Protein AF-0000000070044111 (afdb_homodimer)

Nearest PDB structures (foldseek):
  6c7l-assembly1_A-2  TM=8.779E-01  e=4.656E-20  Thermococcus thioreducens
  3w5s-assembly1_B  TM=8.549E-01  e=2.737E-18  Rhizobium sp. MTP-10005
  3jzd-assembly1_B  TM=8.452E-01  e=3.221E-17  Cupriavidus pinatubonensis JMP134
  3rf7-assembly1_A-2  TM=7.960E-01  e=4.212E-17  Shewanella denitrificans OS217
  5k8c-assembly1_A-2  TM=8.025E-01  e=3.053E-17  Shewanella oneidensis MR-1

InterPro domains:
  IPR001670 Alcohol dehydrogenase, iron-type/glycerol dehydrogenase GldA [PF00465] (8-143)
  IPR039697 Iron-type alcohol dehydrogenase-like [PTHR11496] (4-283)
  IPR056798 Fe-containing alcohol dehydrogenase-like, C-terminal [PF25137] (159-283)

Organism: NCBI:txid859350

Radius of gyration: 25.74 Å; Cα contacts (8 Å, |Δi|>4): 1382; chains: 2; bounding box: 55×82×56 Å

Structure (mmCIF, N/CA/C/O backbone):
data_AF-0000000070044111-model_v1
#
loop_
_entity.id
_entity.type
_entity.pdbx_description
1 polymer 'Alcohol dehydrogenase, iron-dependent'
#
loop_
_atom_site.group_PDB
_atom_site.id
_atom_site.type_symbol
_atom_site.label_atom_id
_atom_site.label_alt_id
_atom_site.label_comp_id
_atom_site.label_asym_id
_atom_site.label_entity_id
_atom_site.label_seq_id
_atom_site.pdbx_PDB_ins_code
_atom_site.Cartn_x
_atom_site.Cartn_y
_atom_site.Cartn_z
_atom_site.occupancy
_atom_site.B_iso_or_equiv
_atom_site.auth_seq_id
_atom_site.auth_comp_id
_atom_site.auth_asym_id
_atom_site.auth_atom_id
_atom_site.pdbx_PDB_model_num
ATOM 1 N N . MET A 1 1 ? 4.445 -3.494 17.062 1 96.31 1 MET A N 1
ATOM 2 C CA . MET A 1 1 ? 4.641 -2.811 15.789 1 96.31 1 MET A CA 1
ATOM 3 C C . MET A 1 1 ? 4.227 -3.703 14.625 1 96.31 1 MET A C 1
ATOM 5 O O . MET A 1 1 ? 4.52 -4.898 14.617 1 96.31 1 MET A O 1
ATOM 9 N N . ASN A 1 2 ? 3.459 -3.168 13.781 1 97.69 2 ASN A N 1
ATOM 10 C CA . ASN A 1 2 ? 3.166 -3.814 12.508 1 97.69 2 ASN A CA 1
ATOM 11 C C . ASN A 1 2 ? 4.074 -3.297 11.391 1 97.69 2 ASN A C 1
ATOM 13 O O . ASN A 1 2 ? 4.441 -2.119 11.383 1 97.69 2 ASN A O 1
ATOM 17 N N . THR A 1 3 ? 4.488 -4.16 10.492 1 98.19 3 THR A N 1
ATOM 18 C CA . THR A 1 3 ? 5.262 -3.787 9.312 1 98.19 3 THR A CA 1
ATOM 19 C C . THR A 1 3 ? 4.586 -4.285 8.039 1 98.19 3 THR A C 1
ATOM 21 O O . THR A 1 3 ? 4.18 -5.445 7.961 1 98.19 3 THR A O 1
ATOM 24 N N . VAL A 1 4 ? 4.426 -3.432 7.109 1 98.56 4 VAL A N 1
ATOM 25 C CA . VAL A 1 4 ? 3.951 -3.82 5.785 1 98.56 4 VAL A CA 1
ATOM 26 C C . VAL A 1 4 ? 4.961 -3.381 4.727 1 98.56 4 VAL A C 1
ATOM 28 O O . VAL A 1 4 ? 5.531 -2.293 4.82 1 98.56 4 VAL A O 1
ATOM 31 N N . ARG A 1 5 ? 5.25 -4.234 3.809 1 98.69 5 ARG A N 1
ATOM 32 C CA . ARG A 1 5 ? 6.094 -3.979 2.645 1 98.69 5 ARG A CA 1
ATOM 33 C C . ARG A 1 5 ? 5.293 -4.102 1.353 1 98.69 5 ARG A C 1
ATOM 35 O O . ARG A 1 5 ? 4.629 -5.113 1.123 1 98.69 5 ARG A O 1
ATOM 42 N N . ILE A 1 6 ? 5.293 -3.061 0.596 1 98.38 6 ILE A N 1
ATOM 43 C CA . ILE A 1 6 ? 4.551 -2.967 -0.655 1 98.38 6 ILE A CA 1
ATOM 44 C C . ILE A 1 6 ? 5.414 -2.301 -1.723 1 98.38 6 ILE A C 1
ATOM 46 O O . ILE A 1 6 ? 6.211 -1.41 -1.419 1 98.38 6 ILE A O 1
ATOM 50 N N . PRO A 1 7 ? 5.312 -2.768 -3.004 1 98.69 7 PRO A N 1
ATOM 51 C CA . PRO A 1 7 ? 6.078 -2.072 -4.043 1 98.69 7 PRO A CA 1
ATOM 52 C C . PRO A 1 7 ? 5.84 -0.564 -4.043 1 98.69 7 PRO A C 1
ATOM 54 O O . PRO A 1 7 ? 4.703 -0.117 -3.85 1 98.69 7 PRO A O 1
ATOM 57 N N . LYS A 1 8 ? 6.859 0.184 -4.297 1 98.06 8 LYS A N 1
ATOM 58 C CA . LYS A 1 8 ? 6.781 1.642 -4.246 1 98.06 8 LYS A CA 1
ATOM 59 C C . LYS A 1 8 ? 5.859 2.18 -5.34 1 98.06 8 LYS A C 1
ATOM 61 O O . LYS A 1 8 ? 5.234 3.227 -5.168 1 98.06 8 LYS A O 1
ATOM 66 N N . VAL A 1 9 ? 5.828 1.482 -6.484 1 98.62 9 VAL A N 1
ATOM 67 C CA . VAL A 1 9 ? 4.98 1.872 -7.605 1 98.62 9 VAL A CA 1
ATOM 68 C C . VAL A 1 9 ? 4.148 0.677 -8.062 1 98.62 9 VAL A C 1
ATOM 70 O O . VAL A 1 9 ? 4.688 -0.401 -8.32 1 98.62 9 VAL A O 1
ATOM 73 N N . ILE A 1 10 ? 2.908 0.849 -8.156 1 98.88 10 ILE A N 1
ATOM 74 C CA . ILE A 1 10 ? 1.993 -0.162 -8.672 1 98.88 10 ILE A CA 1
ATOM 75 C C . ILE A 1 10 ? 1.164 0.429 -9.812 1 98.88 10 ILE A C 1
ATOM 77 O O . ILE A 1 10 ? 0.379 1.356 -9.602 1 98.88 10 ILE A O 1
ATOM 81 N N . ASN A 1 11 ? 1.382 -0.017 -11.008 1 98.81 11 ASN A N 1
ATOM 82 C CA . ASN A 1 11 ? 0.544 0.288 -12.156 1 98.81 11 ASN A CA 1
ATOM 83 C C . ASN A 1 11 ? -0.448 -0.836 -12.445 1 98.81 11 ASN A C 1
ATOM 85 O O . ASN A 1 11 ? -0.05 -1.982 -12.656 1 98.81 11 ASN A O 1
ATOM 89 N N . PHE A 1 12 ? -1.712 -0.554 -12.461 1 98.69 12 PHE A N 1
ATOM 90 C CA . PHE A 1 12 ? -2.676 -1.635 -12.633 1 98.69 12 PHE A CA 1
ATOM 91 C C . PHE A 1 12 ? -3.908 -1.149 -13.383 1 98.69 12 PHE A C 1
ATOM 93 O O . PHE A 1 12 ? -4.09 0.055 -13.578 1 98.69 12 PHE A O 1
ATOM 100 N N . GLY A 1 13 ? -4.715 -2.059 -13.812 1 96.88 13 GLY A N 1
ATOM 101 C CA . GLY A 1 13 ? -5.945 -1.748 -14.523 1 96.88 13 GLY A CA 1
ATOM 102 C C . GLY A 1 13 ? -5.836 -1.938 -16.031 1 96.88 13 GLY A C 1
ATOM 103 O O . GLY A 1 13 ? -4.863 -2.514 -16.516 1 96.88 13 GLY A O 1
ATOM 104 N N . GLU A 1 14 ? -6.867 -1.472 -16.703 1 94 14 GLU A N 1
ATOM 105 C CA . GLU A 1 14 ? -6.906 -1.617 -18.156 1 94 14 GLU A CA 1
ATOM 106 C C . GLU A 1 14 ? -5.754 -0.87 -18.828 1 94 14 GLU A C 1
ATOM 108 O O . GLU A 1 14 ? -5.453 0.27 -18.453 1 94 14 GLU A O 1
ATOM 113 N N . ASN A 1 15 ? -4.984 -1.455 -19.672 1 96 15 ASN A N 1
ATOM 114 C CA . ASN A 1 15 ? -3.91 -0.925 -20.5 1 96 15 ASN A CA 1
ATOM 115 C C . ASN A 1 15 ? -2.678 -0.574 -19.672 1 96 15 ASN A C 1
ATOM 117 O O . ASN A 1 15 ? -1.806 0.166 -20.125 1 96 15 ASN A O 1
ATOM 121 N N . ALA A 1 16 ? -2.648 -1.076 -18.422 1 98.12 16 ALA A N 1
ATOM 122 C CA . ALA A 1 16 ? -1.474 -0.821 -17.594 1 98.12 16 ALA A CA 1
ATOM 123 C C . ALA A 1 16 ? -0.199 -1.295 -18.297 1 98.12 16 ALA A C 1
ATOM 125 O O . ALA A 1 16 ? 0.836 -0.628 -18.234 1 98.12 16 ALA A O 1
ATOM 126 N N . LEU A 1 17 ? -0.233 -2.383 -18.953 1 98 17 LEU A N 1
ATOM 127 C CA . LEU A 1 17 ? 0.918 -2.963 -19.625 1 98 17 LEU A CA 1
ATOM 128 C C . LEU A 1 17 ? 1.485 -1.994 -20.656 1 98 17 LEU A C 1
ATOM 130 O O . LEU A 1 17 ? 2.697 -1.778 -20.719 1 98 17 LEU A O 1
ATOM 134 N N . GLY A 1 18 ? 0.656 -1.427 -21.469 1 98.12 18 GLY A N 1
ATOM 135 C CA . GLY A 1 18 ? 1.087 -0.582 -22.578 1 98.12 18 GLY A CA 1
ATOM 136 C C . GLY A 1 18 ? 1.366 0.85 -22.156 1 98.12 18 GLY A C 1
ATOM 137 O O . GLY A 1 18 ? 2.148 1.549 -22.812 1 98.12 18 GLY A O 1
ATOM 138 N N . GLU A 1 19 ? 0.755 1.303 -21.062 1 98.31 19 GLU A N 1
ATOM 139 C CA . GLU A 1 19 ? 0.867 2.697 -20.641 1 98.31 19 GLU A CA 1
ATOM 140 C C . GLU A 1 19 ? 2.035 2.895 -19.688 1 98.31 19 GLU A C 1
ATOM 142 O O . GLU A 1 19 ? 2.479 4.023 -19.469 1 98.31 19 GLU A O 1
ATOM 147 N N . THR A 1 20 ? 2.508 1.831 -19.094 1 98.56 20 THR A N 1
ATOM 148 C CA . THR A 1 20 ? 3.652 1.915 -18.188 1 98.56 20 THR A CA 1
ATOM 149 C C . THR A 1 20 ? 4.918 2.281 -18.969 1 98.56 20 THR A C 1
ATOM 151 O O . THR A 1 20 ? 5.152 1.773 -20.062 1 98.56 20 THR A O 1
ATOM 154 N N . GLU A 1 21 ? 5.703 3.182 -18.375 1 97.5 21 GLU A N 1
ATOM 155 C CA . GLU A 1 21 ? 7.012 3.5 -18.938 1 97.5 21 GLU A CA 1
ATOM 156 C C . GLU A 1 21 ? 8.078 2.535 -18.422 1 97.5 21 GLU A C 1
ATOM 158 O O . GLU A 1 21 ? 8.273 2.404 -17.219 1 97.5 21 GLU A O 1
ATOM 163 N N . TYR A 1 22 ? 8.711 1.891 -19.312 1 98.19 22 TYR A N 1
ATOM 164 C CA . TYR A 1 22 ? 9.781 0.96 -18.984 1 98.19 22 TYR A CA 1
ATOM 165 C C . TYR A 1 22 ? 11.148 1.561 -19.312 1 98.19 22 TYR A C 1
ATOM 167 O O . TYR A 1 22 ? 11.32 2.164 -20.375 1 98.19 22 TYR A O 1
ATOM 175 N N . PRO A 1 23 ? 12.094 1.42 -18.391 1 97.44 23 PRO A N 1
ATOM 176 C CA . PRO A 1 23 ? 13.438 1.932 -18.688 1 97.44 23 PRO A CA 1
ATOM 177 C C . PRO A 1 23 ? 14.062 1.261 -19.906 1 97.44 23 PRO A C 1
ATOM 179 O O . PRO A 1 23 ? 13.844 0.07 -20.141 1 97.44 23 PRO A O 1
ATOM 182 N N . LYS A 1 24 ? 14.883 1.993 -20.609 1 97 24 LYS A N 1
ATOM 183 C CA . LYS A 1 24 ? 15.664 1.417 -21.703 1 97 24 LYS A CA 1
ATOM 184 C C . LYS A 1 24 ? 16.734 0.471 -21.172 1 97 24 LYS A C 1
ATOM 186 O O . LYS A 1 24 ? 17.078 0.514 -19.984 1 97 24 LYS A O 1
ATOM 191 N N . ASN A 1 25 ? 17.172 -0.447 -22 1 97.69 25 ASN A N 1
ATOM 192 C CA . ASN A 1 25 ? 18.234 -1.4 -21.688 1 97.69 25 ASN A CA 1
ATOM 193 C C . ASN A 1 25 ? 17.828 -2.314 -20.531 1 97.69 25 ASN A C 1
ATOM 195 O O . ASN A 1 25 ? 18.641 -2.631 -19.656 1 97.69 25 ASN A O 1
ATOM 199 N N . ALA A 1 26 ? 16.531 -2.652 -20.469 1 98.56 26 ALA A N 1
ATOM 200 C CA . ALA A 1 26 ? 16.016 -3.588 -19.469 1 98.56 26 ALA A CA 1
ATOM 201 C C . ALA A 1 26 ? 16.328 -5.031 -19.859 1 98.56 26 ALA A C 1
ATOM 203 O O . ALA A 1 26 ? 16.516 -5.332 -21.047 1 98.56 26 ALA A O 1
ATOM 204 N N . LEU A 1 27 ? 16.516 -5.852 -18.906 1 98.75 27 LEU A N 1
ATOM 205 C CA . LEU A 1 27 ? 16.547 -7.293 -19.125 1 98.75 27 LEU A CA 1
ATOM 206 C C . LEU A 1 27 ? 15.195 -7.918 -18.781 1 98.75 27 LEU A C 1
ATOM 208 O O . LEU A 1 27 ? 14.781 -7.926 -17.625 1 98.75 27 LEU A O 1
ATOM 212 N N . VAL A 1 28 ? 14.531 -8.422 -19.797 1 98.5 28 VAL A N 1
ATOM 213 C CA . VAL A 1 28 ? 13.258 -9.102 -19.609 1 98.5 28 VAL A CA 1
ATOM 214 C C . VAL A 1 28 ? 13.477 -10.602 -19.453 1 98.5 28 VAL A C 1
ATOM 216 O O . VAL A 1 28 ? 14.133 -11.227 -20.297 1 98.5 28 VAL A O 1
ATOM 219 N N . VAL A 1 29 ? 13.031 -11.148 -18.375 1 98.44 29 VAL A N 1
ATOM 220 C CA . VAL A 1 29 ? 13.141 -12.57 -18.062 1 98.44 29 VAL A CA 1
ATOM 221 C C . VAL A 1 29 ? 11.758 -13.219 -18.109 1 98.44 29 VAL A C 1
ATOM 223 O O . VAL A 1 29 ? 10.844 -12.773 -17.406 1 98.44 29 VAL A O 1
ATOM 226 N N . THR A 1 30 ? 11.578 -14.266 -18.906 1 96.69 30 THR A N 1
ATOM 227 C CA . THR A 1 30 ? 10.266 -14.883 -19.047 1 96.69 30 THR A CA 1
ATOM 228 C C . THR A 1 30 ? 10.398 -16.375 -19.328 1 96.69 30 THR A C 1
ATOM 230 O O . THR A 1 30 ? 11.484 -16.859 -19.641 1 96.69 30 THR A O 1
ATOM 233 N N . THR A 1 31 ? 9.32 -17.094 -19.016 1 91.88 31 THR A N 1
ATOM 234 C CA . THR A 1 31 ? 9.266 -18.531 -19.266 1 91.88 31 THR A CA 1
ATOM 235 C C . THR A 1 31 ? 8.586 -18.828 -20.594 1 91.88 31 THR A C 1
ATOM 237 O O . THR A 1 31 ? 8.562 -19.984 -21.047 1 91.88 31 THR A O 1
ATOM 240 N N . VAL A 1 32 ? 8.008 -17.844 -21.266 1 87.06 32 VAL A N 1
ATOM 241 C CA . VAL A 1 32 ? 7.137 -18.125 -22.406 1 87.06 32 VAL A CA 1
ATOM 242 C C . VAL A 1 32 ? 7.93 -18.031 -23.703 1 87.06 32 VAL A C 1
ATOM 244 O O . VAL A 1 32 ? 8.898 -17.281 -23.797 1 87.06 32 VAL A O 1
ATOM 247 N N . PRO A 1 33 ? 7.453 -18.766 -24.703 1 86.44 33 PRO A N 1
ATOM 248 C CA . PRO A 1 33 ? 8.172 -18.766 -25.984 1 86.44 33 PRO A CA 1
ATOM 249 C C . PRO A 1 33 ? 8.047 -17.438 -26.734 1 86.44 33 PRO A C 1
ATOM 251 O O . PRO A 1 33 ? 7.141 -16.641 -26.438 1 86.44 33 PRO A O 1
ATOM 254 N N . PRO A 1 34 ? 8.891 -17.266 -27.672 1 87.25 34 PRO A N 1
ATOM 255 C CA . PRO A 1 34 ? 8.977 -16 -28.406 1 87.25 34 PRO A CA 1
ATOM 256 C C . PRO A 1 34 ? 7.656 -15.617 -29.078 1 87.25 34 PRO A C 1
ATOM 258 O O . PRO A 1 34 ? 7.305 -14.438 -29.125 1 87.25 34 PRO A O 1
ATOM 261 N N . ALA A 1 35 ? 6.934 -16.594 -29.578 1 86.19 35 ALA A N 1
ATOM 262 C CA . ALA A 1 35 ? 5.684 -16.297 -30.266 1 86.19 35 ALA A CA 1
ATOM 263 C C . ALA A 1 35 ? 4.73 -15.523 -29.359 1 86.19 35 ALA A C 1
ATOM 265 O O . ALA A 1 35 ? 4.027 -14.617 -29.828 1 86.19 35 ALA A O 1
ATOM 266 N N . LEU A 1 36 ? 4.75 -15.867 -28.156 1 85.88 36 LEU A N 1
ATOM 267 C CA . LEU A 1 36 ? 3.863 -15.211 -27.203 1 85.88 36 LEU A CA 1
ATOM 268 C C . LEU A 1 36 ? 4.543 -13.992 -26.578 1 85.88 36 LEU A C 1
ATOM 270 O O . LEU A 1 36 ? 3.934 -12.93 -26.453 1 85.88 36 LEU A O 1
ATOM 274 N N . SER A 1 37 ? 5.809 -14.141 -26.219 1 89.19 37 SER A N 1
ATOM 275 C CA . SER A 1 37 ? 6.504 -13.047 -25.547 1 89.19 37 SER A CA 1
ATOM 276 C C . SER A 1 37 ? 6.68 -11.852 -26.469 1 89.19 37 SER A C 1
ATOM 278 O O . SER A 1 37 ? 6.652 -10.703 -26.016 1 89.19 37 SER A O 1
ATOM 280 N N . ASP A 1 38 ? 6.738 -12.102 -27.766 1 92.94 38 ASP A N 1
ATOM 281 C CA . ASP A 1 38 ? 6.875 -11.008 -28.734 1 92.94 38 ASP A CA 1
ATOM 282 C C . ASP A 1 38 ? 5.645 -10.102 -28.703 1 92.94 38 ASP A C 1
ATOM 284 O O . ASP A 1 38 ? 5.77 -8.875 -28.75 1 92.94 38 ASP A O 1
ATOM 288 N N . LYS A 1 39 ? 4.535 -10.75 -28.672 1 93.25 39 LYS A N 1
ATOM 289 C CA . LYS A 1 39 ? 3.287 -10 -28.625 1 93.25 39 LYS A CA 1
ATOM 290 C C . LYS A 1 39 ? 3.207 -9.164 -27.344 1 93.25 39 LYS A C 1
ATOM 292 O O . LYS A 1 39 ? 2.764 -8.008 -27.375 1 93.25 39 LYS A O 1
ATOM 297 N N . TRP A 1 40 ? 3.604 -9.758 -26.25 1 94.31 40 TRP A N 1
ATOM 298 C CA . TRP A 1 40 ? 3.564 -9.062 -24.969 1 94.31 40 TRP A CA 1
ATOM 299 C C . TRP A 1 40 ? 4.527 -7.883 -24.953 1 94.31 40 TRP A C 1
ATOM 301 O O . TRP A 1 40 ? 4.172 -6.789 -24.516 1 94.31 40 TRP A O 1
ATOM 311 N N . LEU A 1 41 ? 5.691 -8.109 -25.469 1 96.56 41 LEU A N 1
ATOM 312 C CA . LEU A 1 41 ? 6.727 -7.078 -25.5 1 96.56 41 LEU A CA 1
ATOM 313 C C . LEU A 1 41 ? 6.32 -5.934 -26.422 1 96.56 41 LEU A C 1
ATOM 315 O O . LEU A 1 41 ? 6.594 -4.77 -26.125 1 96.56 41 LEU A O 1
ATOM 319 N N . ALA A 1 42 ? 5.684 -6.297 -27.531 1 96.12 42 ALA A N 1
ATOM 320 C CA . ALA A 1 42 ? 5.168 -5.273 -28.438 1 96.12 42 ALA A CA 1
ATOM 321 C C . ALA A 1 42 ? 4.117 -4.41 -27.75 1 96.12 42 ALA A C 1
ATOM 323 O O . ALA A 1 42 ? 4.125 -3.184 -27.891 1 96.12 42 ALA A O 1
ATOM 324 N N . LYS A 1 43 ? 3.207 -5.078 -27.016 1 96.38 43 LYS A N 1
ATOM 325 C CA . LYS A 1 43 ? 2.166 -4.363 -26.281 1 96.38 43 LYS A CA 1
ATOM 326 C C . LYS A 1 43 ? 2.77 -3.443 -25.234 1 96.38 43 LYS A C 1
ATOM 328 O O . LYS A 1 43 ? 2.244 -2.357 -24.969 1 96.38 43 LYS A O 1
ATOM 333 N N . MET A 1 44 ? 3.852 -3.846 -24.609 1 97.12 44 MET A N 1
ATOM 334 C CA . MET A 1 44 ? 4.559 -3.053 -23.609 1 97.12 44 MET A CA 1
ATOM 335 C C . MET A 1 44 ? 5.152 -1.793 -24.234 1 97.12 44 MET A C 1
ATOM 337 O O . MET A 1 44 ? 5.328 -0.782 -23.547 1 97.12 44 MET A O 1
ATOM 341 N N . GLY A 1 45 ? 5.508 -1.854 -25.484 1 96.56 45 GLY A N 1
ATOM 342 C CA . GLY A 1 45 ? 6.215 -0.762 -26.125 1 96.56 45 GLY A CA 1
ATOM 343 C C . GLY A 1 45 ? 7.613 -0.55 -25.594 1 96.56 45 GLY A C 1
ATOM 344 O O . GLY A 1 45 ? 8.133 0.57 -25.609 1 96.56 45 GLY A O 1
ATOM 345 N N . ILE A 1 46 ? 8.164 -1.583 -25 1 95.12 46 ILE A N 1
ATOM 346 C CA . ILE A 1 46 ? 9.5 -1.49 -24.422 1 95.12 46 ILE A CA 1
ATOM 347 C C . ILE A 1 46 ? 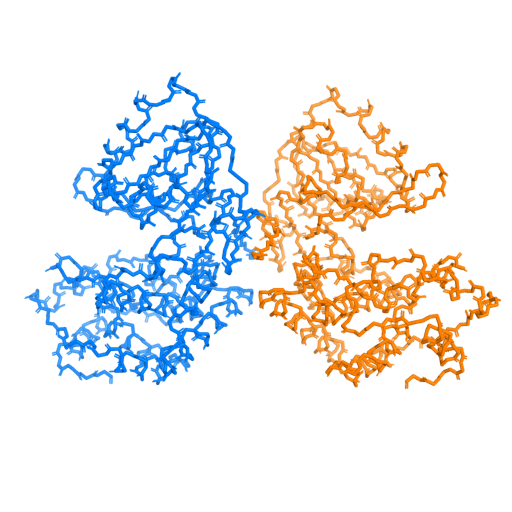10.547 -1.377 -25.531 1 95.12 46 ILE A C 1
ATOM 349 O O . ILE A 1 46 ? 10.43 -2.029 -26.562 1 95.12 46 ILE A O 1
ATOM 353 N N . GLN A 1 47 ? 11.516 -0.419 -25.281 1 91.75 47 GLN A N 1
ATOM 354 C CA . GLN A 1 47 ? 12.547 -0.162 -26.281 1 91.75 47 GLN A CA 1
ATOM 355 C C . GLN A 1 47 ? 13.914 -0.631 -25.797 1 91.75 47 GLN A C 1
ATOM 357 O O . GLN A 1 47 ? 14.203 -0.593 -24.609 1 91.75 47 GLN A O 1
ATOM 362 N N . ASP A 1 48 ? 14.742 -1.135 -26.781 1 95 48 ASP A N 1
ATOM 363 C CA . ASP A 1 48 ? 16.125 -1.481 -26.484 1 95 48 ASP A CA 1
ATOM 364 C C . ASP A 1 48 ? 16.234 -2.369 -25.25 1 95 48 ASP A C 1
ATOM 366 O O . ASP A 1 48 ? 16.766 -1.957 -24.234 1 95 48 ASP A O 1
ATOM 370 N N . TYR A 1 49 ? 15.734 -3.537 -25.297 1 97.38 49 TYR A N 1
ATOM 371 C CA . TYR A 1 49 ? 15.758 -4.469 -24.172 1 97.38 49 TYR A CA 1
ATOM 372 C C . TYR A 1 49 ? 16.516 -5.738 -24.531 1 97.38 49 TYR A C 1
ATOM 374 O O . TYR A 1 49 ? 16.703 -6.043 -25.703 1 97.38 49 TYR A O 1
ATOM 382 N N . MET A 1 50 ? 17.047 -6.43 -23.547 1 97.75 50 MET A N 1
ATOM 383 C CA . MET A 1 50 ? 17.562 -7.793 -23.641 1 97.75 50 MET A CA 1
ATOM 384 C C . MET A 1 50 ? 16.5 -8.797 -23.188 1 97.75 50 MET A C 1
ATOM 386 O O . MET A 1 50 ? 15.602 -8.453 -22.422 1 97.75 50 MET A O 1
ATOM 390 N N . LEU A 1 51 ? 16.656 -10.008 -23.766 1 96.88 51 LEU A N 1
ATOM 391 C CA . LEU A 1 51 ? 15.633 -11.008 -23.453 1 96.88 51 LEU A CA 1
ATOM 392 C C . LEU A 1 51 ? 16.266 -12.328 -23.031 1 96.88 51 LEU A C 1
ATOM 394 O O . LEU A 1 51 ? 17.219 -12.797 -23.656 1 96.88 51 LEU A O 1
ATOM 398 N N . TYR A 1 52 ? 15.883 -12.797 -21.922 1 97.25 52 TYR A N 1
ATOM 399 C CA . TYR A 1 52 ? 16.141 -14.172 -21.5 1 97.25 52 TYR A CA 1
ATOM 400 C C . TYR A 1 52 ? 14.836 -14.953 -21.375 1 97.25 52 TYR A C 1
ATOM 402 O O . TYR A 1 52 ? 14.102 -14.797 -20.391 1 97.25 52 TYR A O 1
ATOM 410 N N . ASP A 1 53 ? 14.57 -15.891 -22.25 1 95.19 53 ASP A N 1
ATOM 411 C CA . ASP A 1 53 ? 13.281 -16.578 -22.312 1 95.19 53 ASP A CA 1
ATOM 412 C C . ASP A 1 53 ? 13.438 -18.062 -22.031 1 95.19 53 ASP A C 1
ATOM 414 O O . ASP A 1 53 ? 12.633 -18.875 -22.5 1 95.19 53 ASP A O 1
ATOM 418 N N . GLN A 1 54 ? 14.461 -18.406 -21.234 1 92.44 54 GLN A N 1
ATOM 419 C CA . GLN A 1 54 ? 14.773 -19.828 -21.062 1 92.44 54 GLN A CA 1
ATOM 420 C C . GLN A 1 54 ? 14.461 -20.281 -19.641 1 92.44 54 GLN A C 1
ATOM 422 O O . GLN A 1 54 ? 14.891 -21.375 -19.234 1 92.44 54 GLN A O 1
ATOM 427 N N . VAL A 1 55 ? 13.766 -19.438 -18.891 1 93.19 55 VAL A N 1
ATOM 428 C CA . VAL A 1 55 ? 13.406 -19.859 -17.547 1 93.19 55 VAL A CA 1
ATOM 429 C C . VAL A 1 55 ? 12.461 -21.047 -17.609 1 93.19 55 VAL A C 1
ATOM 431 O O . VAL A 1 55 ? 11.555 -21.094 -18.438 1 93.19 55 VAL A O 1
ATOM 434 N N . LYS A 1 56 ? 12.727 -22 -16.797 1 88.69 56 LYS A N 1
ATOM 435 C CA . LYS A 1 56 ? 11.859 -23.172 -16.688 1 88.69 56 LYS A CA 1
ATOM 436 C C . LYS A 1 56 ? 10.914 -23.047 -15.492 1 88.69 56 LYS A C 1
ATOM 438 O O . LYS A 1 56 ? 11.195 -22.312 -14.547 1 88.69 56 LYS A O 1
ATOM 443 N N . PRO A 1 57 ? 9.703 -23.75 -15.625 1 88.25 57 PRO A N 1
ATOM 444 C CA . PRO A 1 57 ? 8.859 -23.812 -14.43 1 88.25 57 PRO A CA 1
ATOM 445 C C . PRO A 1 57 ? 9.586 -24.391 -13.219 1 88.25 57 PRO A C 1
ATOM 447 O O . PRO A 1 57 ? 10.43 -25.281 -13.367 1 88.25 57 PRO A O 1
ATOM 450 N N . GLU A 1 58 ? 9.312 -23.906 -12.125 1 88.94 58 GLU A N 1
ATOM 451 C CA . GLU A 1 58 ? 9.953 -24.328 -10.883 1 88.94 58 GLU A CA 1
ATOM 452 C C . GLU A 1 58 ? 11.461 -24.125 -10.938 1 88.94 58 GLU A C 1
ATOM 454 O O . GLU A 1 58 ? 12.227 -25.078 -10.805 1 88.94 58 GLU A O 1
ATOM 459 N N . PRO A 1 59 ? 11.836 -22.922 -11.07 1 95.81 59 PRO A N 1
ATOM 460 C CA . PRO A 1 59 ? 13.242 -22.609 -11.305 1 95.81 59 PRO A CA 1
ATOM 461 C C . PRO A 1 59 ? 14.125 -22.938 -10.102 1 95.81 59 PRO A C 1
ATOM 463 O O . PRO A 1 59 ? 13.625 -23.109 -8.992 1 95.81 59 PRO A O 1
ATOM 466 N N . SER A 1 60 ? 15.414 -23.109 -10.383 1 96.62 60 SER A N 1
ATOM 467 C CA . SER A 1 60 ? 16.422 -23.375 -9.367 1 96.62 60 SER A CA 1
ATOM 468 C C . SER A 1 60 ? 17.406 -22.203 -9.25 1 96.62 60 SER A C 1
ATOM 470 O O . SER A 1 60 ? 17.375 -21.281 -10.055 1 96.62 60 SER A O 1
ATOM 472 N N . ILE A 1 61 ? 18.25 -22.359 -8.227 1 97.69 61 ILE A N 1
ATOM 473 C CA . ILE A 1 61 ? 19.297 -21.375 -8.023 1 97.69 61 ILE A CA 1
ATOM 474 C C . ILE A 1 61 ? 20.234 -21.359 -9.227 1 97.69 61 ILE A C 1
ATOM 476 O O . ILE A 1 61 ? 20.797 -20.312 -9.57 1 97.69 61 ILE A O 1
ATOM 480 N N . ASP A 1 62 ? 20.234 -22.406 -9.977 1 97 62 ASP A N 1
ATOM 481 C CA . ASP A 1 62 ? 21.078 -22.484 -11.172 1 97 62 ASP A CA 1
ATOM 482 C C . ASP A 1 62 ? 20.531 -21.609 -12.289 1 97 62 ASP A C 1
ATOM 484 O O . ASP A 1 62 ? 21.297 -21.016 -13.055 1 97 62 ASP A O 1
ATOM 488 N N . ASP A 1 63 ? 19.219 -21.578 -12.391 1 96.94 63 ASP A N 1
ATOM 489 C CA . ASP A 1 63 ? 18.594 -20.688 -13.359 1 96.94 63 ASP A CA 1
ATOM 490 C C . ASP A 1 63 ? 18.938 -19.219 -13.062 1 96.94 63 ASP A C 1
ATOM 492 O O . ASP A 1 63 ? 19.234 -18.453 -13.969 1 96.94 63 ASP A O 1
ATOM 496 N N . VAL A 1 64 ? 18.891 -18.875 -11.812 1 98.31 64 VAL A N 1
ATOM 497 C CA . VAL A 1 64 ? 19.25 -17.531 -11.359 1 98.31 64 VAL A CA 1
ATOM 498 C C . VAL A 1 64 ? 20.703 -17.234 -11.719 1 98.31 64 VAL A C 1
ATOM 500 O O . VAL A 1 64 ? 21 -16.188 -12.305 1 98.31 64 VAL A O 1
ATOM 503 N N . ASN A 1 65 ? 21.547 -18.172 -11.422 1 98.06 65 ASN A N 1
ATOM 504 C CA . ASN A 1 65 ? 22.969 -18 -11.688 1 98.06 65 ASN A CA 1
ATOM 505 C C . ASN A 1 65 ? 23.25 -17.859 -13.18 1 98.06 65 ASN A C 1
ATOM 507 O O . ASN A 1 65 ? 24.141 -17.109 -13.578 1 98.06 65 ASN A O 1
ATOM 511 N N . THR A 1 66 ? 22.547 -18.578 -13.945 1 98.06 66 THR A N 1
ATOM 512 C CA . THR A 1 66 ? 22.688 -18.484 -15.391 1 98.06 66 THR A CA 1
ATOM 513 C C . THR A 1 66 ? 22.359 -17.078 -15.883 1 98.06 66 THR A C 1
ATOM 515 O O . THR A 1 66 ? 23.109 -16.484 -16.672 1 98.06 66 THR A O 1
ATOM 518 N N . VAL A 1 67 ? 21.234 -16.531 -15.391 1 98.38 67 VAL A N 1
ATOM 519 C CA . VAL A 1 67 ? 20.828 -15.18 -15.766 1 98.38 67 VAL A CA 1
ATOM 520 C C . VAL A 1 67 ? 21.891 -14.18 -15.344 1 98.38 67 VAL A C 1
ATOM 522 O O . VAL A 1 67 ? 22.312 -13.328 -16.141 1 98.38 67 VAL A O 1
ATOM 525 N N . ILE A 1 68 ? 22.406 -14.297 -14.133 1 98.62 68 ILE A N 1
ATOM 526 C CA . ILE A 1 68 ? 23.406 -13.367 -13.602 1 98.62 68 ILE A CA 1
ATOM 527 C C . ILE A 1 68 ? 24.672 -13.453 -14.43 1 98.62 68 ILE A C 1
ATOM 529 O O . ILE A 1 68 ? 25.203 -12.43 -14.875 1 98.62 68 ILE A O 1
ATOM 533 N N . SER A 1 69 ? 25.141 -14.695 -14.672 1 98.31 69 SER A N 1
ATOM 534 C CA . SER A 1 69 ? 26.391 -14.906 -15.398 1 98.31 69 SER A CA 1
ATOM 535 C C . SER A 1 69 ? 26.312 -14.344 -16.812 1 98.31 69 SER A C 1
ATOM 537 O O . SER A 1 69 ? 27.297 -13.781 -17.312 1 98.31 69 SER A O 1
ATOM 539 N N . GLN A 1 70 ? 25.219 -14.461 -17.375 1 98.19 70 GLN A N 1
ATOM 540 C CA . GLN A 1 70 ? 25.062 -14.078 -18.781 1 98.19 70 GLN A CA 1
ATOM 541 C C . GLN A 1 70 ? 24.891 -12.57 -18.922 1 98.19 70 GLN A C 1
ATOM 543 O O . GLN A 1 70 ? 25.297 -11.984 -19.938 1 98.19 70 GLN A O 1
ATOM 548 N N . PHE A 1 71 ? 24.344 -11.914 -17.875 1 98.5 71 PHE A N 1
ATOM 549 C CA . PHE A 1 71 ? 23.859 -10.57 -18.188 1 98.5 71 PHE A CA 1
ATOM 550 C C . PHE A 1 71 ? 24.484 -9.547 -17.234 1 98.5 71 PHE A C 1
ATOM 552 O O . PHE A 1 71 ? 24.406 -8.344 -17.469 1 98.5 71 PHE A O 1
ATOM 559 N N . LYS A 1 72 ? 25.109 -9.953 -16.156 1 97.94 72 LYS A N 1
ATOM 560 C CA . LYS A 1 72 ? 25.656 -9.016 -15.18 1 97.94 72 LYS A CA 1
ATOM 561 C C . LYS A 1 72 ? 26.594 -8.008 -15.844 1 97.94 72 LYS A C 1
ATOM 563 O O . LYS A 1 72 ? 26.5 -6.809 -15.586 1 97.94 72 LYS A O 1
ATOM 568 N N . ASP A 1 73 ? 27.406 -8.477 -16.781 1 97.69 73 ASP A N 1
ATOM 569 C CA . ASP A 1 73 ? 28.406 -7.629 -17.422 1 97.69 73 ASP A CA 1
ATOM 570 C C . ASP A 1 73 ? 27.781 -6.742 -18.484 1 97.69 73 ASP A C 1
ATOM 572 O O . ASP A 1 73 ? 28.406 -5.781 -18.953 1 97.69 73 ASP A O 1
ATOM 576 N N . LYS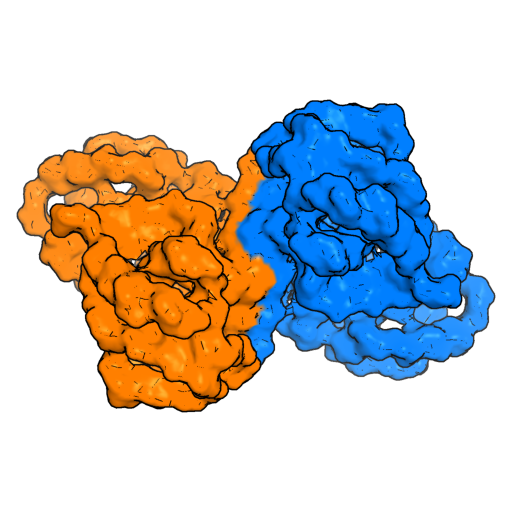 A 1 74 ? 26.578 -7.102 -18.891 1 98.12 74 LYS A N 1
ATOM 577 C CA . LYS A 1 74 ? 25.891 -6.281 -19.875 1 98.12 74 LYS A CA 1
ATOM 578 C C . LYS A 1 74 ? 25.203 -5.09 -19.219 1 98.12 74 LYS A C 1
ATOM 580 O O . LYS A 1 74 ? 24.641 -4.234 -19.906 1 98.12 74 LYS A O 1
ATOM 585 N N . ASN A 1 75 ? 25.172 -5.035 -17.953 1 97.5 75 ASN A N 1
ATOM 586 C CA . ASN A 1 75 ? 24.734 -3.926 -17.109 1 97.5 75 ASN A CA 1
ATOM 587 C C . ASN A 1 75 ? 23.328 -3.471 -17.469 1 97.5 75 ASN A C 1
ATOM 589 O O . ASN A 1 75 ? 23.109 -2.297 -17.766 1 97.5 75 ASN A O 1
ATOM 593 N N . PRO A 1 76 ? 22.375 -4.375 -17.422 1 98.62 76 PRO A N 1
ATOM 594 C CA . PRO A 1 76 ? 21 -3.928 -17.641 1 98.62 76 PRO A CA 1
ATOM 595 C C . PRO A 1 76 ? 20.594 -2.818 -16.672 1 98.62 76 PRO A C 1
ATOM 597 O O . PRO A 1 76 ? 21.094 -2.752 -15.547 1 98.62 76 PRO A O 1
ATOM 600 N N . SER A 1 77 ? 19.672 -1.914 -17.141 1 98.31 77 SER A N 1
ATOM 601 C CA . SER A 1 77 ? 19.203 -0.815 -16.297 1 98.31 77 SER A CA 1
ATOM 602 C C . SER A 1 77 ? 18.266 -1.314 -15.195 1 98.31 77 SER A C 1
ATOM 604 O O . SER A 1 77 ? 18.234 -0.746 -14.109 1 98.31 77 SER A O 1
ATOM 606 N N . VAL A 1 78 ? 17.5 -2.334 -15.492 1 98.69 78 VAL A N 1
ATOM 607 C CA . VAL A 1 78 ? 16.516 -2.941 -14.594 1 98.69 78 VAL A CA 1
ATOM 608 C C . VAL A 1 78 ? 16.234 -4.375 -15.039 1 98.69 78 VAL A C 1
ATOM 610 O O . VAL A 1 78 ? 16.5 -4.742 -16.188 1 98.69 78 VAL A O 1
ATOM 613 N N . LEU A 1 79 ? 15.852 -5.223 -14.156 1 98.94 79 LEU A N 1
ATOM 614 C CA . LEU A 1 79 ? 15.352 -6.543 -14.523 1 98.94 79 LEU A CA 1
ATOM 615 C C . LEU A 1 79 ? 13.828 -6.578 -14.477 1 98.94 79 LEU A C 1
ATOM 617 O O . LEU A 1 79 ? 13.219 -6.039 -13.555 1 98.94 79 LEU A O 1
ATOM 621 N N . ILE A 1 80 ? 13.219 -7.168 -15.492 1 98.88 80 ILE A N 1
ATOM 622 C CA . ILE A 1 80 ? 11.766 -7.309 -15.578 1 98.88 80 ILE A CA 1
ATOM 623 C C . ILE A 1 80 ? 11.391 -8.789 -15.555 1 98.88 80 ILE A C 1
ATOM 625 O O . ILE A 1 80 ? 11.797 -9.555 -16.422 1 98.88 80 ILE A O 1
ATOM 629 N N . GLY A 1 81 ? 10.758 -9.211 -14.523 1 98.62 81 GLY A N 1
ATOM 630 C CA . GLY A 1 81 ? 10.125 -10.523 -14.531 1 98.62 81 GLY A CA 1
ATOM 631 C C . GLY A 1 81 ? 8.75 -10.516 -15.18 1 98.62 81 GLY A C 1
ATOM 632 O O . GLY A 1 81 ? 7.812 -9.922 -14.656 1 98.62 81 GLY A O 1
ATOM 633 N N . LEU A 1 82 ? 8.641 -11.117 -16.312 1 97.75 82 LEU A N 1
ATOM 634 C CA . LEU A 1 82 ? 7.41 -11.172 -17.094 1 97.75 82 LEU A CA 1
ATOM 635 C C . LEU A 1 82 ? 6.887 -12.602 -17.188 1 97.75 82 LEU A C 1
ATOM 637 O O . LEU A 1 82 ? 7.512 -13.453 -17.828 1 97.75 82 LEU A O 1
ATOM 641 N N . GLY A 1 83 ? 5.859 -12.922 -16.484 1 94.88 83 GLY A N 1
ATOM 642 C CA . GLY A 1 83 ? 5.332 -14.273 -16.5 1 94.88 83 GLY A CA 1
ATOM 643 C C . GLY A 1 83 ? 4.684 -14.68 -15.195 1 94.88 83 GLY A C 1
ATOM 644 O O . GLY A 1 83 ? 4.035 -13.859 -14.539 1 94.88 83 GLY A O 1
ATOM 645 N N . GLY A 1 84 ? 4.734 -15.969 -14.93 1 92.88 84 GLY A N 1
ATOM 646 C CA . GLY A 1 84 ? 4.246 -16.453 -13.648 1 92.88 84 GLY A CA 1
ATOM 647 C C . GLY A 1 84 ? 5.27 -16.328 -12.539 1 92.88 84 GLY A C 1
ATOM 648 O O . GLY A 1 84 ? 6.211 -15.539 -12.633 1 92.88 84 GLY A O 1
ATOM 649 N N . GLY A 1 85 ? 5.016 -17.031 -11.523 1 94.06 85 GLY A N 1
ATOM 650 C CA . GLY A 1 85 ? 5.887 -16.984 -10.352 1 94.06 85 GLY A CA 1
ATOM 651 C C . GLY A 1 85 ? 7.316 -17.391 -10.656 1 94.06 85 GLY A C 1
ATOM 652 O O . GLY A 1 85 ? 8.258 -16.844 -10.07 1 94.06 85 GLY A O 1
ATOM 653 N N . SER A 1 86 ? 7.484 -18.266 -11.586 1 94.69 86 SER A N 1
ATOM 654 C CA . SER A 1 86 ? 8.812 -18.797 -11.898 1 94.69 86 SER A CA 1
ATOM 655 C C . SER A 1 86 ? 9.719 -17.688 -12.445 1 94.69 86 SER A C 1
ATOM 657 O O . SER A 1 86 ? 10.836 -17.516 -11.961 1 94.69 86 SER A O 1
ATOM 659 N N . SER A 1 87 ? 9.25 -16.969 -13.477 1 96.62 87 SER A N 1
ATOM 660 C CA . SER A 1 87 ? 10.031 -15.875 -14.047 1 96.62 87 SER A CA 1
ATOM 661 C C . SER A 1 87 ? 10.258 -14.758 -13.023 1 96.62 87 SER A C 1
ATOM 663 O O . SER A 1 87 ? 11.352 -14.211 -12.93 1 96.62 87 SER A O 1
ATOM 665 N N . MET A 1 88 ? 9.25 -14.469 -12.281 1 98.12 88 MET A N 1
ATOM 666 C CA . MET A 1 88 ? 9.336 -13.383 -11.305 1 98.12 88 MET A CA 1
ATOM 667 C C . MET A 1 88 ? 10.297 -13.75 -10.18 1 98.12 88 MET A C 1
ATOM 669 O O . MET A 1 88 ? 11.086 -12.906 -9.734 1 98.12 88 MET A O 1
ATOM 673 N N . ASP A 1 89 ? 10.32 -15.008 -9.758 1 98.38 89 ASP A N 1
ATOM 674 C CA . ASP A 1 89 ? 11.203 -15.422 -8.672 1 98.38 89 ASP A CA 1
ATOM 675 C C . ASP A 1 89 ? 12.664 -15.391 -9.109 1 98.38 89 ASP A C 1
ATOM 677 O O . ASP A 1 89 ? 13.547 -15.047 -8.32 1 98.38 89 ASP A O 1
ATOM 681 N N . VAL A 1 90 ? 12.875 -15.766 -10.336 1 98.69 90 VAL A N 1
ATOM 682 C CA . VAL A 1 90 ? 14.227 -15.656 -10.867 1 98.69 90 VAL A CA 1
ATOM 683 C C . VAL A 1 90 ? 14.695 -14.203 -10.797 1 98.69 90 VAL A C 1
ATOM 685 O O . VAL A 1 90 ? 15.805 -13.922 -10.336 1 98.69 90 VAL A O 1
ATOM 688 N N . VAL A 1 91 ? 13.875 -13.281 -11.164 1 98.88 91 VAL A N 1
ATOM 689 C CA . VAL A 1 91 ? 14.219 -11.867 -11.18 1 98.88 91 VAL A CA 1
ATOM 690 C C . VAL A 1 91 ? 14.336 -11.344 -9.75 1 98.88 91 VAL A C 1
ATOM 692 O O . VAL A 1 91 ? 15.219 -10.547 -9.445 1 98.88 91 VAL A O 1
ATOM 695 N N . LYS A 1 92 ? 13.453 -11.805 -8.883 1 98.88 92 LYS A N 1
ATOM 696 C CA . LYS A 1 92 ? 13.508 -11.414 -7.477 1 98.88 92 LYS A CA 1
ATOM 697 C C . LYS A 1 92 ? 14.883 -11.703 -6.875 1 98.88 92 LYS A C 1
ATOM 699 O O . LYS A 1 92 ? 15.383 -10.93 -6.055 1 98.88 92 LYS A O 1
ATOM 704 N N . TYR A 1 93 ? 15.422 -12.82 -7.207 1 98.81 93 TYR A N 1
ATOM 705 C CA . TYR A 1 93 ? 16.703 -13.211 -6.645 1 98.81 93 TYR A CA 1
ATOM 706 C C . TYR A 1 93 ? 17.859 -12.57 -7.41 1 98.81 93 TYR A C 1
ATOM 708 O O . TYR A 1 93 ? 18.812 -12.062 -6.809 1 98.81 93 TYR A O 1
ATOM 716 N N . ALA A 1 94 ? 17.781 -12.484 -8.711 1 98.88 94 ALA A N 1
ATOM 717 C CA . ALA A 1 94 ? 18.875 -12.047 -9.562 1 98.88 94 ALA A CA 1
ATOM 718 C C . ALA A 1 94 ? 19.078 -10.539 -9.453 1 98.88 94 ALA A C 1
ATOM 720 O O . ALA A 1 94 ? 20.219 -10.055 -9.445 1 98.88 94 ALA A O 1
ATOM 721 N N . ALA A 1 95 ? 18.016 -9.781 -9.43 1 98.88 95 ALA A N 1
ATOM 722 C CA . ALA A 1 95 ? 18.109 -8.328 -9.5 1 98.88 95 ALA A CA 1
ATOM 723 C C . ALA A 1 95 ? 18.922 -7.77 -8.344 1 98.88 95 ALA A C 1
ATOM 725 O O . ALA A 1 95 ? 19.875 -7.008 -8.555 1 98.88 95 ALA A O 1
ATOM 726 N N . PRO A 1 96 ? 18.562 -8.188 -7.102 1 98.5 96 PRO A N 1
ATOM 727 C CA . PRO A 1 96 ? 19.375 -7.684 -6 1 98.5 96 PRO A CA 1
ATOM 728 C C . PRO A 1 96 ? 20.844 -8.125 -6.098 1 98.5 96 PRO A C 1
ATOM 730 O O . PRO A 1 96 ? 21.734 -7.383 -5.699 1 98.5 96 PRO A O 1
ATOM 733 N N . GLU A 1 97 ? 21.094 -9.398 -6.551 1 98.44 97 GLU A N 1
ATOM 734 C CA . GLU A 1 97 ? 22.453 -9.867 -6.73 1 98.44 97 GLU A CA 1
ATOM 735 C C . GLU A 1 97 ? 23.219 -8.992 -7.723 1 98.44 97 GLU A C 1
ATOM 737 O O . GLU A 1 97 ? 24.422 -8.797 -7.594 1 98.44 97 GLU A O 1
ATOM 742 N N . MET A 1 98 ? 22.516 -8.492 -8.656 1 98.56 98 MET A N 1
ATOM 743 C CA . MET A 1 98 ? 23.109 -7.648 -9.688 1 98.56 98 MET A CA 1
ATOM 744 C C . MET A 1 98 ? 23.016 -6.176 -9.305 1 98.56 98 MET A C 1
ATOM 746 O O . MET A 1 98 ? 23.406 -5.297 -10.078 1 98.56 98 MET A O 1
ATOM 750 N N . LYS A 1 99 ? 22.484 -5.863 -8.109 1 98 99 LYS A N 1
ATOM 751 C CA . LYS A 1 99 ? 22.297 -4.512 -7.594 1 98 99 LYS A CA 1
ATOM 752 C C . LYS A 1 99 ? 21.469 -3.666 -8.547 1 98 99 LYS A C 1
ATOM 754 O O . LYS A 1 99 ? 21.828 -2.533 -8.867 1 98 99 LYS A O 1
ATOM 759 N N . LYS A 1 100 ? 20.375 -4.227 -9.094 1 98.62 100 LYS A N 1
ATOM 760 C CA . LYS A 1 100 ? 19.453 -3.566 -10 1 98.62 100 LYS A CA 1
ATOM 761 C C . LYS A 1 100 ? 18.031 -3.555 -9.43 1 98.62 100 LYS A C 1
ATOM 763 O O . LYS A 1 100 ? 17.703 -4.375 -8.578 1 98.62 100 LYS A O 1
ATOM 768 N N . GLU A 1 101 ? 17.25 -2.604 -9.859 1 98.38 101 GLU A N 1
ATOM 769 C CA . GLU A 1 101 ? 15.82 -2.604 -9.539 1 98.38 101 GLU A CA 1
ATOM 770 C C . GLU A 1 101 ? 15.078 -3.682 -10.328 1 98.38 101 GLU A C 1
ATOM 772 O O . GLU A 1 101 ? 15.617 -4.234 -11.289 1 98.38 101 GLU A O 1
ATOM 777 N N . LYS A 1 102 ? 13.938 -4.023 -9.883 1 98.81 102 LYS A N 1
ATOM 778 C CA . LYS A 1 102 ? 13.164 -5.047 -10.586 1 98.81 102 LYS A CA 1
ATOM 779 C C . LYS A 1 102 ? 11.719 -4.609 -10.773 1 98.81 102 LYS A C 1
ATOM 781 O O . LYS A 1 102 ? 11.141 -3.969 -9.891 1 98.81 102 LYS A O 1
ATOM 786 N N . ILE A 1 103 ? 11.203 -4.801 -11.906 1 98.88 103 ILE A N 1
ATOM 787 C CA . ILE A 1 103 ? 9.797 -4.648 -12.281 1 98.88 103 ILE A CA 1
ATOM 788 C C . ILE A 1 103 ? 9.156 -6.023 -12.461 1 98.88 103 ILE A C 1
ATOM 790 O O . ILE A 1 103 ? 9.672 -6.855 -13.219 1 98.88 103 ILE A O 1
ATOM 794 N N . LEU A 1 104 ? 8.133 -6.309 -11.766 1 98.94 104 LEU A N 1
ATOM 795 C CA . LEU A 1 104 ? 7.48 -7.605 -11.875 1 98.94 104 LEU A CA 1
ATOM 796 C C . LEU A 1 104 ? 6.105 -7.465 -12.516 1 98.94 104 LEU A C 1
ATOM 798 O O . LEU A 1 104 ? 5.309 -6.617 -12.117 1 98.94 104 LEU A O 1
ATOM 802 N N . ILE A 1 105 ? 5.828 -8.266 -13.531 1 98.62 105 ILE A N 1
ATOM 803 C CA . ILE A 1 105 ? 4.609 -8.242 -14.336 1 98.62 105 ILE A CA 1
ATOM 804 C C . ILE A 1 105 ? 3.986 -9.641 -14.367 1 98.62 105 ILE A C 1
ATOM 806 O O . ILE A 1 105 ? 4.359 -10.477 -15.195 1 98.62 105 ILE A O 1
ATOM 810 N N . PRO A 1 106 ? 3.033 -9.852 -13.547 1 97.88 106 PRO A N 1
ATOM 811 C CA . PRO A 1 106 ? 2.398 -11.172 -13.539 1 97.88 106 PRO A CA 1
ATOM 812 C C . PRO A 1 106 ? 1.535 -11.422 -14.773 1 97.88 106 PRO A C 1
ATOM 814 O O . PRO A 1 106 ? 0.818 -10.523 -15.219 1 97.88 106 PRO A O 1
ATOM 817 N N . THR A 1 107 ? 1.657 -12.617 -15.297 1 95.5 107 THR A N 1
ATOM 818 C CA . THR A 1 107 ? 0.807 -13.008 -16.422 1 95.5 107 THR A CA 1
ATOM 819 C C . THR A 1 107 ? -0.231 -14.031 -15.977 1 95.5 107 THR A C 1
ATOM 821 O O . THR A 1 107 ? -1.14 -14.375 -16.734 1 95.5 107 THR A O 1
ATOM 824 N N . THR A 1 108 ? 0.003 -14.562 -14.805 1 92.94 108 THR A N 1
ATOM 825 C CA . THR A 1 108 ? -0.984 -15.352 -14.078 1 92.94 108 THR A CA 1
ATOM 826 C C . THR A 1 108 ? -1.337 -14.695 -12.75 1 92.94 108 THR A C 1
ATOM 828 O O . THR A 1 108 ? -0.499 -14.031 -12.141 1 92.94 108 THR A O 1
ATOM 831 N N . PHE A 1 109 ? -2.514 -14.766 -12.367 1 94.75 109 PHE A N 1
ATOM 832 C CA . PHE A 1 109 ? -2.99 -13.953 -11.258 1 94.75 109 PHE A CA 1
ATOM 833 C C . PHE A 1 109 ? -3.369 -14.828 -10.07 1 94.75 109 PHE A C 1
ATOM 835 O O . PHE A 1 109 ? -4.48 -14.727 -9.547 1 94.75 109 PHE A O 1
ATOM 842 N N . GLY A 1 110 ? -2.422 -15.578 -9.578 1 94 110 GLY A N 1
ATOM 843 C CA . GLY A 1 110 ? -2.635 -16.469 -8.445 1 94 110 GLY A CA 1
ATOM 844 C C . GLY A 1 110 ? -1.639 -16.266 -7.324 1 94 110 GLY A C 1
ATOM 845 O O . GLY A 1 110 ? -2.023 -15.93 -6.199 1 94 110 GLY A O 1
ATOM 846 N N . THR A 1 111 ? -0.391 -16.188 -7.641 1 92.88 111 THR A N 1
ATOM 847 C CA . THR A 1 111 ? 0.673 -16.266 -6.645 1 92.88 111 THR A CA 1
ATOM 848 C C . THR A 1 111 ? 0.817 -14.938 -5.91 1 92.88 111 THR A C 1
ATOM 850 O O . THR A 1 111 ? 1.297 -14.898 -4.773 1 92.88 111 THR A O 1
ATOM 853 N N . GLY A 1 112 ? 0.456 -13.852 -6.609 1 97.19 112 GLY A N 1
ATOM 854 C CA . GLY A 1 112 ? 0.69 -12.547 -6.02 1 97.19 112 GLY A CA 1
ATOM 855 C C . GLY A 1 112 ? 2.164 -12.211 -5.875 1 97.19 112 GLY A C 1
ATOM 856 O O . GLY A 1 112 ? 2.531 -11.312 -5.109 1 97.19 112 GLY A O 1
ATOM 857 N N . ALA A 1 113 ? 3.004 -12.875 -6.57 1 97.81 113 ALA A N 1
ATOM 858 C CA . ALA A 1 113 ? 4.453 -12.781 -6.418 1 97.81 113 ALA A CA 1
ATOM 859 C C . ALA A 1 113 ? 4.938 -11.352 -6.641 1 97.81 113 ALA A C 1
ATOM 861 O O . ALA A 1 113 ? 5.922 -10.922 -6.035 1 97.81 113 ALA A O 1
ATOM 862 N N . GLU A 1 114 ? 4.289 -10.578 -7.461 1 98.69 114 GLU A N 1
ATOM 863 C CA . GLU A 1 114 ? 4.688 -9.211 -7.762 1 98.69 114 GLU A CA 1
ATOM 864 C C . GLU A 1 114 ? 4.508 -8.305 -6.547 1 98.69 114 GLU A C 1
ATOM 866 O O . GLU A 1 114 ? 5.059 -7.199 -6.5 1 98.69 114 GLU A O 1
ATOM 871 N N . MET A 1 115 ? 3.807 -8.828 -5.52 1 98.75 115 MET A N 1
ATOM 872 C CA . MET A 1 115 ? 3.5 -7.988 -4.363 1 98.75 115 MET A CA 1
ATOM 873 C C . MET A 1 115 ? 4.223 -8.492 -3.119 1 98.75 115 MET A C 1
ATOM 875 O O . MET A 1 115 ? 4.152 -7.863 -2.061 1 98.75 115 MET A O 1
ATOM 879 N N . THR A 1 116 ? 4.898 -9.625 -3.188 1 98.38 116 THR A N 1
ATOM 880 C CA . THR A 1 116 ? 5.379 -10.281 -1.975 1 98.38 116 THR A CA 1
ATOM 881 C C . THR A 1 116 ? 6.902 -10.242 -1.905 1 98.38 116 THR A C 1
ATOM 883 O O . THR A 1 116 ? 7.566 -9.93 -2.895 1 98.38 116 THR A O 1
ATOM 886 N N . THR A 1 117 ? 7.418 -10.562 -0.744 1 98.44 117 THR A N 1
ATOM 887 C CA . THR A 1 117 ? 8.852 -10.695 -0.51 1 98.44 117 THR A CA 1
ATOM 888 C C . THR A 1 117 ? 9.266 -12.164 -0.526 1 98.44 117 THR A C 1
ATOM 890 O O . THR A 1 117 ? 10.344 -12.516 -0.043 1 98.44 117 THR A O 1
ATOM 893 N N . TYR A 1 118 ? 8.375 -13.031 -1.007 1 97.44 118 TYR A N 1
ATOM 894 C CA . TYR A 1 118 ? 8.633 -14.461 -1.09 1 97.44 118 TYR A CA 1
ATOM 895 C C . TYR A 1 118 ? 9.312 -14.82 -2.406 1 97.44 118 TYR A C 1
ATOM 897 O O . TYR A 1 118 ? 9.047 -14.203 -3.439 1 97.44 118 TYR A O 1
ATOM 905 N N . CYS A 1 119 ? 10.125 -15.734 -2.352 1 97.5 119 CYS A N 1
ATOM 906 C CA . CYS A 1 119 ? 10.812 -16.297 -3.51 1 97.5 119 CYS A CA 1
ATOM 907 C C . CYS A 1 119 ? 10.953 -17.797 -3.389 1 97.5 119 CYS A C 1
ATOM 909 O O . CYS A 1 119 ? 11.43 -18.312 -2.369 1 97.5 119 CYS A O 1
ATOM 911 N N . VAL A 1 120 ? 10.461 -18.5 -4.336 1 95.12 120 VAL A N 1
ATOM 912 C CA . VAL A 1 120 ? 10.539 -19.953 -4.312 1 95.12 120 VAL A CA 1
ATOM 913 C C . VAL A 1 120 ? 11.547 -20.438 -5.355 1 95.12 120 VAL A C 1
ATOM 915 O O . VAL A 1 120 ? 11.375 -20.188 -6.555 1 95.12 120 VAL A O 1
ATOM 918 N N . LEU A 1 121 ? 12.586 -21.141 -4.953 1 96.75 121 LEU A N 1
ATOM 919 C CA . LEU A 1 121 ? 13.625 -21.703 -5.809 1 96.75 121 LEU A CA 1
ATOM 920 C C . LEU A 1 121 ? 14.047 -23.078 -5.309 1 96.75 121 LEU A C 1
ATOM 922 O O . LEU A 1 121 ? 13.961 -23.359 -4.113 1 96.75 121 LEU A O 1
ATOM 926 N N . LYS A 1 122 ? 14.43 -23.875 -6.242 1 95.31 122 LYS A N 1
ATOM 927 C CA . LYS A 1 122 ? 15.039 -25.141 -5.875 1 95.31 122 LYS A CA 1
ATOM 928 C C . LYS A 1 122 ? 16.516 -24.969 -5.555 1 95.31 122 LYS A C 1
ATOM 930 O O . LYS A 1 122 ? 17.234 -24.266 -6.266 1 95.31 122 LYS A O 1
ATOM 935 N N . PHE A 1 123 ? 16.922 -25.469 -4.438 1 95.56 123 PHE A N 1
ATOM 936 C CA . PHE A 1 123 ? 18.312 -25.609 -4.043 1 95.56 123 PHE A CA 1
ATOM 937 C C . PHE A 1 123 ? 18.672 -27.094 -3.871 1 95.56 123 PHE A C 1
ATOM 939 O O . PHE A 1 123 ? 18.047 -27.797 -3.072 1 95.56 123 PHE A O 1
ATOM 946 N N . ASP A 1 124 ? 19.609 -27.562 -4.617 1 94.38 124 ASP A N 1
ATOM 947 C CA . ASP A 1 124 ? 19.984 -28.984 -4.574 1 94.38 124 ASP A CA 1
ATOM 948 C C . ASP A 1 124 ? 18.781 -29.891 -4.742 1 94.38 124 ASP A C 1
ATOM 950 O O . ASP A 1 124 ? 18.562 -30.797 -3.943 1 94.38 124 ASP A O 1
ATOM 954 N N . GLY A 1 125 ? 17.969 -29.5 -5.637 1 89.88 125 GLY A N 1
ATOM 955 C CA . GLY A 1 125 ? 16.844 -30.312 -6.012 1 89.88 125 GLY A CA 1
ATOM 956 C C . GLY A 1 125 ? 15.648 -30.141 -5.094 1 89.88 125 GLY A C 1
ATOM 957 O O . GLY A 1 125 ? 14.57 -30.688 -5.352 1 89.88 125 GLY A O 1
ATOM 958 N N . LYS A 1 126 ? 15.703 -29.375 -4.062 1 90 126 LYS A N 1
ATOM 959 C CA . LYS A 1 126 ? 14.617 -29.188 -3.107 1 90 126 LYS A CA 1
ATOM 960 C C . LYS A 1 126 ? 14.031 -27.781 -3.213 1 90 126 LYS A C 1
ATOM 962 O O . LYS A 1 126 ? 14.758 -26.797 -3.182 1 90 126 LYS A O 1
ATOM 967 N N . LYS A 1 127 ? 12.773 -27.766 -3.291 1 88.88 127 LYS A N 1
ATOM 968 C CA . LYS A 1 127 ? 12.062 -26.5 -3.359 1 88.88 127 LYS A CA 1
ATOM 969 C C . LYS A 1 127 ? 12.094 -25.766 -2.018 1 88.88 127 LYS A C 1
ATOM 971 O O . LYS A 1 127 ? 11.797 -26.359 -0.979 1 88.88 127 LYS A O 1
ATOM 976 N N . LYS A 1 128 ? 12.531 -24.578 -1.994 1 91.81 128 LYS A N 1
ATOM 977 C CA . LYS A 1 128 ? 12.609 -23.781 -0.772 1 91.81 128 LYS A CA 1
ATOM 978 C C . LYS A 1 128 ? 11.867 -22.453 -0.93 1 91.81 128 LYS A C 1
ATOM 980 O O . LYS A 1 128 ? 11.961 -21.812 -1.977 1 91.81 128 LYS A O 1
ATOM 985 N N . LEU A 1 129 ? 11.125 -22.156 0.039 1 91.31 129 LEU A N 1
ATOM 986 C CA . LEU A 1 129 ? 10.5 -20.844 0.141 1 91.31 129 LEU A CA 1
ATOM 987 C C . LEU A 1 129 ? 11.414 -19.875 0.879 1 91.31 129 LEU A C 1
ATOM 989 O O . LEU A 1 129 ? 11.742 -20.094 2.047 1 91.31 129 LEU A O 1
ATOM 993 N N . LEU A 1 130 ? 11.891 -18.828 0.217 1 95.62 130 LEU A N 1
ATOM 994 C CA . LEU A 1 130 ? 12.695 -17.781 0.81 1 95.62 130 LEU A CA 1
ATOM 995 C C . LEU A 1 130 ? 11.859 -16.531 1.086 1 95.62 130 LEU A C 1
ATOM 997 O O . LEU A 1 130 ? 10.867 -16.281 0.392 1 95.62 130 LEU A O 1
ATOM 1001 N N . ARG A 1 131 ? 12.203 -15.891 2.119 1 96.06 131 ARG A N 1
ATOM 1002 C CA . ARG A 1 131 ? 11.57 -14.617 2.455 1 96.06 131 ARG A CA 1
ATOM 1003 C C . ARG A 1 131 ? 12.617 -13.562 2.795 1 96.06 131 ARG A C 1
ATOM 1005 O O . ARG A 1 131 ? 13.266 -13.641 3.842 1 96.06 131 ARG A O 1
ATOM 1012 N N . GLU A 1 132 ? 12.828 -12.648 1.972 1 97.94 132 GLU A N 1
ATOM 1013 C CA . GLU A 1 132 ? 13.758 -11.539 2.186 1 97.94 132 GLU A CA 1
ATOM 1014 C C . GLU A 1 132 ? 13.172 -10.219 1.693 1 97.94 132 GLU A C 1
ATOM 1016 O O . GLU A 1 132 ? 12.492 -10.18 0.662 1 97.94 132 GLU A O 1
ATOM 1021 N N . ASP A 1 133 ? 13.438 -9.164 2.387 1 97.44 133 ASP A N 1
ATOM 1022 C CA . ASP A 1 133 ? 12.938 -7.844 2.021 1 97.44 133 ASP A CA 1
ATOM 1023 C C . ASP A 1 133 ? 13.406 -7.441 0.625 1 97.44 133 ASP A C 1
ATOM 1025 O O . ASP A 1 133 ? 12.672 -6.773 -0.112 1 97.44 133 ASP A O 1
ATOM 1029 N N . ARG A 1 134 ? 14.562 -7.879 0.228 1 97.62 134 ARG A N 1
ATOM 1030 C CA . ARG A 1 134 ? 15.18 -7.465 -1.03 1 97.62 134 ARG A CA 1
ATOM 1031 C C . ARG A 1 134 ? 14.43 -8.047 -2.223 1 97.62 134 ARG A C 1
ATOM 1033 O O . ARG A 1 134 ? 14.672 -7.66 -3.367 1 97.62 134 ARG A O 1
ATOM 1040 N N . PHE A 1 135 ? 13.484 -8.953 -2.021 1 98.69 135 PHE A N 1
ATOM 1041 C CA . PHE A 1 135 ? 12.758 -9.594 -3.109 1 98.69 135 PHE A CA 1
ATOM 1042 C C . PHE A 1 135 ? 11.555 -8.75 -3.527 1 98.69 135 PHE A C 1
ATOM 1044 O O . PHE A 1 135 ? 10.953 -9 -4.57 1 98.69 135 PHE A O 1
ATOM 1051 N N . LEU A 1 136 ? 11.25 -7.734 -2.732 1 98.81 136 LEU A N 1
ATOM 1052 C CA . LEU A 1 136 ? 10.094 -6.895 -3.053 1 98.81 136 LEU A CA 1
ATOM 1053 C C . LEU A 1 136 ? 10.32 -6.137 -4.355 1 98.81 136 LEU A C 1
ATOM 1055 O O . LEU A 1 136 ? 11.406 -5.59 -4.582 1 98.81 136 LEU A O 1
ATOM 1059 N N . ALA A 1 137 ? 9.328 -6.121 -5.211 1 98.81 137 ALA A N 1
ATOM 1060 C CA . ALA A 1 137 ? 9.414 -5.383 -6.469 1 98.81 137 ALA A CA 1
ATOM 1061 C C . ALA A 1 137 ? 9.578 -3.889 -6.219 1 98.81 137 ALA A C 1
ATOM 1063 O O . ALA A 1 137 ? 9.07 -3.359 -5.227 1 98.81 137 ALA A O 1
ATOM 1064 N N . ASP A 1 138 ? 10.328 -3.248 -7.137 1 98.5 138 ASP A N 1
ATOM 1065 C CA . ASP A 1 138 ? 10.359 -1.789 -7.133 1 98.5 138 ASP A CA 1
ATOM 1066 C C . ASP A 1 138 ? 9.125 -1.216 -7.836 1 98.5 138 ASP A C 1
ATOM 1068 O O . ASP A 1 138 ? 8.625 -0.154 -7.453 1 98.5 138 ASP A O 1
ATOM 1072 N N . MET A 1 139 ? 8.648 -1.927 -8.797 1 98.75 139 MET A N 1
ATOM 1073 C CA . MET A 1 139 ? 7.414 -1.614 -9.508 1 98.75 139 MET A CA 1
ATOM 1074 C C . MET A 1 139 ? 6.668 -2.889 -9.891 1 98.75 139 MET A C 1
ATOM 1076 O O . MET A 1 139 ? 7.285 -3.879 -10.289 1 98.75 139 MET A O 1
ATOM 1080 N N . ALA A 1 140 ? 5.434 -2.908 -9.68 1 98.94 140 ALA A N 1
ATOM 1081 C CA . ALA A 1 140 ? 4.562 -3.973 -10.172 1 98.94 140 ALA A CA 1
ATOM 1082 C C . ALA A 1 140 ? 3.605 -3.451 -11.242 1 98.94 140 ALA A C 1
ATOM 1084 O O . ALA A 1 140 ? 3.084 -2.338 -11.125 1 98.94 140 ALA A O 1
ATOM 1085 N N . VAL A 1 141 ? 3.4 -4.191 -12.305 1 98.88 141 VAL A N 1
ATOM 1086 C CA . VAL A 1 141 ? 2.455 -3.854 -13.359 1 98.88 141 VAL A CA 1
ATOM 1087 C C . VAL A 1 141 ? 1.42 -4.965 -13.5 1 98.88 141 VAL A C 1
ATOM 1089 O O . VAL A 1 141 ? 1.759 -6.098 -13.859 1 98.88 141 VAL A O 1
ATOM 1092 N N . VAL A 1 142 ? 0.206 -4.707 -13.211 1 98.62 142 VAL A N 1
ATOM 1093 C CA . VAL A 1 142 ? -0.873 -5.691 -13.211 1 98.62 142 VAL A CA 1
ATOM 1094 C C . VAL A 1 142 ? -1.919 -5.312 -14.258 1 98.62 142 VAL A C 1
ATOM 1096 O O . VAL A 1 142 ? -2.578 -4.277 -14.141 1 98.62 142 VAL A O 1
ATOM 1099 N N . ASP A 1 143 ? -2.035 -6.113 -15.273 1 97.69 143 ASP A N 1
ATOM 1100 C CA . ASP A 1 143 ? -2.943 -5.863 -16.391 1 97.69 143 ASP A CA 1
ATOM 1101 C C . ASP A 1 143 ? -3.738 -7.121 -16.734 1 97.69 143 ASP A C 1
ATOM 1103 O O . ASP A 1 143 ? -3.172 -8.211 -16.859 1 97.69 143 ASP A O 1
ATOM 1107 N N . SER A 1 144 ? -5.051 -6.949 -16.953 1 95.5 144 SER A N 1
ATOM 1108 C CA . SER A 1 144 ? -5.918 -8.07 -17.297 1 95.5 144 SER A CA 1
ATOM 1109 C C . SER A 1 144 ? -5.676 -8.539 -18.734 1 95.5 144 SER A C 1
ATOM 1111 O O . SER A 1 144 ? -6.23 -9.547 -19.172 1 95.5 144 SER A O 1
ATOM 1113 N N . TYR A 1 145 ? -4.77 -7.867 -19.438 1 95.12 145 TYR A N 1
ATOM 1114 C CA . TYR A 1 145 ? -4.391 -8.195 -20.812 1 95.12 145 TYR A CA 1
ATOM 1115 C C . TYR A 1 145 ? -4.02 -9.672 -20.938 1 95.12 145 TYR A C 1
ATOM 1117 O O . TYR A 1 145 ? -4.328 -10.312 -21.938 1 95.12 145 TYR A O 1
ATOM 1125 N N . PHE A 1 146 ? -3.49 -10.25 -19.891 1 93.38 146 PHE A N 1
ATOM 1126 C CA . PHE A 1 146 ? -2.879 -11.57 -19.969 1 93.38 146 PHE A CA 1
ATOM 1127 C C . PHE A 1 146 ? -3.918 -12.656 -19.719 1 93.38 146 PHE A C 1
ATOM 1129 O O . PHE A 1 146 ? -3.635 -13.844 -19.891 1 93.38 146 PHE A O 1
ATOM 1136 N N . MET A 1 147 ? -5.094 -12.25 -19.375 1 92.44 147 MET A N 1
ATOM 1137 C CA . MET A 1 147 ? -6.164 -13.219 -19.125 1 92.44 147 MET A CA 1
ATOM 1138 C C . MET A 1 147 ? -6.594 -13.891 -20.422 1 92.44 147 MET A C 1
ATOM 1140 O O . MET A 1 147 ? -6.859 -15.094 -20.453 1 92.44 147 MET A O 1
ATOM 1144 N N . ASP A 1 148 ? -6.516 -13.039 -21.422 1 87.44 148 ASP A N 1
ATOM 1145 C CA . ASP A 1 148 ? -6.922 -13.57 -22.719 1 87.44 148 ASP A CA 1
ATOM 1146 C C . ASP A 1 148 ? -5.902 -14.578 -23.25 1 87.44 148 ASP A C 1
ATOM 1148 O O . ASP A 1 148 ? -4.703 -14.281 -23.297 1 87.44 148 ASP A O 1
ATOM 1152 N N . GLY A 1 149 ? -6.348 -15.734 -23.516 1 82.75 149 GLY A N 1
ATOM 1153 C CA . GLY A 1 149 ? -5.469 -16.75 -24.062 1 82.75 149 GLY A CA 1
ATOM 1154 C C . GLY A 1 149 ? -4.91 -17.688 -23.016 1 82.75 149 GLY A C 1
ATOM 1155 O O . GLY A 1 149 ? -4.336 -18.734 -23.359 1 82.75 149 GLY A O 1
ATOM 1156 N N . THR A 1 150 ? -5 -17.312 -21.797 1 88.62 150 THR A N 1
ATOM 1157 C CA . THR A 1 150 ? -4.562 -18.219 -20.734 1 88.62 150 THR A CA 1
ATOM 1158 C C . THR A 1 150 ? -5.512 -19.406 -20.609 1 88.62 150 THR A C 1
ATOM 1160 O O . THR A 1 150 ? -6.734 -19.234 -20.594 1 88.62 150 THR A O 1
ATOM 1163 N N . PRO A 1 151 ? -4.941 -20.594 -20.547 1 91.88 151 PRO A N 1
ATOM 1164 C CA . PRO A 1 151 ? -5.789 -21.781 -20.422 1 91.88 151 PRO A CA 1
ATOM 1165 C C . PRO A 1 151 ? -6.695 -21.719 -19.188 1 91.88 151 PRO A C 1
ATOM 1167 O O . PRO A 1 151 ? -6.281 -21.234 -18.141 1 91.88 151 PRO A O 1
ATOM 1170 N N . GLU A 1 152 ? -7.863 -22.234 -19.391 1 93.19 152 GLU A N 1
ATOM 1171 C CA . GLU A 1 152 ? -8.891 -22.188 -18.359 1 93.19 152 GLU A CA 1
ATOM 1172 C C . GLU A 1 152 ? -8.391 -22.797 -17.047 1 93.19 152 GLU A C 1
ATOM 1174 O O . GLU A 1 152 ? -8.656 -22.281 -15.969 1 93.19 152 GLU A O 1
ATOM 1179 N N . GLN A 1 153 ? -7.688 -23.906 -17.188 1 94.12 153 GLN A N 1
ATOM 1180 C CA . GLN A 1 153 ? -7.199 -24.594 -16 1 94.12 153 GLN A CA 1
ATOM 1181 C C . GLN A 1 153 ? -6.215 -23.719 -15.219 1 94.12 153 GLN A C 1
ATOM 1183 O O . GLN A 1 153 ? -6.195 -23.75 -13.984 1 94.12 153 GLN A O 1
ATOM 1188 N N . VAL A 1 154 ? -5.449 -22.984 -15.898 1 93.25 154 VAL A N 1
ATOM 1189 C CA . VAL A 1 154 ? -4.488 -22.078 -15.266 1 93.25 154 VAL A CA 1
ATOM 1190 C C . VAL A 1 154 ? -5.23 -20.953 -14.555 1 93.25 154 VAL A C 1
ATOM 1192 O O . VAL A 1 154 ? -4.887 -20.578 -13.43 1 93.25 154 VAL A O 1
ATOM 1195 N N . ILE A 1 155 ? -6.281 -20.469 -15.195 1 95.06 155 ILE A N 1
ATOM 1196 C CA . ILE A 1 155 ? -7.074 -19.375 -14.625 1 95.06 155 ILE A CA 1
ATOM 1197 C C . ILE A 1 155 ? -7.758 -19.859 -13.352 1 95.06 155 ILE A C 1
ATOM 1199 O O . ILE A 1 155 ? -7.695 -19.203 -12.312 1 95.06 155 ILE A O 1
ATOM 1203 N N . LYS A 1 156 ? -8.32 -21.047 -13.453 1 96.12 156 LYS A N 1
ATOM 1204 C CA . LYS A 1 156 ? -9.023 -21.625 -12.312 1 96.12 156 LYS A CA 1
ATOM 1205 C C . LYS A 1 156 ? -8.078 -21.844 -11.133 1 96.12 156 LYS A C 1
ATOM 1207 O O . LYS A 1 156 ? -8.398 -21.5 -10 1 96.12 156 LYS A O 1
ATOM 1212 N N . ASN A 1 157 ? -6.945 -22.359 -11.43 1 96.38 157 ASN A N 1
ATOM 1213 C CA . ASN A 1 157 ? -5.953 -22.609 -10.391 1 96.38 157 ASN A CA 1
ATOM 1214 C C . ASN A 1 157 ? -5.457 -21.312 -9.766 1 96.38 157 ASN A C 1
ATOM 1216 O O . ASN A 1 157 ? -5.285 -21.219 -8.547 1 96.38 157 ASN A O 1
ATOM 1220 N N . SER A 1 158 ? -5.266 -20.344 -10.586 1 96.88 158 SER A N 1
ATOM 1221 C CA . SER A 1 158 ? -4.73 -19.062 -10.133 1 96.88 158 SER A CA 1
ATOM 1222 C C . SER A 1 158 ? -5.719 -18.344 -9.227 1 96.88 158 SER A C 1
ATOM 1224 O O . SER A 1 158 ? -5.352 -17.875 -8.141 1 96.88 158 SER A O 1
ATOM 1226 N N . VAL A 1 159 ? -6.953 -18.266 -9.656 1 98.25 159 VAL A N 1
ATOM 1227 C CA . VAL A 1 159 ? -7.938 -17.516 -8.867 1 98.25 159 VAL A CA 1
ATOM 1228 C C . VAL A 1 159 ? -8.219 -18.266 -7.562 1 98.25 159 VAL A C 1
ATOM 1230 O O . VAL A 1 159 ? -8.453 -17.641 -6.527 1 98.25 159 VAL A O 1
ATOM 1233 N N . CYS A 1 160 ? -8.18 -19.594 -7.574 1 98.56 160 CYS A N 1
ATOM 1234 C CA . CYS A 1 160 ? -8.32 -20.375 -6.352 1 98.56 160 CYS A CA 1
ATOM 1235 C C . CYS A 1 160 ? -7.195 -20.062 -5.371 1 98.56 160 CYS A C 1
ATOM 1237 O O . CYS A 1 160 ? -7.441 -19.844 -4.184 1 98.56 160 CYS A O 1
ATOM 1239 N N . ASP A 1 161 ? -6.012 -20 -5.863 1 98.31 161 ASP A N 1
ATOM 1240 C CA . ASP A 1 161 ? -4.855 -19.672 -5.035 1 98.31 161 ASP A CA 1
ATOM 1241 C C . ASP A 1 161 ? -5.004 -18.281 -4.418 1 98.31 161 ASP A C 1
ATOM 1243 O O . ASP A 1 161 ? -4.762 -18.094 -3.225 1 98.31 161 ASP A O 1
ATOM 1247 N N . ALA A 1 162 ? -5.422 -17.344 -5.227 1 98.75 162 ALA A N 1
ATOM 1248 C CA . ALA A 1 162 ? -5.598 -15.969 -4.746 1 98.75 162 ALA A CA 1
ATOM 1249 C C . ALA A 1 162 ? -6.664 -15.906 -3.654 1 98.75 162 ALA A C 1
ATOM 1251 O O . ALA A 1 162 ? -6.488 -15.211 -2.648 1 98.75 162 ALA A O 1
ATOM 1252 N N . CYS A 1 163 ? -7.758 -16.641 -3.852 1 98.88 163 CYS A N 1
ATOM 1253 C CA . CYS A 1 163 ? -8.812 -16.703 -2.842 1 98.88 163 CYS A CA 1
ATOM 1254 C C . CYS A 1 163 ? -8.289 -17.312 -1.546 1 98.88 163 CYS A C 1
ATOM 1256 O O . CYS A 1 163 ? -8.562 -16.797 -0.46 1 98.88 163 CYS A O 1
ATOM 1258 N N . ALA A 1 164 ? -7.555 -18.422 -1.704 1 98.88 164 ALA A N 1
ATOM 1259 C CA . ALA A 1 164 ? -7 -19.094 -0.535 1 98.88 164 ALA A CA 1
ATOM 1260 C C . ALA A 1 164 ? -6.051 -18.172 0.231 1 98.88 164 ALA A C 1
ATOM 1262 O O . ALA A 1 164 ? -6.145 -18.047 1.454 1 98.88 164 ALA A O 1
ATOM 1263 N N . GLN A 1 165 ? -5.219 -17.531 -0.505 1 98.88 165 GLN A N 1
ATOM 1264 C CA . GLN A 1 165 ? -4.262 -16.594 0.09 1 98.88 165 GLN A CA 1
ATOM 1265 C C . GLN A 1 165 ? -4.973 -15.453 0.805 1 98.88 165 GLN A C 1
ATOM 1267 O O . GLN A 1 165 ? -4.629 -15.109 1.939 1 98.88 165 GLN A O 1
ATOM 1272 N N . ALA A 1 166 ? -5.965 -14.898 0.157 1 98.88 166 ALA A N 1
ATOM 1273 C CA . ALA A 1 166 ? -6.707 -13.789 0.735 1 98.88 166 ALA A CA 1
ATOM 1274 C C . ALA A 1 166 ? -7.391 -14.195 2.035 1 98.88 166 ALA A C 1
ATOM 1276 O O . ALA A 1 166 ? -7.25 -13.523 3.059 1 98.88 166 ALA A O 1
ATOM 1277 N N . THR A 1 167 ? -8.078 -15.305 2.061 1 98.94 167 THR A N 1
ATOM 1278 C CA . THR A 1 167 ? -8.875 -15.711 3.209 1 98.94 167 THR A CA 1
ATOM 1279 C C . THR A 1 167 ? -7.984 -16.234 4.328 1 98.94 167 THR A C 1
ATOM 1281 O O . THR A 1 167 ? -8.219 -15.953 5.504 1 98.94 167 THR A O 1
ATOM 1284 N N . GLU A 1 168 ? -6.953 -17 3.982 1 98.94 168 GLU A N 1
ATOM 1285 C CA . GLU A 1 168 ? -6 -17.438 4.992 1 98.94 168 GLU A CA 1
ATOM 1286 C C . GLU A 1 168 ? -5.227 -16.266 5.582 1 98.94 168 GLU A C 1
ATOM 1288 O O . GLU A 1 168 ? -4.965 -16.234 6.785 1 98.94 168 GLU A O 1
ATOM 1293 N N . GLY A 1 169 ? -4.82 -15.352 4.688 1 98.88 169 GLY A N 1
ATOM 1294 C CA . GLY A 1 169 ? -4.152 -14.148 5.172 1 98.88 169 GLY A CA 1
ATOM 1295 C C . GLY A 1 169 ? -4.98 -13.367 6.168 1 98.88 169 GLY A C 1
ATOM 1296 O O . GLY A 1 169 ? -4.457 -12.883 7.176 1 98.88 169 GLY A O 1
ATOM 1297 N N . TYR A 1 170 ? -6.23 -13.219 5.914 1 98.81 170 TYR A N 1
ATOM 1298 C CA . TYR A 1 170 ? -7.141 -12.555 6.844 1 98.81 170 TYR A CA 1
ATOM 1299 C C . TYR A 1 170 ? -7.137 -13.25 8.203 1 98.81 170 TYR A C 1
ATOM 1301 O O . TYR A 1 170 ? -7.137 -12.586 9.242 1 98.81 170 TYR A O 1
ATOM 1309 N N . ASP A 1 171 ? -7.113 -14.555 8.234 1 98.81 171 ASP A N 1
ATOM 1310 C CA . ASP A 1 171 ? -7.25 -15.336 9.461 1 98.81 171 ASP A CA 1
ATOM 1311 C C . ASP A 1 171 ? -5.914 -15.461 10.188 1 98.81 171 ASP A C 1
ATOM 1313 O O . ASP A 1 171 ? -5.871 -15.852 11.352 1 98.81 171 ASP A O 1
ATOM 1317 N N . SER A 1 172 ? -4.812 -15.164 9.531 1 98.75 172 SER A N 1
ATOM 1318 C CA . SER A 1 172 ? -3.467 -15.375 10.055 1 98.75 172 SER A CA 1
ATOM 1319 C C . SER A 1 172 ? -3.238 -14.57 11.328 1 98.75 172 SER A C 1
ATOM 1321 O O . SER A 1 172 ? -3.623 -13.398 11.414 1 98.75 172 SER A O 1
ATOM 1323 N N . LYS A 1 173 ? -2.533 -15.156 12.289 1 98.12 173 LYS A N 1
ATOM 1324 C CA . LYS A 1 173 ? -2.182 -14.477 13.531 1 98.12 173 LYS A CA 1
ATOM 1325 C C . LYS A 1 173 ? -1.167 -13.367 13.281 1 98.12 173 LYS A C 1
ATOM 1327 O O . LYS A 1 173 ? -0.991 -12.477 14.117 1 98.12 173 LYS A O 1
ATOM 1332 N N . LEU A 1 174 ? -0.578 -13.398 12.164 1 97.94 174 LEU A N 1
ATOM 1333 C CA . LEU A 1 174 ? 0.433 -12.398 11.844 1 97.94 174 LEU A CA 1
ATOM 1334 C C . LEU A 1 174 ? -0.2 -11.188 11.172 1 97.94 174 LEU A C 1
ATOM 1336 O O . LEU A 1 174 ? 0.492 -10.211 10.859 1 97.94 174 LEU A O 1
ATOM 1340 N N . GLY A 1 175 ? -1.505 -11.242 10.969 1 98 175 GLY A N 1
ATOM 1341 C CA . GLY A 1 175 ? -2.207 -10.148 10.32 1 98 175 GLY A CA 1
ATOM 1342 C C . GLY A 1 175 ? -2.328 -8.914 11.195 1 98 175 GLY A C 1
ATOM 1343 O O . GLY A 1 175 ? -2.182 -9 12.414 1 98 175 GLY A O 1
ATOM 1344 N N . ASN A 1 176 ? -2.4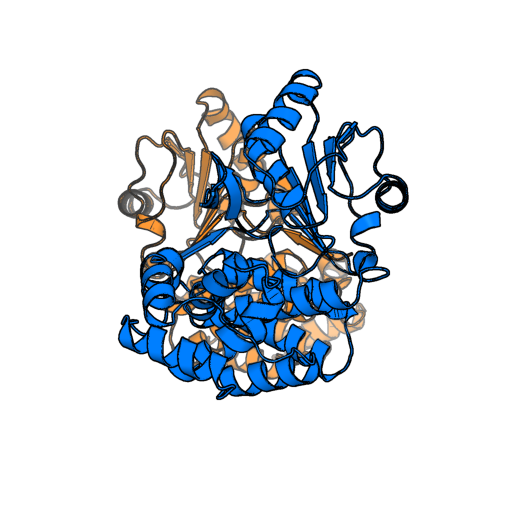82 -7.77 10.617 1 97.5 176 ASN A N 1
ATOM 1345 C CA . ASN A 1 176 ? -2.844 -6.492 11.227 1 97.5 176 ASN A CA 1
ATOM 1346 C C . ASN A 1 176 ? -4.055 -5.867 10.539 1 97.5 176 ASN A C 1
ATOM 1348 O O . ASN A 1 176 ? -4.609 -6.445 9.602 1 97.5 176 ASN A O 1
ATOM 1352 N N . ASP A 1 177 ? -4.484 -4.73 10.969 1 96.12 177 ASP A N 1
ATOM 1353 C CA . ASP A 1 177 ? -5.715 -4.137 10.453 1 96.12 177 ASP A CA 1
ATOM 1354 C C . ASP A 1 177 ? -5.613 -3.865 8.953 1 96.12 177 ASP A C 1
ATOM 1356 O O . ASP A 1 177 ? -6.578 -4.062 8.219 1 96.12 177 ASP A O 1
ATOM 1360 N N . LEU A 1 178 ? -4.461 -3.402 8.5 1 97.88 178 LEU A N 1
ATOM 1361 C CA . LEU A 1 178 ? -4.289 -3.1 7.086 1 97.88 178 LEU A CA 1
ATOM 1362 C C . LEU A 1 178 ? -4.324 -4.375 6.25 1 97.88 178 LEU A C 1
ATOM 1364 O O . LEU A 1 178 ? -5.051 -4.449 5.258 1 97.88 178 LEU A O 1
ATOM 1368 N N . THR A 1 179 ? -3.564 -5.41 6.652 1 98.38 179 THR A N 1
ATOM 1369 C CA . THR A 1 179 ? -3.543 -6.652 5.891 1 98.38 179 THR A CA 1
ATOM 1370 C C . THR A 1 179 ? -4.922 -7.309 5.887 1 98.38 179 THR A C 1
ATOM 1372 O O . THR A 1 179 ? -5.352 -7.852 4.867 1 98.38 179 THR A O 1
ATOM 1375 N N . ARG A 1 180 ? -5.621 -7.266 7.008 1 97.94 180 ARG A N 1
ATOM 1376 C CA . ARG A 1 180 ? -6.957 -7.848 7.082 1 97.94 180 ARG A CA 1
ATOM 1377 C C . ARG A 1 180 ? -7.922 -7.121 6.152 1 97.94 180 ARG A C 1
ATOM 1379 O O . ARG A 1 180 ? -8.758 -7.75 5.504 1 97.94 180 ARG A O 1
ATOM 1386 N N . THR A 1 181 ? -7.773 -5.824 6.082 1 96.5 181 THR A N 1
ATOM 1387 C CA . THR A 1 181 ? -8.602 -5.043 5.172 1 96.5 181 THR A CA 1
ATOM 1388 C C . THR A 1 181 ? -8.328 -5.43 3.723 1 96.5 181 THR A C 1
ATOM 1390 O O . THR A 1 181 ? -9.266 -5.672 2.955 1 96.5 181 THR A O 1
ATOM 1393 N N . LEU A 1 182 ? -7.094 -5.484 3.363 1 98.25 182 LEU A N 1
ATOM 1394 C CA . LEU A 1 182 ? -6.703 -5.828 2 1 98.25 182 LEU A CA 1
ATOM 1395 C C . LEU A 1 182 ? -7.16 -7.238 1.642 1 98.25 182 LEU A C 1
ATOM 1397 O O . LEU A 1 182 ? -7.738 -7.453 0.574 1 98.25 182 LEU A O 1
ATOM 1401 N N . CYS A 1 183 ? -6.969 -8.18 2.541 1 98.69 183 CYS A N 1
ATOM 1402 C CA . CYS A 1 183 ? -7.336 -9.57 2.311 1 98.69 183 CYS A CA 1
ATOM 1403 C C . CYS A 1 183 ? -8.852 -9.719 2.174 1 98.69 183 CYS A C 1
ATOM 1405 O O . CYS A 1 183 ? -9.328 -10.414 1.276 1 98.69 183 CYS A O 1
ATOM 1407 N N . LYS A 1 184 ? -9.578 -9.086 3.037 1 98.31 184 LYS A N 1
ATOM 1408 C CA . LYS A 1 184 ? -11.039 -9.156 2.977 1 98.31 184 LYS A CA 1
ATOM 1409 C C . LYS A 1 184 ? -11.562 -8.57 1.672 1 98.31 184 LYS A C 1
ATOM 1411 O O . LYS A 1 184 ? -12.422 -9.164 1.018 1 98.31 184 LYS A O 1
ATOM 1416 N N . GLN A 1 185 ? -11.055 -7.461 1.283 1 97.81 185 GLN A N 1
ATOM 1417 C CA . GLN A 1 185 ? -11.469 -6.836 0.032 1 97.81 185 GLN A CA 1
ATOM 1418 C C . GLN A 1 185 ? -11.102 -7.703 -1.166 1 97.81 185 GLN A C 1
ATOM 1420 O O . GLN A 1 185 ? -11.875 -7.816 -2.119 1 97.81 185 GLN A O 1
ATOM 1425 N N . ALA A 1 186 ? -9.906 -8.266 -1.116 1 98.69 186 ALA A N 1
ATOM 1426 C CA . ALA A 1 186 ? -9.469 -9.156 -2.186 1 98.69 186 ALA A CA 1
ATOM 1427 C C . ALA A 1 186 ? -10.461 -10.297 -2.396 1 98.69 186 ALA A C 1
ATOM 1429 O O . ALA A 1 186 ? -10.906 -10.539 -3.521 1 98.69 186 ALA A O 1
ATOM 1430 N N . PHE A 1 187 ? -10.867 -10.945 -1.307 1 98.88 187 PHE A N 1
ATOM 1431 C CA . PHE A 1 187 ? -11.773 -12.086 -1.422 1 98.88 187 PHE A CA 1
ATOM 1432 C C . PHE A 1 187 ? -13.141 -11.633 -1.914 1 98.88 187 PHE A C 1
ATOM 1434 O O . PHE A 1 187 ? -13.781 -12.328 -2.711 1 98.88 187 PHE A O 1
ATOM 1441 N N . GLU A 1 188 ? -13.609 -10.492 -1.396 1 98.56 188 GLU A N 1
ATOM 1442 C CA . GLU A 1 188 ? -14.898 -9.984 -1.857 1 98.56 188 GLU A CA 1
ATOM 1443 C C . GLU A 1 188 ? -14.906 -9.789 -3.371 1 98.56 188 GLU A C 1
ATOM 1445 O O . GLU A 1 188 ? -15.859 -10.172 -4.047 1 98.56 188 GLU A O 1
ATOM 1450 N N . ILE A 1 189 ? -13.867 -9.227 -3.877 1 98.5 189 ILE A N 1
ATOM 1451 C CA . ILE A 1 189 ? -13.758 -8.953 -5.305 1 98.5 189 ILE A CA 1
ATOM 1452 C C . ILE A 1 189 ? -13.656 -10.266 -6.078 1 98.5 189 ILE A C 1
ATOM 1454 O O . ILE A 1 189 ? -14.344 -10.461 -7.082 1 98.5 189 ILE A O 1
ATOM 1458 N N . LEU A 1 190 ? -12.836 -11.172 -5.609 1 98.81 190 LEU A N 1
ATOM 1459 C CA . LEU A 1 190 ? -12.625 -12.445 -6.281 1 98.81 190 LEU A CA 1
ATOM 1460 C C . LEU A 1 190 ? -13.891 -13.305 -6.234 1 98.81 190 LEU A C 1
ATOM 1462 O O . LEU A 1 190 ? -14.258 -13.922 -7.23 1 98.81 190 LEU A O 1
ATOM 1466 N N . TYR A 1 191 ? -14.516 -13.336 -5.051 1 98.88 191 TYR A N 1
ATOM 1467 C CA . TYR A 1 191 ? -15.766 -14.07 -4.902 1 98.88 191 TYR A CA 1
ATOM 1468 C C . TYR A 1 191 ? -16.812 -13.555 -5.879 1 98.88 191 TYR A C 1
ATOM 1470 O O . TYR A 1 191 ? -17.453 -14.344 -6.59 1 98.88 191 TYR A O 1
ATOM 1478 N N . ASP A 1 192 ? -17.016 -12.242 -5.887 1 98.81 192 ASP A N 1
ATOM 1479 C CA . ASP A 1 192 ? -17.984 -11.641 -6.801 1 98.81 192 ASP A CA 1
ATOM 1480 C C . ASP A 1 192 ? -17.656 -11.992 -8.25 1 98.81 192 ASP A C 1
ATOM 1482 O O . ASP A 1 192 ? -18.547 -12.305 -9.039 1 98.81 192 ASP A O 1
ATOM 1486 N N . ALA A 1 193 ? -16.391 -11.875 -8.586 1 98.5 193 ALA A N 1
ATOM 1487 C CA . ALA A 1 193 ? -15.945 -12.148 -9.953 1 98.5 193 ALA A CA 1
ATOM 1488 C C . ALA A 1 193 ? -16.234 -13.602 -10.344 1 98.5 193 ALA A C 1
ATOM 1490 O O . ALA A 1 193 ? -16.688 -13.867 -11.453 1 98.5 193 ALA A O 1
ATOM 1491 N N . ILE A 1 194 ? -15.938 -14.547 -9.445 1 98.62 194 ILE A N 1
ATOM 1492 C CA . ILE A 1 194 ? -16.172 -15.961 -9.703 1 98.62 194 ILE A CA 1
ATOM 1493 C C . ILE A 1 194 ? -17.672 -16.203 -9.859 1 98.62 194 ILE A C 1
ATOM 1495 O O . ILE A 1 194 ? -18.109 -16.797 -10.844 1 98.62 194 ILE A O 1
ATOM 1499 N N . MET A 1 195 ? -18.453 -15.75 -8.906 1 98.69 195 MET A N 1
ATOM 1500 C CA . MET A 1 195 ? -19.875 -16.062 -8.836 1 98.69 195 MET A CA 1
ATOM 1501 C C . MET A 1 195 ? -20.641 -15.43 -9.992 1 98.69 195 MET A C 1
ATOM 1503 O O . MET A 1 195 ? -21.641 -15.977 -10.461 1 98.69 195 MET A O 1
ATOM 1507 N N . ASN A 1 196 ? -20.109 -14.328 -10.523 1 98.5 196 ASN A N 1
ATOM 1508 C CA . ASN A 1 196 ? -20.844 -13.586 -11.547 1 98.5 196 ASN A CA 1
ATOM 1509 C C . ASN A 1 196 ? -20.125 -13.602 -12.883 1 98.5 196 ASN A C 1
ATOM 1511 O O . ASN A 1 196 ? -20.438 -12.805 -13.773 1 98.5 196 ASN A O 1
ATOM 1515 N N . ASP A 1 197 ? -19.141 -14.422 -13.094 1 96.94 197 ASP A N 1
ATOM 1516 C CA . ASP A 1 197 ? -18.438 -14.648 -14.344 1 96.94 197 ASP A CA 1
ATOM 1517 C C . ASP A 1 197 ? -17.828 -13.352 -14.875 1 96.94 197 ASP A C 1
ATOM 1519 O O . ASP A 1 197 ? -18.062 -12.969 -16.016 1 96.94 197 ASP A O 1
ATOM 1523 N N . LYS A 1 198 ? -17.031 -12.688 -14.047 1 96.25 198 LYS A N 1
ATOM 1524 C CA . LYS A 1 198 ? -16.328 -11.453 -14.375 1 96.25 198 LYS A CA 1
ATOM 1525 C C . LYS A 1 198 ? -14.82 -11.625 -14.195 1 96.25 198 LYS A C 1
ATOM 1527 O O . LYS A 1 198 ? -14.195 -10.898 -13.422 1 96.25 198 LYS A O 1
ATOM 1532 N N . PRO A 1 199 ? -14.219 -12.547 -14.984 1 95.44 199 PRO A N 1
ATOM 1533 C CA . PRO A 1 199 ? -12.805 -12.875 -14.789 1 95.44 199 PRO A CA 1
ATOM 1534 C C . PRO A 1 199 ? -11.883 -11.68 -14.977 1 95.44 199 PRO A C 1
ATOM 1536 O O . PRO A 1 199 ? -10.727 -11.703 -14.547 1 95.44 199 PRO A O 1
ATOM 1539 N N . GLU A 1 200 ? -12.383 -10.641 -15.617 1 93.94 200 GLU A N 1
ATOM 1540 C CA . GLU A 1 200 ? -11.594 -9.43 -15.812 1 93.94 200 GLU A CA 1
ATOM 1541 C C . GLU A 1 200 ? -11.211 -8.797 -14.477 1 93.94 200 GLU A C 1
ATOM 1543 O O . GLU A 1 200 ? -10.312 -7.957 -14.414 1 93.94 200 GLU A O 1
ATOM 1548 N N . ASN A 1 201 ? -11.812 -9.219 -13.352 1 96.75 201 ASN A N 1
ATOM 1549 C CA . ASN A 1 201 ? -11.547 -8.656 -12.031 1 96.75 201 ASN A CA 1
ATOM 1550 C C . ASN A 1 201 ? -10.547 -9.508 -11.25 1 96.75 201 ASN A C 1
ATOM 1552 O O . ASN A 1 201 ? -10.109 -9.117 -10.164 1 96.75 201 ASN A O 1
ATOM 1556 N N . TYR A 1 202 ? -10.133 -10.68 -11.82 1 98.12 202 TYR A N 1
ATOM 1557 C CA . TYR A 1 202 ? -9.219 -11.578 -11.125 1 98.12 202 TYR A CA 1
ATOM 1558 C C . TYR A 1 202 ? -7.875 -10.898 -10.875 1 98.12 202 TYR A C 1
ATOM 1560 O O . TYR A 1 202 ? -7.34 -10.953 -9.766 1 98.12 202 TYR A O 1
ATOM 1568 N N . PRO A 1 203 ? -7.363 -10.141 -11.875 1 98.12 203 PRO A N 1
ATOM 1569 C CA . PRO A 1 203 ? -6.043 -9.539 -11.672 1 98.12 203 PRO A CA 1
ATOM 1570 C C . PRO A 1 203 ? -6.023 -8.547 -10.508 1 98.12 203 PRO A C 1
ATOM 1572 O O . PRO A 1 203 ? -5.113 -8.578 -9.68 1 98.12 203 PRO A O 1
ATOM 1575 N N . TYR A 1 204 ? -7.031 -7.73 -10.406 1 98.12 204 TYR A N 1
ATOM 1576 C CA . TYR A 1 204 ? -7.098 -6.75 -9.328 1 98.12 204 TYR A CA 1
ATOM 1577 C C . TYR A 1 204 ? -7.273 -7.438 -7.98 1 98.12 204 TYR A C 1
ATOM 1579 O O . TYR A 1 204 ? -6.605 -7.082 -7.008 1 98.12 204 TYR A O 1
ATOM 1587 N N . GLY A 1 205 ? -8.195 -8.398 -7.91 1 98.56 205 GLY A N 1
ATOM 1588 C CA . GLY A 1 205 ? -8.375 -9.156 -6.684 1 98.56 205 GLY A CA 1
ATOM 1589 C C . GLY A 1 205 ? -7.113 -9.867 -6.23 1 98.56 205 GLY A C 1
ATOM 1590 O O . GLY A 1 205 ? -6.773 -9.852 -5.047 1 98.56 205 GLY A O 1
ATOM 1591 N N . SER A 1 206 ? -6.434 -10.484 -7.18 1 98.62 206 SER A N 1
ATOM 1592 C CA . SER A 1 206 ? -5.188 -11.18 -6.891 1 98.62 206 SER A CA 1
ATOM 1593 C C . SER A 1 206 ? -4.113 -10.211 -6.402 1 98.62 206 SER A C 1
ATOM 1595 O O . SER A 1 206 ? -3.332 -10.547 -5.508 1 98.62 206 SER A O 1
ATOM 1597 N N . MET A 1 207 ? -4.047 -9.047 -6.969 1 98.62 207 MET A N 1
ATOM 1598 C CA . MET A 1 207 ? -3.115 -8.008 -6.547 1 98.62 207 MET A CA 1
ATOM 1599 C C . MET A 1 207 ? -3.324 -7.652 -5.078 1 98.62 207 MET A C 1
ATOM 1601 O O . MET A 1 207 ? -2.369 -7.625 -4.301 1 98.62 207 MET A O 1
ATOM 1605 N N . LEU A 1 208 ? -4.57 -7.41 -4.715 1 98.69 208 LEU A N 1
ATOM 1606 C CA . LEU A 1 208 ? -4.898 -7.078 -3.334 1 98.69 208 LEU A CA 1
ATOM 1607 C C . LEU A 1 208 ? -4.547 -8.227 -2.396 1 98.69 208 LEU A C 1
ATOM 1609 O O . LEU A 1 208 ? -4.043 -8 -1.294 1 98.69 208 LEU A O 1
ATOM 1613 N N . SER A 1 209 ? -4.875 -9.445 -2.869 1 98.75 209 SER A N 1
ATOM 1614 C CA . SER A 1 209 ? -4.508 -10.625 -2.102 1 98.75 209 SER A CA 1
ATOM 1615 C C . SER A 1 209 ? -3.006 -10.672 -1.839 1 98.75 209 SER A C 1
ATOM 1617 O O . SER A 1 209 ? -2.574 -10.906 -0.708 1 98.75 209 SER A O 1
ATOM 1619 N N . GLY A 1 210 ? -2.234 -10.422 -2.846 1 98.69 210 GLY A N 1
ATOM 1620 C CA . GLY A 1 210 ? -0.786 -10.398 -2.721 1 98.69 210 GLY A CA 1
ATOM 1621 C C . GLY A 1 210 ? -0.289 -9.352 -1.745 1 98.69 210 GLY A C 1
ATOM 1622 O O . GLY A 1 210 ? 0.615 -9.617 -0.949 1 98.69 210 GLY A O 1
ATOM 1623 N N . MET A 1 211 ? -0.889 -8.172 -1.761 1 98.56 211 MET A N 1
ATOM 1624 C CA . MET A 1 211 ? -0.527 -7.094 -0.845 1 98.56 211 MET A CA 1
ATOM 1625 C C . MET A 1 211 ? -0.802 -7.492 0.601 1 98.56 211 MET A C 1
ATOM 1627 O O . MET A 1 211 ? -0.019 -7.172 1.497 1 98.56 211 MET A O 1
ATOM 1631 N N . GLY A 1 212 ? -1.921 -8.117 0.787 1 98.56 212 GLY A N 1
ATOM 1632 C CA . GLY A 1 212 ? -2.34 -8.484 2.131 1 98.56 212 GLY A CA 1
ATOM 1633 C C . GLY A 1 212 ? -1.575 -9.672 2.691 1 98.56 212 GLY A C 1
ATOM 1634 O O . GLY A 1 212 ? -0.75 -9.508 3.594 1 98.56 212 GLY A O 1
ATOM 1635 N N . PHE A 1 213 ? -1.727 -10.836 2.049 1 98.62 213 PHE A N 1
ATOM 1636 C CA . PHE A 1 213 ? -1.158 -12.062 2.588 1 98.62 213 PHE A CA 1
ATOM 1637 C C . PHE A 1 213 ? 0.364 -12.016 2.566 1 98.62 213 PHE A C 1
ATOM 1639 O O . PHE A 1 213 ? 1.023 -12.625 3.41 1 98.62 213 PHE A O 1
ATOM 1646 N N . GLY A 1 214 ? 0.901 -11.281 1.578 1 98.12 214 GLY A N 1
ATOM 1647 C CA . GLY A 1 214 ? 2.348 -11.164 1.478 1 98.12 214 GLY A CA 1
ATOM 1648 C C . GLY A 1 214 ? 2.984 -10.562 2.719 1 98.12 214 GLY A C 1
ATOM 1649 O O . GLY A 1 214 ? 4.195 -10.672 2.914 1 98.12 214 GLY A O 1
ATOM 1650 N N . ASN A 1 215 ? 2.131 -10.023 3.566 1 98.56 215 ASN A N 1
ATOM 1651 C CA . ASN A 1 215 ? 2.615 -9.383 4.781 1 98.56 215 ASN A CA 1
ATOM 1652 C C . ASN A 1 215 ? 2.105 -10.094 6.035 1 98.56 215 ASN A C 1
ATOM 1654 O O . ASN A 1 215 ? 2.299 -9.609 7.148 1 98.56 215 ASN A O 1
ATOM 1658 N N . CYS A 1 216 ? 1.405 -11.227 5.93 1 97.88 216 CYS A N 1
ATOM 1659 C CA . CYS A 1 216 ? 0.876 -11.859 7.133 1 97.88 216 CYS A CA 1
ATOM 1660 C C . CYS A 1 216 ? 0.818 -13.375 6.973 1 97.88 216 CYS A C 1
ATOM 1662 O O . CYS A 1 216 ? 0.299 -14.078 7.844 1 97.88 216 CYS A O 1
ATOM 1664 N N . SER A 1 217 ? 1.193 -13.953 5.91 1 96.81 217 SER A N 1
ATOM 1665 C CA . SER A 1 217 ? 1.371 -15.383 5.676 1 96.81 217 SER A CA 1
ATOM 1666 C C . SER A 1 217 ? 0.034 -16.078 5.418 1 96.81 217 SER A C 1
ATOM 1668 O O . SER A 1 217 ? -1.02 -15.547 5.789 1 96.81 217 SER A O 1
ATOM 1670 N N . THR A 1 218 ? 0.107 -17.188 4.793 1 98.06 218 THR A N 1
ATOM 1671 C CA . THR A 1 218 ? -0.995 -18.141 4.766 1 98.06 218 THR A CA 1
ATOM 1672 C C . THR A 1 218 ? -0.889 -19.109 5.93 1 98.06 218 THR A C 1
ATOM 1674 O O . THR A 1 218 ? -0.029 -18.969 6.801 1 98.06 218 THR A O 1
ATOM 1677 N N . THR A 1 219 ? -1.867 -20.078 6.004 1 98.56 219 THR A N 1
ATOM 1678 C CA . THR A 1 219 ? -2.004 -20.875 7.215 1 98.56 219 THR A CA 1
ATOM 1679 C C . THR A 1 219 ? -2.193 -22.359 6.871 1 98.56 219 THR A C 1
ATOM 1681 O O . THR A 1 219 ? -1.503 -22.891 6 1 98.56 219 THR A O 1
ATOM 1684 N N . LEU A 1 220 ? -3.064 -23.031 7.586 1 98.75 220 LEU A N 1
ATOM 1685 C CA . LEU A 1 220 ? -3.258 -24.484 7.555 1 98.75 220 LEU A CA 1
ATOM 1686 C C . LEU A 1 220 ? -3.604 -24.953 6.148 1 98.75 220 LEU A C 1
ATOM 1688 O O . LEU A 1 220 ? -3.143 -26.016 5.711 1 98.75 220 LEU A O 1
ATOM 1692 N N . GLY A 1 221 ? -4.438 -24.266 5.418 1 98.69 221 GLY A N 1
ATOM 1693 C CA . GLY A 1 221 ? -4.789 -24.656 4.062 1 98.69 221 GLY A CA 1
ATOM 1694 C C . GLY A 1 221 ? -3.578 -24.875 3.178 1 98.69 221 GLY A C 1
ATOM 1695 O O . GLY A 1 221 ? -3.457 -25.922 2.533 1 98.69 221 GLY A O 1
ATOM 1696 N N . HIS A 1 222 ? -2.693 -23.922 3.18 1 98.31 222 HIS A N 1
ATOM 1697 C CA . HIS A 1 222 ? -1.473 -24.031 2.391 1 98.31 222 HIS A CA 1
ATOM 1698 C C . HIS A 1 222 ? -0.585 -25.156 2.904 1 98.31 222 HIS A C 1
ATOM 1700 O O . HIS A 1 222 ? 0.006 -25.906 2.113 1 98.31 222 HIS A O 1
ATOM 1706 N N . ALA A 1 223 ? -0.467 -25.281 4.199 1 98.06 223 ALA A N 1
ATOM 1707 C CA . ALA A 1 223 ? 0.327 -26.375 4.762 1 98.06 223 ALA A CA 1
ATOM 1708 C C . ALA A 1 223 ? -0.182 -27.734 4.277 1 98.06 223 ALA A C 1
ATOM 1710 O O . ALA A 1 223 ? 0.607 -28.594 3.895 1 98.06 223 ALA A O 1
ATOM 1711 N N . LEU A 1 224 ? -1.496 -27.922 4.242 1 98.44 224 LEU A N 1
ATOM 1712 C CA . LEU A 1 224 ? -2.119 -29.172 3.801 1 98.44 224 LEU A CA 1
ATOM 1713 C C . LEU A 1 224 ? -1.869 -29.406 2.314 1 98.44 224 LEU A C 1
ATOM 1715 O O . LEU A 1 224 ? -1.686 -30.547 1.885 1 98.44 224 LEU A O 1
ATOM 1719 N N . SER A 1 225 ? -1.834 -28.375 1.571 1 97.38 225 SER A N 1
ATOM 1720 C CA . SER A 1 225 ? -1.82 -28.469 0.115 1 97.38 225 SER A CA 1
ATOM 1721 C C . SER A 1 225 ? -0.502 -29.047 -0.389 1 97.38 225 SER A C 1
ATOM 1723 O O . SER A 1 225 ? -0.454 -29.641 -1.461 1 97.38 225 SER A O 1
ATOM 1725 N N . TYR A 1 226 ? 0.547 -28.922 0.4 1 94 226 TYR A N 1
ATOM 1726 C CA . TYR A 1 226 ? 1.879 -29.281 -0.073 1 94 226 TYR A CA 1
ATOM 1727 C C . TYR A 1 226 ? 2.006 -30.797 -0.252 1 94 226 TYR A C 1
ATOM 1729 O O . TYR A 1 226 ? 2.729 -31.266 -1.135 1 94 226 TYR A O 1
ATOM 1737 N N . VAL A 1 227 ? 1.292 -31.594 0.543 1 95.31 227 VAL A N 1
ATOM 1738 C CA . VAL A 1 227 ? 1.41 -33.031 0.397 1 95.31 227 VAL A CA 1
ATOM 1739 C C . VAL A 1 227 ? 0.761 -33.469 -0.913 1 95.31 227 VAL A C 1
ATOM 1741 O O . VAL A 1 227 ? 1.17 -34.469 -1.509 1 95.31 227 VAL A O 1
ATOM 1744 N N . PHE A 1 228 ? -0.24 -32.75 -1.418 1 95.88 228 PHE A N 1
ATOM 1745 C CA . PHE A 1 228 ? -0.844 -33.031 -2.715 1 95.88 228 PHE A CA 1
ATOM 1746 C C . PHE A 1 228 ? 0.035 -32.5 -3.846 1 95.88 228 PHE A C 1
ATOM 1748 O O . PHE A 1 228 ? 0.223 -33.188 -4.855 1 95.88 228 PHE A O 1
ATOM 1755 N N . SER A 1 229 ? 0.562 -31.281 -3.621 1 90.81 229 SER A N 1
ATOM 1756 C CA . SER A 1 229 ? 1.457 -30.703 -4.621 1 90.81 229 SER A CA 1
ATOM 1757 C C . SER A 1 229 ? 2.682 -31.578 -4.836 1 90.81 229 SER A C 1
ATOM 1759 O O . SER A 1 229 ? 3.164 -31.719 -5.965 1 90.81 229 SER A O 1
ATOM 1761 N N . ASN A 1 230 ? 3.195 -32.188 -3.791 1 89.62 230 ASN A N 1
ATOM 1762 C CA . ASN A 1 230 ? 4.332 -33.094 -3.865 1 89.62 230 ASN A CA 1
ATOM 1763 C C . ASN A 1 230 ? 4.008 -34.312 -4.723 1 89.62 230 ASN A C 1
ATOM 1765 O O . ASN A 1 230 ? 4.914 -34.969 -5.238 1 89.62 230 ASN A O 1
ATOM 1769 N N . GLU A 1 231 ? 2.723 -34.625 -4.879 1 94.12 231 GLU A N 1
ATOM 1770 C CA . GLU A 1 231 ? 2.293 -35.75 -5.672 1 94.12 231 GLU A CA 1
ATOM 1771 C C . GLU A 1 231 ? 1.908 -35.344 -7.086 1 94.12 231 GLU A C 1
ATOM 1773 O O . GLU A 1 231 ? 1.36 -36.125 -7.852 1 94.12 231 GLU A O 1
ATOM 1778 N N . GLY A 1 232 ? 2.08 -34.062 -7.391 1 91.25 232 GLY A N 1
ATOM 1779 C CA . GLY A 1 232 ? 1.891 -33.594 -8.758 1 91.25 232 GLY A CA 1
ATOM 1780 C C . GLY A 1 232 ? 0.581 -32.875 -8.969 1 91.25 232 GLY A C 1
ATOM 1781 O O . GLY A 1 232 ? 0.284 -32.406 -10.078 1 91.25 232 GLY A O 1
ATOM 1782 N N . VAL A 1 233 ? -0.211 -32.75 -7.945 1 93.88 233 VAL A N 1
ATOM 1783 C CA . VAL A 1 233 ? -1.455 -32 -8.047 1 93.88 233 VAL A CA 1
ATOM 1784 C C . VAL A 1 233 ? -1.146 -30.5 -8.164 1 93.88 233 VAL A C 1
ATOM 1786 O O . VAL A 1 233 ? -0.35 -29.969 -7.387 1 93.88 233 VAL A O 1
ATOM 1789 N N . PRO A 1 234 ? -1.713 -29.781 -9.141 1 92.69 234 PRO A N 1
ATOM 1790 C CA . PRO A 1 234 ? -1.49 -28.328 -9.219 1 92.69 234 PRO A CA 1
ATOM 1791 C C . PRO A 1 234 ? -1.826 -27.609 -7.91 1 92.69 234 PRO A C 1
ATOM 1793 O O . PRO A 1 234 ? -2.801 -27.969 -7.242 1 92.69 234 PRO A O 1
ATOM 1796 N N . HIS A 1 235 ? -1.033 -26.672 -7.566 1 92.31 235 HIS A N 1
ATOM 1797 C CA . HIS A 1 235 ? -1.102 -25.984 -6.285 1 92.31 235 HIS A CA 1
ATOM 1798 C C . HIS A 1 235 ? -2.486 -25.406 -6.047 1 92.31 235 HIS A C 1
ATOM 1800 O O . HIS A 1 235 ? -3.117 -25.672 -5.023 1 92.31 235 HIS A O 1
ATOM 1806 N N . GLY A 1 236 ? -3.002 -24.609 -6.992 1 94 236 GLY A N 1
ATOM 1807 C CA . GLY A 1 236 ? -4.32 -24.016 -6.871 1 94 236 GLY A CA 1
ATOM 1808 C C . GLY A 1 236 ? -5.43 -25.031 -6.723 1 94 236 GLY A C 1
ATOM 1809 O O . GLY A 1 236 ? -6.359 -24.844 -5.934 1 94 236 GLY A O 1
ATOM 1810 N N . TYR A 1 237 ? -5.262 -26.109 -7.488 1 95.75 237 TYR A N 1
ATOM 1811 C CA . TYR A 1 237 ? -6.219 -27.203 -7.406 1 95.75 237 TYR A CA 1
ATOM 1812 C C . TYR A 1 237 ? -6.234 -27.812 -6.004 1 95.75 237 TYR A C 1
ATOM 1814 O O . TYR A 1 237 ? -7.301 -28.047 -5.434 1 95.75 237 TYR A O 1
ATOM 1822 N N . SER A 1 238 ? -5.117 -28 -5.422 1 97.06 238 SER A N 1
ATOM 1823 C CA . SER A 1 238 ? -5.027 -28.578 -4.09 1 97.06 238 SER A CA 1
ATOM 1824 C C . SER A 1 238 ? -5.676 -27.672 -3.047 1 97.06 238 SER A C 1
ATOM 1826 O O . SER A 1 238 ? -6.285 -28.156 -2.088 1 97.06 238 SER A O 1
ATOM 1828 N N . LEU A 1 239 ? -5.602 -26.391 -3.223 1 98.12 239 LEU A N 1
ATOM 1829 C CA . LEU A 1 239 ? -6.082 -25.438 -2.238 1 98.12 239 LEU A CA 1
ATOM 1830 C C . LEU A 1 239 ? -7.605 -25.406 -2.191 1 98.12 239 LEU A C 1
ATOM 1832 O O . LEU A 1 239 ? -8.195 -25.016 -1.183 1 98.12 239 LEU A O 1
ATOM 1836 N N . SER A 1 240 ? -8.25 -25.797 -3.295 1 97.69 240 SER A N 1
ATOM 1837 C CA . SER A 1 240 ? -9.703 -25.797 -3.318 1 97.69 240 SER A CA 1
ATOM 1838 C C . SER A 1 240 ? -10.266 -26.594 -2.141 1 97.69 240 SER A C 1
ATOM 1840 O O . SER A 1 240 ? -11.078 -26.078 -1.371 1 97.69 240 SER A O 1
ATOM 1842 N N . SER A 1 241 ? -9.766 -27.781 -1.926 1 97.94 241 SER A N 1
ATOM 1843 C CA . SER A 1 241 ? -10.242 -28.641 -0.84 1 97.94 241 SER A CA 1
ATOM 1844 C C . SER A 1 241 ? -9.484 -28.344 0.455 1 97.94 241 SER A C 1
ATOM 1846 O O . SER A 1 241 ? -10.086 -28.328 1.533 1 97.94 241 SER A O 1
ATOM 1848 N N . CYS A 1 242 ? -8.203 -28.094 0.342 1 98.62 242 CYS A N 1
ATOM 1849 C CA . CYS A 1 242 ? -7.367 -27.938 1.526 1 98.62 242 CYS A CA 1
ATOM 1850 C C . CYS A 1 242 ? -7.777 -26.719 2.326 1 98.62 242 CYS A C 1
ATOM 1852 O O . CYS A 1 242 ? -7.961 -26.781 3.543 1 98.62 242 CYS A O 1
ATOM 1854 N N . THR A 1 243 ? -7.934 -25.594 1.652 1 98.69 243 THR A N 1
ATOM 1855 C CA . THR A 1 243 ? -8.328 -24.375 2.354 1 98.69 243 THR A CA 1
ATOM 1856 C C . THR A 1 243 ? -9.773 -24.484 2.844 1 98.69 243 THR A C 1
ATOM 1858 O O . THR A 1 243 ? -10.102 -23.969 3.918 1 98.69 243 THR A O 1
ATOM 1861 N N . THR A 1 244 ? -10.641 -25.172 2.094 1 98.56 244 THR A N 1
ATOM 1862 C CA . THR A 1 244 ? -12.016 -25.359 2.541 1 98.56 244 THR A CA 1
ATOM 1863 C C . THR A 1 244 ? -12.047 -26.078 3.885 1 98.56 244 THR A C 1
ATOM 1865 O O . THR A 1 244 ? -12.68 -25.609 4.832 1 98.56 244 THR A O 1
ATOM 1868 N N . VAL A 1 245 ? -11.336 -27.156 4.02 1 98.38 245 VAL A N 1
ATOM 1869 C CA . VAL A 1 245 ? -11.32 -27.938 5.25 1 98.38 245 VAL A CA 1
ATOM 1870 C C . VAL A 1 245 ? -10.625 -27.156 6.359 1 98.38 245 VAL A C 1
ATOM 1872 O O . VAL A 1 245 ? -11.039 -27.203 7.52 1 98.38 245 VAL A O 1
ATOM 1875 N N . ALA A 1 246 ? -9.562 -26.469 6.008 1 98.75 246 ALA A N 1
ATOM 1876 C CA . ALA A 1 246 ? -8.859 -25.641 6.977 1 98.75 246 ALA A CA 1
ATOM 1877 C C . ALA A 1 246 ? -9.781 -24.562 7.547 1 98.75 246 ALA A C 1
ATOM 1879 O O . ALA A 1 246 ? -9.766 -24.297 8.75 1 98.75 246 ALA A O 1
ATOM 1880 N N . HIS A 1 247 ? -10.578 -23.906 6.652 1 98.81 247 HIS A N 1
ATOM 1881 C CA . HIS A 1 247 ? -11.516 -22.891 7.086 1 98.81 247 HIS A CA 1
ATOM 1882 C C . HIS A 1 247 ? -12.555 -23.453 8.047 1 98.81 247 HIS A C 1
ATOM 1884 O O . HIS A 1 247 ? -12.922 -22.797 9.023 1 98.81 247 HIS A O 1
ATOM 1890 N N . LYS A 1 248 ? -12.992 -24.656 7.734 1 98.25 248 LYS A N 1
ATOM 1891 C CA . LYS A 1 248 ? -13.93 -25.312 8.641 1 98.25 248 LYS A CA 1
ATOM 1892 C C . LYS A 1 248 ? -13.289 -25.547 10.008 1 98.25 248 LYS A C 1
ATOM 1894 O O . LYS A 1 248 ? -13.891 -25.234 11.039 1 98.25 248 LYS A O 1
ATOM 1899 N N . HIS A 1 249 ? -12.125 -26.109 10.016 1 98.19 249 HIS A N 1
ATOM 1900 C CA . HIS A 1 249 ? -11.398 -26.375 11.25 1 98.19 249 HIS A CA 1
ATOM 1901 C C . HIS A 1 249 ? -11.188 -25.094 12.055 1 98.19 249 HIS A C 1
ATOM 1903 O O . HIS A 1 249 ? -11.367 -25.078 13.273 1 98.19 249 HIS A O 1
ATOM 1909 N N . ASN A 1 250 ? -10.812 -23.969 11.391 1 98.56 250 ASN A N 1
ATOM 1910 C CA . ASN A 1 250 ? -10.438 -22.703 12.016 1 98.56 250 ASN A CA 1
ATOM 1911 C C . ASN A 1 250 ? -11.664 -21.875 12.359 1 98.56 250 ASN A C 1
ATOM 1913 O O . ASN A 1 250 ? -11.547 -20.797 12.961 1 98.56 250 ASN A O 1
ATOM 1917 N N . LYS A 1 251 ? -12.859 -22.344 11.945 1 98.19 251 LYS A N 1
ATOM 1918 C CA . LYS A 1 251 ? -14.094 -21.578 12.109 1 98.19 251 LYS A CA 1
ATOM 1919 C C . LYS A 1 251 ? -13.984 -20.203 11.43 1 98.19 251 LYS A C 1
ATOM 1921 O O . LYS A 1 251 ? -14.312 -19.188 12.031 1 98.19 251 LYS A O 1
ATOM 1926 N N . SER A 1 252 ? -13.391 -20.234 10.266 1 98.69 252 SER A N 1
ATOM 1927 C CA . SER A 1 252 ? -13.227 -19.016 9.5 1 98.69 252 SER A CA 1
ATOM 1928 C C . SER A 1 252 ? -14.57 -18.438 9.07 1 98.69 252 SER A C 1
ATOM 1930 O O . SER A 1 252 ? -15.477 -19.172 8.695 1 98.69 252 SER A O 1
ATOM 1932 N N . ILE A 1 253 ? -14.68 -17.062 9.016 1 98.62 253 ILE A N 1
ATOM 1933 C CA . ILE A 1 253 ? -15.898 -16.406 8.547 1 98.62 253 ILE A CA 1
ATOM 1934 C C . ILE A 1 253 ? -16.078 -16.656 7.055 1 98.62 253 ILE A C 1
ATOM 1936 O O . ILE A 1 253 ? -17.156 -16.391 6.504 1 98.62 253 ILE A O 1
ATOM 1940 N N . PHE A 1 254 ? -15.031 -17.203 6.375 1 98.81 254 PHE A N 1
ATOM 1941 C CA . PHE A 1 254 ? -15.039 -17.312 4.922 1 98.81 254 PHE A CA 1
ATOM 1942 C C . PHE A 1 254 ? -15.438 -18.719 4.492 1 98.81 254 PHE A C 1
ATOM 1944 O O . PHE A 1 254 ? -15.578 -19 3.299 1 98.81 254 PHE A O 1
ATOM 1951 N N . TYR A 1 255 ? -15.609 -19.656 5.406 1 98.69 255 TYR A N 1
ATOM 1952 C CA . TYR A 1 255 ? -15.781 -21.062 5.09 1 98.69 255 TYR A CA 1
ATOM 1953 C C . TYR A 1 255 ? -16.875 -21.25 4.039 1 98.69 255 TYR A C 1
ATOM 1955 O O . TYR A 1 255 ? -16.609 -21.797 2.957 1 98.69 255 TYR A O 1
ATOM 1963 N N . ASP A 1 256 ? -18.062 -20.75 4.246 1 98.69 256 ASP A N 1
ATOM 1964 C CA . ASP A 1 256 ? -19.203 -21 3.373 1 98.69 256 ASP A CA 1
ATOM 1965 C C . ASP A 1 256 ? -18.984 -20.406 1.987 1 98.69 256 ASP A C 1
ATOM 1967 O O . ASP A 1 256 ? -19.172 -21.078 0.974 1 98.69 256 ASP A O 1
ATOM 1971 N N . ARG A 1 257 ? -18.562 -19.188 1.968 1 98.81 257 ARG A N 1
ATOM 1972 C CA . ARG A 1 257 ? -18.406 -18.5 0.687 1 98.81 257 ARG A CA 1
ATOM 1973 C C . ARG A 1 257 ? -17.219 -19.062 -0.091 1 98.81 257 ARG A C 1
ATOM 1975 O O . ARG A 1 257 ? -17.25 -19.109 -1.322 1 98.81 257 ARG A O 1
ATOM 1982 N N . PHE A 1 258 ? -16.156 -19.391 0.615 1 98.81 258 PHE A N 1
ATOM 1983 C CA . PHE A 1 258 ? -15.031 -20.031 -0.065 1 98.81 258 PHE A CA 1
ATOM 1984 C C . PHE A 1 258 ? -15.461 -21.344 -0.713 1 98.81 258 PHE A C 1
ATOM 1986 O O . PHE A 1 258 ? -15.172 -21.578 -1.889 1 98.81 258 PHE A O 1
ATOM 1993 N N . LYS A 1 259 ? -16.141 -22.141 0.031 1 98.25 259 LYS A N 1
ATOM 1994 C CA . LYS A 1 259 ? -16.641 -23.406 -0.48 1 98.25 259 LYS A CA 1
ATOM 1995 C C . LYS A 1 259 ? -17.531 -23.203 -1.699 1 98.25 259 LYS A C 1
ATOM 1997 O O . LYS A 1 259 ? -17.422 -23.922 -2.689 1 98.25 259 LYS A O 1
ATOM 2002 N N . GLU A 1 260 ? -18.406 -22.281 -1.585 1 98.5 260 GLU A N 1
ATOM 2003 C CA . GLU A 1 260 ? -19.312 -21.969 -2.682 1 98.5 260 GLU A CA 1
ATOM 2004 C C . GLU A 1 260 ? -18.547 -21.594 -3.945 1 98.5 260 GLU A C 1
ATOM 2006 O O . GLU A 1 260 ? -18.875 -22.031 -5.043 1 98.5 260 GLU A O 1
ATOM 2011 N N . ALA A 1 261 ? -17.531 -20.766 -3.809 1 98.56 261 ALA A N 1
ATOM 2012 C CA . ALA A 1 261 ? -16.719 -20.328 -4.941 1 98.56 261 ALA A CA 1
ATOM 2013 C C . ALA A 1 261 ? -15.984 -21.516 -5.582 1 98.56 261 ALA A C 1
ATOM 2015 O O . ALA A 1 261 ? -15.914 -21.609 -6.809 1 98.56 261 ALA A O 1
ATOM 2016 N N . MET A 1 262 ? -15.445 -22.422 -4.75 1 97.81 262 MET A N 1
ATOM 2017 C CA . MET A 1 262 ? -14.711 -23.578 -5.27 1 97.81 262 MET A CA 1
ATOM 2018 C C . MET A 1 262 ? -15.641 -24.531 -6.008 1 97.81 262 MET A C 1
ATOM 2020 O O . MET A 1 262 ? -15.266 -25.109 -7.031 1 97.81 262 MET A O 1
ATOM 2024 N N . ASP A 1 263 ? -16.859 -24.688 -5.484 1 97 263 ASP A N 1
ATOM 2025 C CA . ASP A 1 263 ? -17.859 -25.5 -6.16 1 97 263 ASP A CA 1
ATOM 2026 C C . ASP A 1 263 ? -18.172 -24.953 -7.547 1 97 263 ASP A C 1
ATOM 2028 O O . ASP A 1 263 ? -18.297 -25.703 -8.516 1 97 263 ASP A O 1
ATOM 2032 N N . LYS A 1 264 ? -18.312 -23.656 -7.578 1 97.69 264 LYS A N 1
ATOM 2033 C CA . LYS A 1 264 ? -18.609 -23 -8.852 1 97.69 264 LYS A CA 1
ATOM 2034 C C . LYS A 1 264 ? -17.469 -23.188 -9.844 1 97.69 264 LYS A C 1
ATOM 2036 O O . LYS A 1 264 ? -17.703 -23.375 -11.039 1 97.69 264 LYS A O 1
ATOM 2041 N N . LEU A 1 265 ? -16.219 -23.094 -9.367 1 97.38 265 LEU A N 1
ATOM 2042 C CA . LEU A 1 265 ? -15.062 -23.266 -10.234 1 97.38 265 LEU A CA 1
ATOM 2043 C C . LEU A 1 265 ? -14.953 -24.703 -10.711 1 97.38 265 LEU A C 1
ATOM 2045 O O . LEU A 1 265 ? -14.289 -24.984 -11.711 1 97.38 265 LEU A O 1
ATOM 2049 N N . GLY A 1 266 ? -15.5 -25.641 -9.969 1 95.69 266 GLY A N 1
ATOM 2050 C CA . GLY A 1 266 ? -15.68 -27.016 -10.438 1 95.69 266 GLY A CA 1
ATOM 2051 C C . GLY A 1 266 ? -14.43 -27.859 -10.305 1 95.69 266 GLY A C 1
ATOM 2052 O O . GLY A 1 266 ? -14.047 -28.562 -11.234 1 95.69 266 GLY A O 1
ATOM 2053 N N . PHE A 1 267 ? -13.781 -27.891 -9.148 1 94.31 267 PHE A N 1
ATOM 2054 C CA . PHE A 1 267 ? -12.617 -28.719 -8.898 1 94.31 267 PHE A CA 1
ATOM 2055 C C . PHE A 1 267 ? -13.039 -30.141 -8.531 1 94.31 267 PHE A C 1
ATOM 2057 O O . PHE A 1 267 ? -14.047 -30.344 -7.852 1 94.31 267 PHE A O 1
ATOM 2064 N N . ASP A 1 268 ? -12.297 -31.062 -8.969 1 92.19 268 ASP A N 1
ATOM 2065 C CA . ASP A 1 268 ? -12.547 -32.469 -8.625 1 92.19 268 ASP A CA 1
ATOM 2066 C C . ASP A 1 268 ? -12.086 -32.781 -7.203 1 92.19 268 ASP A C 1
ATOM 2068 O O . ASP A 1 268 ? -11.297 -32 -6.625 1 92.19 268 ASP A O 1
ATOM 2072 N N . LYS A 1 269 ? -12.609 -33.844 -6.75 1 92.88 269 LYS A N 1
ATOM 2073 C CA . LYS A 1 269 ? -12.156 -34.344 -5.449 1 92.88 269 LYS A CA 1
ATOM 2074 C C . LYS A 1 269 ? -10.672 -34.688 -5.48 1 92.88 269 LYS A C 1
ATOM 2076 O O . LYS A 1 269 ? -10.18 -35.25 -6.465 1 92.88 269 LYS A O 1
ATOM 2081 N N . LEU A 1 270 ? -10.008 -34.375 -4.379 1 95.06 270 LEU A N 1
ATOM 2082 C CA . LEU A 1 270 ? -8.594 -34.719 -4.289 1 95.06 270 LEU A CA 1
ATOM 2083 C C . LEU A 1 270 ? -8.398 -36.156 -3.797 1 95.06 270 LEU A C 1
ATOM 2085 O O . LEU A 1 270 ? -9.203 -36.656 -3.002 1 95.06 270 LEU A O 1
ATOM 2089 N N . ASP A 1 271 ? -7.418 -36.75 -4.32 1 91.81 271 ASP A N 1
ATOM 2090 C CA . ASP A 1 271 ? -6.988 -38.062 -3.816 1 91.81 271 ASP A CA 1
ATOM 2091 C C . ASP A 1 271 ? -5.57 -38 -3.258 1 91.81 271 ASP A C 1
ATOM 2093 O O . ASP A 1 271 ? -4.691 -37.375 -3.852 1 91.81 271 ASP A O 1
ATOM 2097 N N . LEU A 1 272 ? -5.344 -38.5 -2.113 1 94.69 272 LEU A N 1
ATOM 2098 C CA . LEU A 1 272 ? -4.035 -38.531 -1.472 1 94.69 272 LEU A CA 1
ATOM 2099 C C . LEU A 1 272 ? -3.414 -39.938 -1.604 1 94.69 272 LEU A C 1
ATOM 2101 O O . LEU A 1 272 ? -3.971 -40.906 -1.107 1 94.69 272 LEU A O 1
ATOM 2105 N N . LYS A 1 273 ? -2.334 -40.031 -2.215 1 95.06 273 LYS A N 1
ATOM 2106 C CA . LYS A 1 273 ? -1.662 -41.312 -2.43 1 95.06 273 LYS A CA 1
ATOM 2107 C C . LYS A 1 273 ? -0.91 -41.75 -1.179 1 95.06 273 LYS A C 1
ATOM 2109 O O . LYS A 1 273 ? -0.916 -42.938 -0.831 1 95.06 273 LYS A O 1
ATOM 2114 N N . ALA A 1 274 ? -0.298 -40.844 -0.523 1 95.12 274 ALA A N 1
ATOM 2115 C CA . ALA A 1 274 ? 0.484 -41.156 0.672 1 95.12 274 ALA A CA 1
ATOM 2116 C C . ALA A 1 274 ? -0.418 -41.625 1.815 1 95.12 274 ALA A C 1
ATOM 2118 O O . ALA A 1 274 ? -1.617 -41.344 1.822 1 95.12 274 ALA A O 1
ATOM 2119 N N . ASP A 1 275 ? 0.218 -42.344 2.684 1 96.69 275 ASP A N 1
ATOM 2120 C CA . ASP A 1 275 ? -0.46 -42.625 3.939 1 96.69 275 ASP A CA 1
ATOM 2121 C C . ASP A 1 275 ? -0.791 -41.375 4.707 1 96.69 275 ASP A C 1
ATOM 2123 O O . ASP A 1 275 ? 0.045 -40.469 4.812 1 96.69 275 ASP A O 1
ATOM 2127 N N . VAL A 1 276 ? -1.985 -41.312 5.258 1 97.62 276 VAL A N 1
ATOM 2128 C CA . VAL A 1 276 ? -2.482 -40.125 5.898 1 97.62 276 VAL A CA 1
ATOM 2129 C C . VAL A 1 276 ? -1.56 -39.719 7.051 1 97.62 276 VAL A C 1
ATOM 2131 O O . VAL A 1 276 ? -1.249 -38.531 7.234 1 97.62 276 VAL A O 1
ATOM 2134 N N . SER A 1 277 ? -1.175 -40.656 7.859 1 97.75 277 SER A N 1
ATOM 2135 C CA . SER A 1 277 ? -0.308 -40.375 9 1 97.75 277 SER A CA 1
ATOM 2136 C C . SER A 1 277 ? 1.048 -39.844 8.547 1 97.75 277 SER A C 1
ATOM 2138 O O . SER A 1 277 ? 1.591 -38.906 9.141 1 97.75 277 SER A O 1
ATOM 2140 N N . GLU A 1 278 ? 1.532 -40.438 7.508 1 97.62 278 GLU A N 1
ATOM 2141 C CA . GLU A 1 278 ? 2.803 -39.969 6.949 1 97.62 278 GLU A CA 1
ATOM 2142 C C . GLU A 1 278 ? 2.68 -38.562 6.371 1 97.62 278 GLU A C 1
ATOM 2144 O O . GLU A 1 278 ? 3.574 -37.75 6.551 1 97.62 278 GLU A O 1
ATOM 2149 N N . ALA A 1 279 ? 1.614 -38.406 5.668 1 97.94 279 ALA A N 1
ATOM 2150 C CA . ALA A 1 279 ? 1.354 -37.062 5.125 1 97.94 279 ALA A CA 1
ATOM 2151 C C . ALA A 1 279 ? 1.239 -36.031 6.242 1 97.94 279 ALA A C 1
ATOM 2153 O O . ALA A 1 279 ? 1.75 -34.938 6.121 1 97.94 279 ALA A O 1
ATOM 2154 N N . ALA A 1 280 ? 0.603 -36.438 7.305 1 98.44 280 ALA A N 1
ATOM 2155 C CA . ALA A 1 280 ? 0.443 -35.531 8.445 1 98.44 280 ALA A CA 1
ATOM 2156 C C . ALA A 1 280 ? 1.796 -35.156 9.047 1 98.44 280 ALA A C 1
ATOM 2158 O O . ALA A 1 280 ? 2.008 -34 9.453 1 98.44 280 ALA A O 1
ATOM 2159 N N . ASP A 1 281 ? 2.697 -36.125 9.133 1 98.06 281 ASP A N 1
ATOM 2160 C CA . ASP A 1 281 ? 4.047 -35.844 9.625 1 98.06 281 ASP A CA 1
ATOM 2161 C C . ASP A 1 281 ? 4.738 -34.781 8.773 1 98.06 281 ASP A C 1
ATOM 2163 O O . ASP A 1 281 ? 5.414 -33.906 9.305 1 98.06 281 ASP A O 1
ATOM 2167 N N . THR A 1 282 ? 4.551 -34.938 7.496 1 97 282 THR A N 1
ATOM 2168 C CA . THR A 1 282 ? 5.137 -33.938 6.578 1 97 282 THR A CA 1
ATOM 2169 C C . THR A 1 282 ? 4.543 -32.562 6.809 1 97 282 THR A C 1
ATOM 2171 O O . THR A 1 282 ? 5.277 -31.578 6.887 1 97 282 THR A O 1
ATOM 2174 N N . VAL A 1 283 ? 3.234 -32.438 6.965 1 98.06 283 VAL A N 1
ATOM 2175 C CA . VAL A 1 283 ? 2.543 -31.172 7.172 1 98.06 283 VAL A CA 1
ATOM 2176 C C . VAL A 1 283 ? 3.02 -30.531 8.469 1 98.06 283 VAL A C 1
ATOM 2178 O O . VAL A 1 283 ? 3.225 -29.312 8.531 1 98.06 283 VAL A O 1
ATOM 2181 N N . MET A 1 284 ? 3.252 -31.312 9.477 1 98.12 284 MET A N 1
ATOM 2182 C CA . MET A 1 284 ? 3.592 -30.812 10.812 1 98.12 284 MET A CA 1
ATOM 2183 C C . MET A 1 284 ? 4.965 -30.156 10.812 1 98.12 284 MET A C 1
ATOM 2185 O O . MET A 1 284 ? 5.289 -29.391 11.719 1 98.12 284 MET A O 1
ATOM 2189 N N . THR A 1 285 ? 5.793 -30.438 9.812 1 97 285 THR A N 1
ATOM 2190 C CA . THR A 1 285 ? 7.109 -29.812 9.727 1 97 285 THR A CA 1
ATOM 2191 C C . THR A 1 285 ? 6.996 -28.391 9.219 1 97 285 THR A C 1
ATOM 2193 O O . THR A 1 285 ? 7.945 -27.609 9.336 1 97 285 THR A O 1
ATOM 2196 N N . ASP A 1 286 ? 5.875 -28.016 8.633 1 95.94 286 ASP A N 1
ATOM 2197 C CA . ASP A 1 286 ? 5.68 -26.688 8.039 1 95.94 286 ASP A CA 1
ATOM 2198 C C . ASP A 1 286 ? 5.238 -25.672 9.086 1 95.94 286 ASP A C 1
ATOM 2200 O O . ASP A 1 286 ? 4.133 -25.141 9.016 1 95.94 286 ASP A O 1
ATOM 2204 N N . ARG A 1 287 ? 6.156 -25.281 9.891 1 95.75 287 ARG A N 1
ATOM 2205 C CA . ARG A 1 287 ? 5.855 -24.375 10.992 1 95.75 287 ARG A CA 1
ATOM 2206 C C . ARG A 1 287 ? 5.559 -22.969 10.477 1 95.75 287 ARG A C 1
ATOM 2208 O O . ARG A 1 287 ? 4.809 -22.219 11.109 1 95.75 287 ARG A O 1
ATOM 2215 N N . GLY A 1 288 ? 6.074 -22.656 9.328 1 95.25 288 GLY A N 1
ATOM 2216 C CA . GLY A 1 288 ? 5.859 -21.344 8.734 1 95.25 288 GLY A CA 1
ATOM 2217 C C . GLY A 1 288 ? 4.398 -21.062 8.445 1 95.25 288 GLY A C 1
ATOM 2218 O O . GLY A 1 288 ? 3.967 -19.906 8.492 1 95.25 288 GLY A O 1
ATOM 2219 N N . HIS A 1 289 ? 3.621 -22.062 8.18 1 97.56 289 HIS A N 1
ATOM 2220 C CA . HIS A 1 289 ? 2.195 -21.906 7.918 1 97.56 289 HIS A CA 1
ATOM 2221 C C . HIS A 1 289 ? 1.364 -22.281 9.141 1 97.56 289 HIS A C 1
ATOM 2223 O O . HIS A 1 289 ? 0.301 -21.703 9.375 1 97.56 289 HIS A O 1
ATOM 2229 N N . LEU A 1 290 ? 1.859 -23.234 9.891 1 98.38 290 LEU A N 1
ATOM 2230 C CA . LEU A 1 290 ? 1.066 -23.734 11 1 98.38 290 LEU A CA 1
ATOM 2231 C C . LEU A 1 290 ? 1.126 -22.781 12.195 1 98.38 290 LEU A C 1
ATOM 2233 O O . LEU A 1 290 ? 0.15 -22.641 12.93 1 98.38 290 LEU A O 1
ATOM 2237 N N . ASP A 1 291 ? 2.27 -22.125 12.43 1 97.81 291 ASP A N 1
ATOM 2238 C CA . ASP A 1 291 ? 2.406 -21.219 13.57 1 97.81 291 ASP A CA 1
ATOM 2239 C C . ASP A 1 291 ? 1.477 -20.016 13.438 1 97.81 291 ASP A C 1
ATOM 2241 O O . ASP A 1 291 ? 0.845 -19.594 14.406 1 97.81 291 ASP A O 1
ATOM 2245 N N . PRO A 1 292 ? 1.332 -19.531 12.234 1 98.06 292 PRO A N 1
ATOM 2246 C CA . PRO A 1 292 ? 0.445 -18.375 12.102 1 98.06 292 PRO A CA 1
ATOM 2247 C C . PRO A 1 292 ? -1.031 -18.766 12.062 1 98.06 292 PRO A C 1
ATOM 2249 O O . PRO A 1 292 ? -1.901 -17.891 12 1 98.06 292 PRO A O 1
ATOM 2252 N N . ASN A 1 293 ? -1.324 -20.031 11.984 1 98.75 293 ASN A N 1
ATOM 2253 C CA . ASN A 1 293 ? -2.719 -20.453 11.969 1 98.75 293 ASN A CA 1
ATOM 2254 C C . ASN A 1 293 ? -3.482 -19.906 13.172 1 98.75 293 ASN A C 1
ATOM 2256 O O . ASN A 1 293 ? -2.945 -19.859 14.281 1 98.75 293 ASN A O 1
ATOM 2260 N N . PRO A 1 294 ? -4.734 -19.5 13.008 1 98.31 294 PRO A N 1
ATOM 2261 C CA . PRO A 1 294 ? -5.445 -18.812 14.094 1 98.31 294 PRO A CA 1
ATOM 2262 C C . PRO A 1 294 ? -5.684 -19.719 15.305 1 98.31 294 PRO A C 1
ATOM 2264 O O . PRO A 1 294 ? -5.797 -19.219 16.438 1 98.31 294 PRO A O 1
ATOM 2267 N N . ILE A 1 295 ? -5.773 -21 15.078 1 97.5 295 ILE A N 1
ATOM 2268 C CA . ILE A 1 295 ? -5.887 -21.969 16.172 1 97.5 295 ILE A CA 1
ATOM 2269 C C . ILE A 1 295 ? -4.695 -22.922 16.125 1 97.5 295 ILE A C 1
ATOM 2271 O O . ILE A 1 295 ? -4.25 -23.344 15.055 1 97.5 295 ILE A O 1
ATOM 2275 N N . PRO A 1 296 ? -4.195 -23.25 17.344 1 97.19 296 PRO A N 1
ATOM 2276 C CA . PRO A 1 296 ? -3.096 -24.219 17.344 1 97.19 296 PRO A CA 1
ATOM 2277 C C . PRO A 1 296 ? -3.467 -25.531 16.656 1 97.19 296 PRO A C 1
ATOM 2279 O O . PRO A 1 296 ? -4.598 -26.016 16.781 1 97.19 296 PRO A O 1
ATOM 2282 N N . ILE A 1 297 ? -2.49 -26.109 15.977 1 97.94 297 ILE A N 1
ATOM 2283 C CA . ILE A 1 297 ? -2.754 -27.281 15.156 1 97.94 297 ILE A CA 1
ATOM 2284 C C . ILE A 1 297 ? -1.962 -28.484 15.695 1 97.94 297 ILE A C 1
ATOM 2286 O O . ILE A 1 297 ? -0.741 -28.406 15.844 1 97.94 297 ILE A O 1
ATOM 2290 N N . SER A 1 298 ? -2.619 -29.594 15.977 1 97.94 298 SER A N 1
ATOM 2291 C CA . SER A 1 298 ? -1.979 -30.844 16.344 1 97.94 298 SER A CA 1
ATOM 2292 C C . SER A 1 298 ? -1.9 -31.797 15.164 1 97.94 298 SER A C 1
ATOM 2294 O O . SER A 1 298 ? -2.533 -31.562 14.133 1 97.94 298 SER A O 1
ATOM 2296 N N . LYS A 1 299 ? -1.062 -32.781 15.297 1 98.38 299 LYS A N 1
ATOM 2297 C CA . LYS A 1 299 ? -1.01 -33.781 14.25 1 98.38 299 LYS A CA 1
ATOM 2298 C C . LYS A 1 299 ? -2.377 -34.438 14.039 1 98.38 299 LYS A C 1
ATOM 2300 O O . LYS A 1 299 ? -2.758 -34.75 12.906 1 98.38 299 LYS A O 1
ATOM 2305 N N . GLU A 1 300 ? -3.098 -34.688 15.141 1 98.5 300 GLU A N 1
ATOM 2306 C CA . GLU A 1 300 ? -4.434 -35.25 15.062 1 98.5 300 GLU A CA 1
ATOM 2307 C C . GLU A 1 300 ? -5.371 -34.375 14.242 1 98.5 300 GLU A C 1
ATOM 2309 O O . GLU A 1 300 ? -6.203 -34.875 13.484 1 98.5 300 GLU A O 1
ATOM 2314 N N . ASP A 1 301 ? -5.309 -33.062 14.422 1 98.44 301 ASP A N 1
ATOM 2315 C CA . ASP A 1 301 ? -6.086 -32.125 13.609 1 98.44 301 ASP A CA 1
ATOM 2316 C C . ASP A 1 301 ? -5.77 -32.281 12.125 1 98.44 301 ASP A C 1
ATOM 2318 O O . ASP A 1 301 ? -6.676 -32.312 11.289 1 98.44 301 ASP A O 1
ATOM 2322 N N . VAL A 1 302 ? -4.449 -32.406 11.805 1 98.75 302 VAL A N 1
ATOM 2323 C CA . VAL A 1 302 ? -4.004 -32.531 10.422 1 98.75 302 VAL A CA 1
ATOM 2324 C C . VAL A 1 302 ? -4.539 -33.844 9.836 1 98.75 302 VAL A C 1
ATOM 2326 O O . VAL A 1 302 ? -5.02 -33.875 8.703 1 98.75 302 VAL A O 1
ATOM 2329 N N . ILE A 1 303 ? -4.449 -34.906 10.609 1 98.56 303 ILE A N 1
ATOM 2330 C CA . ILE A 1 303 ? -4.949 -36.188 10.172 1 98.56 303 ILE A CA 1
ATOM 2331 C C . ILE A 1 303 ? -6.438 -36.094 9.852 1 98.56 303 ILE A C 1
ATOM 2333 O O . ILE A 1 303 ? -6.887 -36.562 8.797 1 98.56 303 ILE A O 1
ATOM 2337 N N . LYS A 1 304 ? -7.168 -35.531 10.734 1 98.19 304 LYS A N 1
ATOM 2338 C CA . LYS A 1 304 ? -8.602 -35.344 10.523 1 98.19 304 LYS A CA 1
ATOM 2339 C C . LYS A 1 304 ? -8.891 -34.562 9.258 1 98.19 304 LYS A C 1
ATOM 2341 O O . LYS A 1 304 ? -9.766 -34.906 8.469 1 98.19 304 LYS A O 1
ATOM 2346 N N . CYS A 1 305 ? -8.188 -33.469 9.031 1 98.31 305 CYS A N 1
ATOM 2347 C CA . CYS A 1 305 ? -8.359 -32.656 7.836 1 98.31 305 CYS A CA 1
ATOM 2348 C C . CYS A 1 305 ? -8.086 -33.469 6.574 1 98.31 305 CYS A C 1
ATOM 2350 O O . CYS A 1 305 ? -8.859 -33.406 5.617 1 98.31 305 CYS A O 1
ATOM 2352 N N . LEU A 1 306 ? -6.988 -34.219 6.59 1 98.31 306 LEU A N 1
ATOM 2353 C CA . LEU A 1 306 ? -6.613 -35 5.422 1 98.31 306 LEU A CA 1
ATOM 2354 C C . LEU A 1 306 ? -7.645 -36.094 5.145 1 98.31 306 LEU A C 1
ATOM 2356 O O . LEU A 1 306 ? -7.965 -36.375 3.988 1 98.31 306 LEU A O 1
ATOM 2360 N N . GLU A 1 307 ? -8.18 -36.688 6.172 1 97.62 307 GLU A N 1
ATOM 2361 C CA . GLU A 1 307 ? -9.227 -37.719 6.023 1 97.62 307 GLU A CA 1
ATOM 2362 C C . GLU A 1 307 ? -10.5 -37.094 5.449 1 97.62 307 GLU A C 1
ATOM 2364 O O . GLU A 1 307 ? -11.156 -37.688 4.602 1 97.62 307 GLU A O 1
ATOM 2369 N N . ASP A 1 308 ? -10.828 -35.938 5.965 1 97.19 308 ASP A N 1
ATOM 2370 C CA . ASP A 1 308 ? -12 -35.25 5.445 1 97.19 308 ASP A CA 1
ATOM 2371 C C . ASP A 1 308 ? -11.852 -34.938 3.955 1 97.19 308 ASP A C 1
ATOM 2373 O O . ASP A 1 308 ? -12.797 -35.094 3.186 1 97.19 308 ASP A O 1
ATOM 2377 N N . ILE A 1 309 ? -10.664 -34.5 3.523 1 97.25 309 ILE A N 1
ATOM 2378 C CA . ILE A 1 309 ? -10.391 -34.188 2.123 1 97.25 309 ILE A CA 1
ATOM 2379 C C . ILE A 1 309 ? -10.523 -35.438 1.278 1 97.25 309 ILE A C 1
ATOM 2381 O O . ILE A 1 309 ? -11.188 -35.438 0.238 1 97.25 309 ILE A O 1
ATOM 2385 N N . LYS A 1 310 ? -9.969 -36.531 1.773 1 94.19 310 LYS A N 1
ATOM 2386 C CA . LYS A 1 310 ? -10.016 -37.812 1.063 1 94.19 310 LYS A CA 1
ATOM 2387 C C . LYS A 1 310 ? -11.453 -38.281 0.912 1 94.19 310 LYS A C 1
ATOM 2389 O O . LYS A 1 310 ? -11.82 -38.844 -0.134 1 94.19 310 LYS A O 1
ATOM 2394 N N . ALA A 1 311 ? -12.203 -38.125 1.896 1 93.38 311 ALA A N 1
ATOM 2395 C CA . ALA A 1 311 ? -13.57 -38.625 1.915 1 93.38 311 ALA A CA 1
ATOM 2396 C C . ALA A 1 311 ? -14.5 -37.688 1.146 1 93.38 311 ALA A C 1
ATOM 2398 O O . ALA A 1 311 ? -15.617 -38.094 0.777 1 93.38 311 ALA A O 1
ATOM 2399 N N . GLY A 1 312 ? -14.062 -36.469 0.961 1 90.5 312 GLY A N 1
ATOM 2400 C CA . GLY A 1 312 ? -14.906 -35.469 0.32 1 90.5 312 GLY A CA 1
ATOM 2401 C C . GLY A 1 312 ? -15.867 -34.781 1.279 1 90.5 312 GLY A C 1
ATOM 2402 O O . GLY A 1 312 ? -16.922 -34.281 0.869 1 90.5 312 GLY A O 1
ATOM 2403 N N . ASN A 1 313 ? -15.531 -34.875 2.58 1 87.38 313 ASN A N 1
ATOM 2404 C CA . ASN A 1 313 ? -16.297 -34.188 3.613 1 87.38 313 ASN A CA 1
ATOM 2405 C C . ASN A 1 313 ? -15.797 -32.781 3.838 1 87.38 313 ASN A C 1
ATOM 2407 O O . ASN A 1 313 ? -15.047 -32.531 4.781 1 87.38 313 ASN A O 1
ATOM 2411 N N . LEU A 1 314 ? -16.234 -31.875 2.957 1 87.31 314 LEU A N 1
ATOM 2412 C CA . LEU A 1 314 ? -15.719 -30.516 2.967 1 87.31 314 LEU A CA 1
ATOM 2413 C C . LEU A 1 314 ? -16.641 -29.578 3.75 1 87.31 314 LEU A C 1
ATOM 2415 O O . LEU A 1 314 ? -17.859 -29.719 3.689 1 87.31 314 LEU A O 1
ATOM 2419 N N . MET B 1 1 ? -5.02 3.18 -17.156 1 96.38 1 MET B N 1
ATOM 2420 C CA . MET B 1 1 ? -4.078 2.684 -16.156 1 96.38 1 MET B CA 1
ATOM 2421 C C . MET B 1 1 ? -4.188 3.482 -14.859 1 96.38 1 MET B C 1
ATOM 2423 O O . MET B 1 1 ? -4.309 4.707 -14.883 1 96.38 1 MET B O 1
ATOM 2427 N N . ASN B 1 2 ? -4.27 2.793 -13.797 1 97.75 2 ASN B N 1
ATOM 2428 C CA . ASN B 1 2 ? -4.141 3.404 -12.477 1 97.75 2 ASN B CA 1
ATOM 2429 C C . ASN B 1 2 ? -2.723 3.275 -11.938 1 97.75 2 ASN B C 1
ATOM 2431 O O . ASN B 1 2 ? -2.051 2.27 -12.172 1 97.75 2 ASN B O 1
ATOM 2435 N N . THR B 1 3 ? -2.24 4.293 -11.25 1 98.25 3 THR B N 1
ATOM 2436 C CA . THR B 1 3 ? -0.945 4.266 -10.578 1 98.25 3 THR B CA 1
ATOM 2437 C C . THR B 1 3 ? -1.096 4.625 -9.102 1 98.25 3 THR B C 1
ATOM 2439 O O . THR B 1 3 ? -1.76 5.609 -8.766 1 98.25 3 THR B O 1
ATOM 2442 N N . VAL B 1 4 ? -0.547 3.832 -8.266 1 98.56 4 VAL B N 1
ATOM 2443 C CA . VAL B 1 4 ? -0.469 4.156 -6.848 1 98.56 4 VAL B CA 1
ATOM 2444 C C . VAL B 1 4 ? 0.988 4.137 -6.395 1 98.56 4 VAL B C 1
ATOM 2446 O O . VAL B 1 4 ? 1.764 3.275 -6.816 1 98.56 4 VAL B O 1
ATOM 2449 N N . ARG B 1 5 ? 1.38 5.109 -5.633 1 98.69 5 ARG B N 1
ATOM 2450 C CA . ARG B 1 5 ? 2.688 5.223 -4.992 1 98.69 5 ARG B CA 1
ATOM 2451 C C . ARG B 1 5 ? 2.559 5.188 -3.475 1 98.69 5 ARG B C 1
ATOM 2453 O O . ARG B 1 5 ? 1.79 5.957 -2.893 1 98.69 5 ARG B O 1
ATOM 2460 N N . ILE B 1 6 ? 3.223 4.254 -2.883 1 98.44 6 ILE B N 1
ATOM 2461 C CA . ILE B 1 6 ? 3.186 4.023 -1.442 1 98.44 6 ILE B CA 1
ATOM 2462 C C . ILE B 1 6 ? 4.598 3.738 -0.93 1 98.44 6 ILE B C 1
ATOM 2464 O O . ILE B 1 6 ? 5.402 3.115 -1.626 1 98.44 6 ILE B O 1
ATOM 2468 N N . PRO B 1 7 ? 4.938 4.262 0.288 1 98.69 7 PRO B N 1
ATOM 2469 C CA . PRO B 1 7 ? 6.258 3.916 0.816 1 98.69 7 PRO B CA 1
ATOM 2470 C C . PRO B 1 7 ? 6.52 2.412 0.809 1 98.69 7 PRO B C 1
ATOM 2472 O O . PRO B 1 7 ? 5.621 1.623 1.112 1 98.69 7 PRO B O 1
ATOM 2475 N N . LYS B 1 8 ? 7.723 2.035 0.527 1 98.06 8 LYS B N 1
ATOM 2476 C CA . LYS B 1 8 ? 8.094 0.626 0.413 1 98.06 8 LYS B CA 1
ATOM 2477 C C . LYS B 1 8 ? 7.969 -0.084 1.758 1 98.06 8 LYS B C 1
ATOM 2479 O O . LYS B 1 8 ? 7.684 -1.282 1.809 1 98.06 8 LYS B O 1
ATOM 2484 N N . VAL B 1 9 ? 8.242 0.656 2.834 1 98.62 9 VAL B N 1
ATOM 2485 C CA . VAL B 1 9 ? 8.156 0.107 4.184 1 98.62 9 VAL B CA 1
ATOM 2486 C C . VAL B 1 9 ? 7.293 1.015 5.055 1 98.62 9 VAL B C 1
ATOM 2488 O O . VAL B 1 9 ? 7.531 2.223 5.129 1 98.62 9 VAL B O 1
ATOM 2491 N N . ILE B 1 10 ? 6.352 0.467 5.688 1 98.88 10 ILE B N 1
ATOM 2492 C CA . ILE B 1 10 ? 5.496 1.179 6.633 1 98.88 10 ILE B CA 1
ATOM 2493 C C . ILE B 1 10 ? 5.496 0.449 7.973 1 98.88 10 ILE B C 1
ATOM 2495 O O . ILE B 1 10 ? 5.031 -0.691 8.062 1 98.88 10 ILE B O 1
ATOM 2499 N N . ASN B 1 11 ? 6.066 1.03 8.977 1 98.81 11 ASN B N 1
ATOM 2500 C CA . ASN B 1 11 ? 5.98 0.57 10.359 1 98.81 11 ASN B CA 1
ATOM 2501 C C . ASN B 1 11 ? 4.93 1.35 11.141 1 98.81 11 ASN B C 1
ATOM 2503 O O . ASN B 1 11 ? 5.008 2.574 11.242 1 98.81 11 ASN B O 1
ATOM 2507 N N . PHE B 1 12 ? 3.965 0.696 11.695 1 98.69 12 PHE B N 1
ATOM 2508 C CA . PHE B 1 12 ? 2.895 1.436 12.359 1 98.69 12 PHE B CA 1
ATOM 2509 C C . PHE B 1 12 ? 2.348 0.65 13.547 1 98.69 12 PHE B C 1
ATOM 2511 O O . PHE B 1 12 ? 2.645 -0.536 13.703 1 98.69 12 PHE B O 1
ATOM 2518 N N . GLY B 1 13 ? 1.59 1.3 14.367 1 96.94 13 GLY B N 1
ATOM 2519 C CA . GLY B 1 13 ? 0.966 0.681 15.523 1 96.94 13 GLY B CA 1
ATOM 2520 C C . GLY B 1 13 ? 1.668 1.012 16.828 1 96.94 13 GLY B C 1
ATOM 2521 O O . GLY B 1 13 ? 2.529 1.893 16.875 1 96.94 13 GLY B O 1
ATOM 2522 N N . GLU B 1 14 ? 1.253 0.31 17.859 1 94.06 14 GLU B N 1
ATOM 2523 C CA . GLU B 1 14 ? 1.821 0.551 19.188 1 94.06 14 GLU B CA 1
ATOM 2524 C C . GLU B 1 14 ? 3.316 0.248 19.203 1 94.06 14 GLU B C 1
ATOM 2526 O O . GLU B 1 14 ? 3.756 -0.772 18.672 1 94.06 14 GLU B O 1
ATOM 2531 N N . ASN B 1 15 ? 4.156 1.115 19.641 1 96 15 ASN B N 1
ATOM 2532 C CA . ASN B 1 15 ? 5.594 1.008 19.875 1 96 15 ASN B CA 1
ATOM 2533 C C . ASN B 1 15 ? 6.367 0.986 18.562 1 96 15 ASN B C 1
ATOM 2535 O O . ASN B 1 15 ? 7.531 0.589 18.516 1 96 15 ASN B O 1
ATOM 2539 N N . ALA B 1 16 ? 5.68 1.364 17.469 1 98.12 16 ALA B N 1
ATOM 2540 C CA . ALA B 1 16 ? 6.375 1.417 16.188 1 98.12 16 ALA B CA 1
ATOM 2541 C C . ALA B 1 16 ? 7.609 2.309 16.266 1 98.12 16 ALA B C 1
ATOM 2543 O O . ALA B 1 16 ? 8.656 1.988 15.695 1 98.12 16 ALA B O 1
ATOM 2544 N N . LEU B 1 17 ? 7.547 3.389 16.953 1 98 17 LEU B N 1
ATOM 2545 C CA . LEU B 1 17 ? 8.641 4.348 17.078 1 98 17 LEU B CA 1
ATOM 2546 C C . LEU B 1 17 ? 9.875 3.682 17.672 1 98 17 LEU B C 1
ATOM 2548 O O . LEU B 1 17 ? 10.984 3.855 17.156 1 98 17 LEU B O 1
ATOM 2552 N N . GLY B 1 18 ? 9.727 2.949 18.734 1 98.12 18 GLY B N 1
ATOM 2553 C CA . GLY B 1 18 ? 10.844 2.365 19.453 1 98.12 18 GLY B CA 1
ATOM 2554 C C . GLY B 1 18 ? 11.328 1.062 18.844 1 98.12 18 GLY B C 1
ATOM 2555 O O . GLY B 1 18 ? 12.492 0.688 19.016 1 98.12 18 GLY B O 1
ATOM 2556 N N . GLU B 1 19 ? 10.461 0.363 18.109 1 98.31 19 GLU B N 1
ATOM 2557 C CA . GLU B 1 19 ? 10.797 -0.956 17.578 1 98.31 19 GLU B CA 1
ATOM 2558 C C . GLU B 1 19 ? 11.406 -0.853 16.188 1 98.31 19 GLU B C 1
AT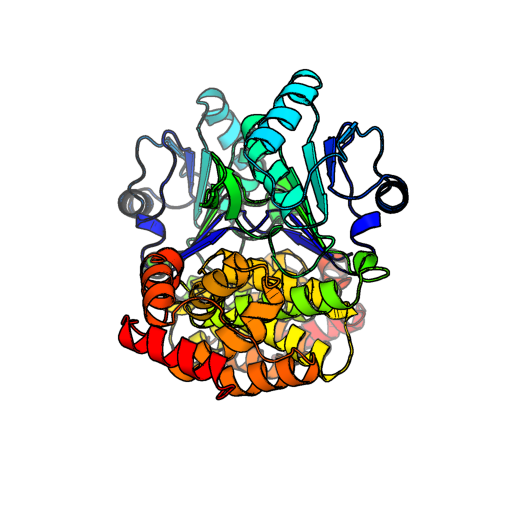OM 2560 O O . GLU B 1 19 ? 12.023 -1.804 15.703 1 98.31 19 GLU B O 1
ATOM 2565 N N . THR B 1 20 ? 11.211 0.25 15.523 1 98.56 20 THR B N 1
ATOM 2566 C CA . THR B 1 20 ? 11.797 0.46 14.203 1 98.56 20 THR B CA 1
ATOM 2567 C C . THR B 1 20 ? 13.312 0.566 14.297 1 98.56 20 THR B C 1
ATOM 2569 O O . THR B 1 20 ? 13.844 1.203 15.211 1 98.56 20 THR B O 1
ATOM 2572 N N . GLU B 1 21 ? 13.992 -0.08 13.367 1 97.5 21 GLU B N 1
ATOM 2573 C CA . GLU B 1 21 ? 15.438 0.072 13.25 1 97.5 21 GLU B CA 1
ATOM 2574 C C . GLU B 1 21 ? 15.805 1.275 12.391 1 97.5 21 GLU B C 1
ATOM 2576 O O . GLU B 1 21 ? 15.383 1.364 11.234 1 97.5 21 GLU B O 1
ATOM 2581 N N . TYR B 1 22 ? 16.531 2.148 12.945 1 98.19 22 TYR B N 1
ATOM 2582 C CA . TYR B 1 22 ? 17 3.338 12.242 1 98.19 22 TYR B CA 1
ATOM 2583 C C . TYR B 1 22 ? 18.469 3.217 11.883 1 98.19 22 TYR B C 1
ATOM 2585 O O . TYR B 1 22 ? 19.281 2.785 12.703 1 98.19 22 TYR B O 1
ATOM 2593 N N . PRO B 1 23 ? 18.812 3.58 10.641 1 97.5 23 PRO B N 1
ATOM 2594 C CA . PRO B 1 23 ? 20.234 3.533 10.273 1 97.5 23 PRO B CA 1
ATOM 2595 C C . PRO B 1 23 ? 21.094 4.457 11.133 1 97.5 23 PRO B C 1
ATOM 2597 O O . PRO B 1 23 ? 20.641 5.535 11.531 1 97.5 23 PRO B O 1
ATOM 2600 N N . LYS B 1 24 ? 22.328 4.074 11.352 1 96.94 24 LYS B N 1
ATOM 2601 C CA . LYS B 1 24 ? 23.281 4.949 12.008 1 96.94 24 LYS B CA 1
ATOM 2602 C C . LYS B 1 24 ? 23.656 6.133 11.125 1 96.94 24 LYS B C 1
ATOM 2604 O O . LYS B 1 24 ? 23.406 6.109 9.914 1 96.94 24 LYS B O 1
ATOM 2609 N N . ASN B 1 25 ? 24.125 7.199 11.734 1 97.69 25 ASN B N 1
ATOM 2610 C CA . ASN B 1 25 ? 24.562 8.406 11.047 1 97.69 25 ASN B CA 1
ATOM 2611 C C . ASN B 1 25 ? 23.422 9.055 10.273 1 97.69 25 ASN B C 1
ATOM 2613 O O . ASN B 1 25 ? 23.609 9.547 9.156 1 97.69 25 ASN B O 1
ATOM 2617 N N . ALA B 1 26 ? 22.203 8.961 10.82 1 98.56 26 ALA B N 1
ATOM 2618 C CA . ALA B 1 26 ? 21.031 9.617 10.234 1 98.56 26 ALA B CA 1
ATOM 2619 C C . ALA B 1 26 ? 21.016 11.109 10.555 1 98.56 26 ALA B C 1
ATOM 2621 O O . ALA B 1 26 ? 21.609 11.547 11.539 1 98.56 26 ALA B O 1
ATOM 2622 N N . LEU B 1 27 ? 20.484 11.875 9.688 1 98.75 27 LEU B N 1
ATOM 2623 C CA . LEU B 1 27 ? 20.156 13.266 9.977 1 98.75 27 LEU B CA 1
ATOM 2624 C C . LEU B 1 27 ? 18.688 13.406 10.328 1 98.75 27 LEU B C 1
ATOM 2626 O O . LEU B 1 27 ? 17.812 13.203 9.477 1 98.75 27 LEU B O 1
ATOM 2630 N N . VAL B 1 28 ? 18.422 13.758 11.555 1 98.5 28 VAL B N 1
ATOM 2631 C CA . VAL B 1 28 ? 17.047 13.984 12.008 1 98.5 28 VAL B CA 1
ATOM 2632 C C . VAL B 1 28 ? 16.703 15.469 11.883 1 98.5 28 VAL B C 1
ATOM 2634 O O . VAL B 1 28 ? 17.422 16.328 12.391 1 98.5 28 VAL B O 1
ATOM 2637 N N . VAL B 1 29 ? 15.68 15.766 11.156 1 98.44 29 VAL B N 1
ATOM 2638 C CA . VAL B 1 29 ? 15.188 17.125 10.945 1 98.44 29 VAL B CA 1
ATOM 2639 C C . VAL B 1 29 ? 13.844 17.312 11.648 1 98.44 29 VAL B C 1
ATOM 2641 O O . VAL B 1 29 ? 12.898 16.547 11.398 1 98.44 29 VAL B O 1
ATOM 2644 N N . THR B 1 30 ? 13.742 18.312 12.531 1 96.69 30 THR B N 1
ATOM 2645 C CA . THR B 1 30 ? 12.508 18.484 13.289 1 96.69 30 THR B CA 1
ATOM 2646 C C . THR B 1 30 ? 12.273 19.969 13.586 1 96.69 30 THR B C 1
ATOM 2648 O O . THR B 1 30 ? 13.172 20.797 13.406 1 96.69 30 THR B O 1
ATOM 2651 N N . THR B 1 31 ? 11.008 20.281 13.852 1 92 31 THR B N 1
ATOM 2652 C CA . THR B 1 31 ? 10.617 21.641 14.188 1 92 31 THR B CA 1
ATOM 2653 C C . THR B 1 31 ? 10.547 21.828 15.703 1 92 31 THR B C 1
ATOM 2655 O O . THR B 1 31 ? 10.383 22.953 16.188 1 92 31 THR B O 1
ATOM 2658 N N . VAL B 1 32 ? 10.672 20.781 16.484 1 87 32 VAL B N 1
ATOM 2659 C CA . VAL B 1 32 ? 10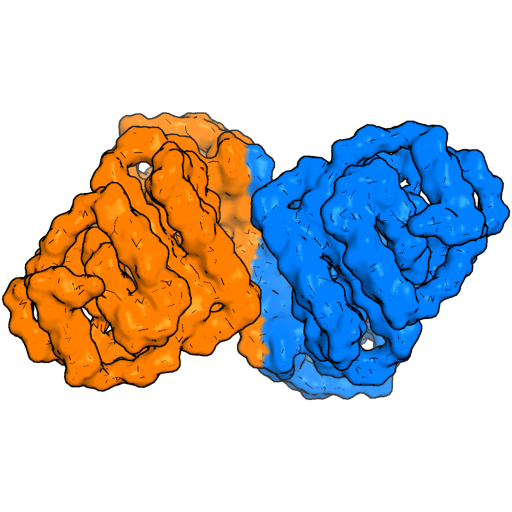.367 20.859 17.906 1 87 32 VAL B CA 1
ATOM 2660 C C . VAL B 1 32 ? 11.648 21.125 18.703 1 87 32 VAL B C 1
ATOM 2662 O O . VAL B 1 32 ? 12.727 20.703 18.281 1 87 32 VAL B O 1
ATOM 2665 N N . PRO B 1 33 ? 11.469 21.734 19.844 1 86.38 33 PRO B N 1
ATOM 2666 C CA . PRO B 1 33 ? 12.648 22.047 20.656 1 86.38 33 PRO B CA 1
ATOM 2667 C C . PRO B 1 33 ? 13.281 20.812 21.281 1 86.38 33 PRO B C 1
ATOM 2669 O O . PRO B 1 33 ? 12.641 19.766 21.391 1 86.38 33 PRO B O 1
ATOM 2672 N N . PRO B 1 34 ? 14.469 20.984 21.734 1 87.25 34 PRO B N 1
ATOM 2673 C CA . PRO B 1 34 ? 15.25 19.859 22.266 1 87.25 34 PRO B CA 1
ATOM 2674 C C . PRO B 1 34 ? 14.562 19.156 23.438 1 87.25 34 PRO B C 1
ATOM 2676 O O . PRO B 1 34 ? 14.641 17.938 23.547 1 87.25 34 PRO B O 1
ATOM 2679 N N . ALA B 1 35 ? 13.883 19.922 24.266 1 85.5 35 ALA B N 1
ATOM 2680 C CA . ALA B 1 35 ? 13.234 19.312 25.422 1 85.5 35 ALA B CA 1
ATOM 2681 C C . ALA B 1 35 ? 12.273 18.203 25 1 85.5 35 ALA B C 1
ATOM 2683 O O . ALA B 1 35 ? 12.172 17.172 25.656 1 85.5 35 ALA B O 1
ATOM 2684 N N . LEU B 1 36 ? 11.641 18.422 23.922 1 85.75 36 LEU B N 1
ATOM 2685 C CA . LEU B 1 36 ? 10.68 17.453 23.422 1 85.75 36 LEU B CA 1
ATOM 2686 C C . LEU B 1 36 ? 11.344 16.469 22.484 1 85.75 36 LEU B C 1
ATOM 2688 O O . LEU B 1 36 ? 11.117 15.25 22.578 1 85.75 36 LEU B O 1
ATOM 2692 N N . SER B 1 37 ? 12.211 16.969 21.594 1 89 37 SER B N 1
ATOM 2693 C CA . SER B 1 37 ? 12.828 16.094 20.609 1 89 37 SER B CA 1
ATOM 2694 C C . SER B 1 37 ? 13.758 15.078 21.266 1 89 37 SER B C 1
ATOM 2696 O O . SER B 1 37 ? 13.891 13.945 20.797 1 89 37 SER B O 1
ATOM 2698 N N . ASP B 1 38 ? 14.305 15.438 22.422 1 92.88 38 ASP B N 1
ATOM 2699 C CA . ASP B 1 38 ? 15.188 14.516 23.141 1 92.88 38 ASP B CA 1
ATOM 2700 C C . ASP B 1 38 ? 14.43 13.273 23.594 1 92.88 38 ASP B C 1
ATOM 2702 O O . ASP B 1 38 ? 14.938 12.156 23.484 1 92.88 38 ASP B O 1
ATOM 2706 N N . LYS B 1 39 ? 13.281 13.547 24.125 1 93.19 39 LYS B N 1
ATOM 2707 C CA . LYS B 1 39 ? 12.445 12.438 24.578 1 93.19 39 LYS B CA 1
ATOM 2708 C C . LYS B 1 39 ? 12.07 11.523 23.406 1 93.19 39 LYS B C 1
ATOM 2710 O O . LYS B 1 39 ? 12.07 10.297 23.547 1 93.19 39 LYS B O 1
ATOM 2715 N N . TRP B 1 40 ? 11.727 12.125 22.297 1 94.38 40 TRP B N 1
ATOM 2716 C CA . TRP B 1 40 ? 11.336 11.359 21.125 1 94.38 40 TRP B CA 1
ATOM 2717 C C . TRP B 1 40 ? 12.508 10.531 20.594 1 94.38 40 TRP B C 1
ATOM 2719 O O . TRP B 1 40 ? 12.352 9.352 20.281 1 94.38 40 TRP B O 1
ATOM 2729 N N . LEU B 1 41 ? 13.633 11.164 20.547 1 96.56 41 LEU B N 1
ATOM 2730 C CA . LEU B 1 41 ? 14.836 10.508 20.031 1 96.56 41 LEU B CA 1
ATOM 2731 C C . LEU B 1 41 ? 15.266 9.367 20.953 1 96.56 41 LEU B C 1
ATOM 2733 O O . LEU B 1 41 ? 15.727 8.328 20.484 1 96.56 41 LEU B O 1
ATOM 2737 N N . ALA B 1 42 ? 15.117 9.602 22.25 1 96.12 42 ALA B N 1
ATOM 2738 C CA . ALA B 1 42 ? 15.406 8.539 23.219 1 96.12 42 ALA B CA 1
ATOM 2739 C C . ALA B 1 42 ? 14.492 7.34 23 1 96.12 42 ALA B C 1
ATOM 2741 O O . ALA B 1 42 ? 14.938 6.191 23.031 1 96.12 42 ALA B O 1
ATOM 2742 N N . LYS B 1 43 ? 13.188 7.625 22.812 1 96.38 43 LYS B N 1
ATOM 2743 C CA . LYS B 1 43 ? 12.211 6.566 22.562 1 96.38 43 LYS B CA 1
ATOM 2744 C C . LYS B 1 43 ? 12.531 5.809 21.281 1 96.38 43 LYS B C 1
ATOM 2746 O O . LYS B 1 43 ? 12.32 4.594 21.203 1 96.38 43 LYS B O 1
ATOM 2751 N N . MET B 1 44 ? 13.023 6.477 20.266 1 97.12 44 MET B N 1
ATOM 2752 C CA . MET B 1 44 ? 13.422 5.875 19 1 97.12 44 MET B CA 1
ATOM 2753 C C . MET B 1 44 ? 14.586 4.914 19.188 1 97.12 44 MET B C 1
ATOM 2755 O O . MET B 1 44 ? 14.742 3.957 18.422 1 97.12 44 MET B O 1
ATOM 2759 N N . GLY B 1 45 ? 15.438 5.188 20.141 1 96.5 45 GLY B N 1
ATOM 2760 C CA . GLY B 1 45 ? 16.656 4.422 20.328 1 96.5 45 GLY B CA 1
ATOM 2761 C C . GLY B 1 45 ? 17.656 4.613 19.203 1 96.5 45 GLY B C 1
ATOM 2762 O O . GLY B 1 45 ? 18.453 3.715 18.906 1 96.5 45 GLY B O 1
ATOM 2763 N N . ILE B 1 46 ? 17.531 5.703 18.5 1 95.19 46 ILE B N 1
ATOM 2764 C CA . ILE B 1 46 ? 18.422 5.984 17.391 1 95.19 46 ILE B CA 1
ATOM 2765 C C . ILE B 1 46 ? 19.828 6.289 17.906 1 95.19 46 ILE B C 1
ATOM 2767 O O . ILE B 1 46 ? 19.984 6.945 18.938 1 95.19 46 ILE B O 1
ATOM 2771 N N . GLN B 1 47 ? 20.844 5.676 17.172 1 91.88 47 GLN B N 1
ATOM 2772 C CA . GLN B 1 47 ? 22.234 5.828 17.594 1 91.88 47 GLN B CA 1
ATOM 2773 C C . GLN B 1 47 ? 23.016 6.656 16.578 1 91.88 47 GLN B C 1
ATOM 2775 O O . GLN B 1 47 ? 22.734 6.609 15.383 1 91.88 47 GLN B O 1
ATOM 2780 N N . ASP B 1 48 ? 24 7.461 17.125 1 95.06 48 ASP B N 1
ATOM 2781 C CA . ASP B 1 48 ? 24.922 8.195 16.281 1 95.06 48 ASP B CA 1
ATOM 2782 C C . ASP B 1 48 ? 24.172 8.969 15.195 1 95.06 48 ASP B C 1
ATOM 2784 O O . ASP B 1 48 ? 24.312 8.68 14 1 95.06 48 ASP B O 1
ATOM 2788 N N . TYR B 1 49 ? 23.406 9.922 15.547 1 97.38 49 TYR B N 1
ATOM 2789 C CA . TYR B 1 49 ? 22.625 10.727 14.609 1 97.38 49 TYR B CA 1
ATOM 2790 C C . TYR B 1 49 ? 23.031 12.195 14.688 1 97.38 49 TYR B C 1
ATOM 2792 O O . TYR B 1 49 ? 23.625 12.633 15.672 1 97.38 49 TYR B O 1
ATOM 2800 N N . MET B 1 50 ? 22.828 12.938 13.633 1 97.75 50 MET B N 1
ATOM 2801 C CA . MET B 1 50 ? 22.875 14.391 13.594 1 97.75 50 MET B CA 1
ATOM 2802 C C . MET B 1 50 ? 21.484 14.984 13.727 1 97.75 50 MET B C 1
ATOM 2804 O O . MET B 1 50 ? 20.484 14.32 13.43 1 97.75 50 MET B O 1
ATOM 2808 N N . LEU B 1 51 ? 21.469 16.219 14.266 1 96.88 51 LEU B N 1
ATOM 2809 C CA . LEU B 1 51 ? 20.172 16.828 14.531 1 96.88 51 LEU B CA 1
ATOM 2810 C C . LEU B 1 51 ? 20.094 18.234 13.961 1 96.88 51 LEU B C 1
ATOM 2812 O O . LEU B 1 51 ? 21.031 19.031 14.148 1 96.88 51 LEU B O 1
ATOM 2816 N N . TYR B 1 52 ? 19.141 18.484 13.18 1 97.25 52 TYR B N 1
ATOM 2817 C CA . TYR B 1 52 ? 18.734 19.828 12.797 1 97.25 52 TYR B CA 1
ATOM 2818 C C . TYR B 1 52 ? 17.344 20.156 13.32 1 97.25 52 TYR B C 1
ATOM 2820 O O . TYR B 1 52 ? 16.344 19.703 12.758 1 97.25 52 TYR B O 1
ATOM 2828 N N . ASP B 1 53 ? 17.219 21.031 14.281 1 95.25 53 ASP B N 1
ATOM 2829 C CA . ASP B 1 53 ? 15.953 21.281 14.961 1 95.25 53 ASP B CA 1
ATOM 2830 C C . ASP B 1 53 ? 15.492 22.719 14.758 1 95.25 53 ASP B C 1
ATOM 2832 O O . ASP B 1 53 ? 14.766 23.266 15.594 1 95.25 53 ASP B O 1
ATOM 2836 N N . GLN B 1 54 ? 15.891 23.312 13.625 1 92.56 54 GLN B N 1
ATOM 2837 C CA . GLN B 1 54 ? 15.633 24.734 13.43 1 92.56 54 GLN B CA 1
ATOM 2838 C C . GLN B 1 54 ? 14.594 24.953 12.344 1 92.56 54 GLN B C 1
ATOM 2840 O O . GLN B 1 54 ? 14.422 26.078 11.859 1 92.56 54 GLN B O 1
ATOM 2845 N N . VAL B 1 55 ? 13.93 23.875 11.922 1 93.25 55 VAL B N 1
ATOM 2846 C CA . VAL B 1 55 ? 12.891 24.047 10.914 1 93.25 55 VAL B CA 1
ATOM 2847 C C . VAL B 1 55 ? 11.75 24.891 11.477 1 93.25 55 VAL B C 1
ATOM 2849 O O . VAL B 1 55 ? 11.352 24.719 12.633 1 93.25 55 VAL B O 1
ATOM 2852 N N . LYS B 1 56 ? 11.312 25.828 10.703 1 88.75 56 LYS B N 1
ATOM 2853 C CA . LYS B 1 56 ? 10.172 26.656 11.086 1 88.75 56 LYS B CA 1
ATOM 2854 C C . LYS B 1 56 ? 8.891 26.156 10.43 1 88.75 56 LYS B C 1
ATOM 2856 O O . LYS B 1 56 ? 8.93 25.469 9.406 1 88.75 56 LYS B O 1
ATOM 2861 N N . PRO B 1 57 ? 7.719 26.453 11.141 1 88.19 57 PRO B N 1
ATOM 2862 C CA . PRO B 1 57 ? 6.461 26.156 10.453 1 88.19 57 PRO B CA 1
ATOM 2863 C C . PRO B 1 57 ? 6.348 26.844 9.102 1 88.19 57 PRO B C 1
ATOM 2865 O O . PRO B 1 57 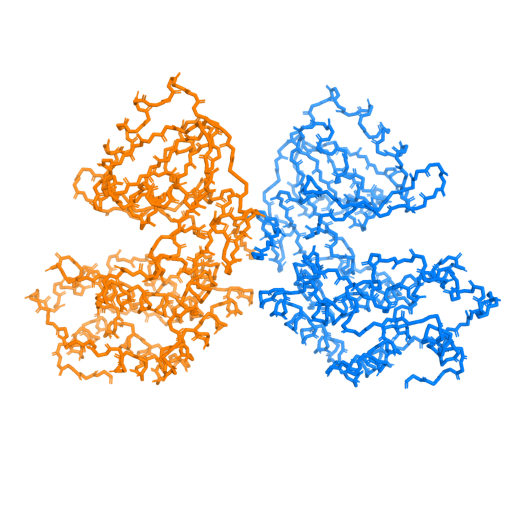? 6.848 27.969 8.922 1 88.19 57 PRO B O 1
ATOM 2868 N N . GLU B 1 58 ? 5.777 26.219 8.203 1 88.94 58 GLU B N 1
ATOM 2869 C CA . GLU B 1 58 ? 5.625 26.719 6.844 1 88.94 58 GLU B CA 1
ATOM 2870 C C . GLU B 1 58 ? 6.98 27 6.203 1 88.94 58 GLU B C 1
ATOM 2872 O O . GLU B 1 58 ? 7.262 28.141 5.809 1 88.94 58 GLU B O 1
ATOM 2877 N N . PRO B 1 59 ? 7.719 25.984 6.074 1 95.88 59 PRO B N 1
ATOM 2878 C CA . PRO B 1 59 ? 9.109 26.156 5.625 1 95.88 59 PRO B CA 1
ATOM 2879 C C . PRO B 1 59 ? 9.211 26.641 4.188 1 95.88 59 PRO B C 1
ATOM 2881 O O . PRO B 1 59 ? 8.234 26.562 3.432 1 95.88 59 PRO B O 1
ATOM 2884 N N . SER B 1 60 ? 10.359 27.234 3.879 1 96.56 60 SER B N 1
ATOM 2885 C CA . SER B 1 60 ? 10.672 27.719 2.541 1 96.56 60 SER B CA 1
ATOM 2886 C C . SER B 1 60 ? 11.797 26.922 1.906 1 96.56 60 SER B C 1
ATOM 2888 O O . SER B 1 60 ? 12.422 26.094 2.568 1 96.56 60 SER B O 1
ATOM 2890 N N . ILE B 1 61 ? 12 27.234 0.628 1 97.69 61 ILE B N 1
ATOM 2891 C CA . ILE B 1 61 ? 13.094 26.609 -0.102 1 97.69 61 ILE B CA 1
ATOM 2892 C C . ILE B 1 61 ? 14.422 26.969 0.553 1 97.69 61 ILE B C 1
ATOM 2894 O O . ILE B 1 61 ? 15.375 26.188 0.521 1 97.69 61 ILE B O 1
ATOM 2898 N N . ASP B 1 62 ? 14.438 28.047 1.296 1 97 62 ASP B N 1
ATOM 2899 C CA . ASP B 1 62 ? 15.656 28.453 1.984 1 97 62 ASP B CA 1
ATOM 2900 C C . ASP B 1 62 ? 15.969 27.531 3.16 1 97 62 ASP B C 1
ATOM 2902 O O . ASP B 1 62 ? 17.125 27.266 3.459 1 97 62 ASP B O 1
ATOM 2906 N N . ASP B 1 63 ? 14.93 27.109 3.842 1 96.94 63 ASP B N 1
ATOM 2907 C CA . ASP B 1 63 ? 15.117 26.141 4.918 1 96.94 63 ASP B CA 1
ATOM 2908 C C . ASP B 1 63 ? 15.719 24.844 4.391 1 96.94 63 ASP B C 1
ATOM 2910 O O . ASP B 1 63 ? 16.625 24.266 5.008 1 96.94 63 ASP B O 1
ATOM 2914 N N . VAL B 1 64 ? 15.242 24.406 3.27 1 98.31 64 VAL B N 1
ATOM 2915 C CA . VAL B 1 64 ? 15.75 23.219 2.607 1 98.31 64 VAL B CA 1
ATOM 2916 C C . VAL B 1 64 ? 17.219 23.406 2.26 1 98.31 64 VAL B C 1
ATOM 2918 O O . VAL B 1 64 ? 18.062 22.547 2.566 1 98.31 64 VAL B O 1
ATOM 2921 N N . ASN B 1 65 ? 17.5 24.531 1.681 1 98.06 65 ASN B N 1
ATOM 2922 C CA . ASN B 1 65 ? 18.875 24.828 1.264 1 98.06 65 ASN B CA 1
ATOM 2923 C C . ASN B 1 65 ? 19.828 24.891 2.457 1 98.06 65 ASN B C 1
ATOM 2925 O O . ASN B 1 65 ? 20.984 24.5 2.355 1 98.06 65 ASN B O 1
ATOM 2929 N N . THR B 1 66 ? 19.359 25.422 3.512 1 98.06 66 THR B N 1
ATOM 2930 C CA . THR B 1 66 ? 20.156 25.484 4.734 1 98.06 66 THR B CA 1
ATOM 2931 C C . THR B 1 66 ? 20.516 24.078 5.211 1 98.06 66 THR B C 1
ATOM 2933 O O . THR B 1 66 ? 21.688 23.812 5.535 1 98.06 66 THR B O 1
ATOM 2936 N N . VAL B 1 67 ? 19.531 23.188 5.23 1 98.38 67 VAL B N 1
ATOM 2937 C CA . VAL B 1 67 ? 19.781 21.797 5.645 1 98.38 67 VAL B CA 1
ATOM 2938 C C . VAL B 1 67 ? 20.797 21.156 4.715 1 98.38 67 VAL B C 1
ATOM 2940 O O . VAL B 1 67 ? 21.766 20.547 5.172 1 98.38 67 VAL B O 1
ATOM 2943 N N . ILE B 1 68 ? 20.641 21.344 3.416 1 98.62 68 ILE B N 1
ATOM 2944 C CA . ILE B 1 68 ? 21.531 20.734 2.428 1 98.62 68 ILE B CA 1
ATOM 2945 C C . ILE B 1 68 ? 22.953 21.281 2.604 1 98.62 68 ILE B C 1
ATOM 2947 O O . ILE B 1 68 ? 23.906 20.5 2.688 1 98.62 68 ILE B O 1
ATOM 2951 N N . SER B 1 69 ? 23.062 22.609 2.705 1 98.31 69 SER B N 1
ATOM 2952 C CA . SER B 1 69 ? 24.359 23.25 2.807 1 98.31 69 SER B CA 1
ATOM 2953 C C . SER B 1 69 ? 25.109 22.797 4.062 1 98.31 69 SER B C 1
ATOM 2955 O O . SER B 1 69 ? 26.328 22.609 4.035 1 98.31 69 SER B O 1
ATOM 2957 N N . GLN B 1 70 ? 24.406 22.609 5.078 1 98.19 70 GLN B N 1
ATOM 2958 C CA . GLN B 1 70 ? 25.031 22.312 6.363 1 98.19 70 GLN B CA 1
ATOM 2959 C C . GLN B 1 70 ? 25.422 20.844 6.453 1 98.19 70 GLN B C 1
ATOM 2961 O O . GLN B 1 70 ? 26.391 20.5 7.125 1 98.19 70 GLN B O 1
ATOM 2966 N N . PHE B 1 71 ? 24.688 19.969 5.715 1 98.5 71 PHE B N 1
ATOM 2967 C CA . PHE B 1 71 ? 24.844 18.562 6.094 1 98.5 71 PHE B CA 1
ATOM 2968 C C . PHE B 1 71 ? 25.281 17.734 4.898 1 98.5 71 PHE B C 1
ATOM 2970 O O . PHE B 1 71 ? 25.672 16.578 5.055 1 98.5 71 PHE B O 1
ATOM 2977 N N . LYS B 1 72 ? 25.188 18.219 3.691 1 97.88 72 LYS B N 1
ATOM 2978 C CA . LYS B 1 72 ? 25.516 17.438 2.502 1 97.88 72 LYS B CA 1
ATOM 2979 C C . LYS B 1 72 ? 26.906 16.812 2.611 1 97.88 72 LYS B C 1
ATOM 2981 O O . LYS B 1 72 ? 27.094 15.633 2.324 1 97.88 72 LYS B O 1
ATOM 2986 N N . ASP B 1 73 ? 27.844 17.594 3.131 1 97.69 73 ASP B N 1
ATOM 2987 C CA . ASP B 1 73 ? 29.234 17.156 3.178 1 97.69 73 ASP B CA 1
ATOM 2988 C C . ASP B 1 73 ? 29.469 16.203 4.348 1 97.69 73 ASP B C 1
ATOM 2990 O O . ASP B 1 73 ? 30.5 15.516 4.406 1 97.69 73 ASP B O 1
ATOM 2994 N N . LYS B 1 74 ? 28.531 16.188 5.273 1 98.12 74 LYS B N 1
ATOM 2995 C CA . LYS B 1 74 ? 28.641 15.266 6.402 1 98.12 74 LYS B CA 1
ATOM 2996 C C . LYS B 1 74 ? 28.141 13.875 6.023 1 98.12 74 LYS B C 1
ATOM 2998 O O . LYS B 1 74 ? 28.25 12.938 6.82 1 98.12 74 LYS B O 1
ATOM 3003 N N . ASN B 1 75 ? 27.578 13.719 4.902 1 97.56 75 ASN B N 1
ATOM 3004 C CA . ASN B 1 75 ? 27.172 12.477 4.258 1 97.56 75 ASN B CA 1
ATOM 3005 C C . ASN B 1 75 ? 26.297 11.633 5.168 1 97.56 75 ASN B C 1
ATOM 3007 O O . ASN B 1 75 ? 26.609 10.469 5.445 1 97.56 75 ASN B O 1
ATOM 3011 N N . PRO B 1 76 ? 25.203 12.188 5.625 1 98.62 76 PRO B N 1
ATOM 3012 C CA . PRO B 1 76 ? 24.266 11.344 6.391 1 98.62 76 PRO B CA 1
ATOM 3013 C C . PRO B 1 76 ? 23.844 10.094 5.625 1 98.62 76 PRO B C 1
ATOM 3015 O O . PRO B 1 76 ? 23.797 10.109 4.395 1 98.62 76 PRO B O 1
ATOM 3018 N N . SER B 1 77 ? 23.562 8.992 6.379 1 98.31 77 SER B N 1
ATOM 3019 C CA . SER B 1 77 ? 23.141 7.746 5.754 1 98.31 77 SER B CA 1
ATOM 3020 C C . SER B 1 77 ? 21.703 7.844 5.234 1 98.31 77 SER B C 1
ATOM 3022 O O . SER B 1 77 ? 21.359 7.211 4.238 1 98.31 77 SER B O 1
ATOM 3024 N N . VAL B 1 78 ? 20.875 8.586 5.926 1 98.69 78 VAL B N 1
ATOM 3025 C CA . VAL B 1 78 ? 19.469 8.781 5.617 1 98.69 78 VAL B CA 1
ATOM 3026 C C . VAL B 1 78 ? 18.969 10.086 6.25 1 98.69 78 VAL B C 1
ATOM 3028 O O . VAL B 1 78 ? 19.594 10.602 7.18 1 98.69 78 VAL B O 1
ATOM 3031 N N . LEU B 1 79 ? 18 10.719 5.695 1 98.94 79 LEU B N 1
ATOM 3032 C CA . LEU B 1 79 ? 17.328 11.844 6.352 1 98.94 79 LEU B CA 1
ATOM 3033 C C . LEU B 1 79 ? 16.031 11.398 6.992 1 98.94 79 LEU B C 1
ATOM 3035 O O . LEU B 1 79 ? 15.266 10.633 6.395 1 98.94 79 LEU B O 1
ATOM 3039 N N . ILE B 1 80 ? 15.789 11.836 8.211 1 98.88 80 ILE B N 1
ATOM 3040 C CA . ILE B 1 80 ? 14.562 11.523 8.945 1 98.88 80 ILE B CA 1
ATOM 3041 C C . ILE B 1 80 ? 13.773 12.797 9.203 1 98.88 80 ILE B C 1
ATOM 3043 O O . ILE B 1 80 ? 14.266 13.719 9.859 1 98.88 80 ILE B O 1
ATOM 3047 N N . GLY B 1 81 ? 12.641 12.93 8.602 1 98.62 81 GLY B N 1
ATOM 3048 C CA . GLY B 1 81 ? 11.711 13.977 8.992 1 98.62 81 GLY B CA 1
ATOM 3049 C C . GLY B 1 81 ? 10.852 13.594 10.18 1 98.62 81 GLY B C 1
ATOM 3050 O O . GLY B 1 81 ? 10.008 12.695 10.086 1 98.62 81 GLY B O 1
ATOM 3051 N N . LEU B 1 82 ? 11.062 14.211 11.281 1 97.75 82 LEU B N 1
ATOM 3052 C CA . LEU B 1 82 ? 10.367 13.938 12.539 1 97.75 82 LEU B CA 1
ATOM 3053 C C . LEU B 1 82 ? 9.531 15.133 12.969 1 97.75 82 LEU B C 1
ATOM 3055 O O . LEU B 1 82 ? 10.07 16.188 13.305 1 97.75 82 LEU B O 1
ATOM 3059 N N . GLY B 1 83 ? 8.266 15.07 12.836 1 94.94 83 GLY B N 1
ATOM 3060 C CA . GLY B 1 83 ? 7.41 16.188 13.188 1 94.94 83 GLY B CA 1
ATOM 3061 C C . GLY B 1 83 ? 6.156 16.281 12.344 1 94.94 83 GLY B C 1
ATOM 3062 O O . GLY B 1 83 ? 5.574 15.25 11.977 1 94.94 83 GLY B O 1
ATOM 3063 N N . GLY B 1 84 ? 5.672 17.484 12.172 1 93.06 84 GLY B N 1
ATOM 3064 C CA . GLY B 1 84 ? 4.539 17.703 11.289 1 93.06 84 GLY B CA 1
ATOM 3065 C C . GLY B 1 84 ? 4.938 17.812 9.828 1 93.06 84 GLY B C 1
ATOM 3066 O O . GLY B 1 84 ? 6.02 17.375 9.438 1 93.06 84 GLY B O 1
ATOM 3067 N N . GLY B 1 85 ? 4.055 18.328 9.086 1 94.19 85 GLY B N 1
ATOM 3068 C CA . GLY B 1 85 ? 4.277 18.453 7.656 1 94.19 85 GLY B CA 1
ATOM 3069 C C . GLY B 1 85 ? 5.488 19.297 7.32 1 94.19 85 GLY B C 1
ATOM 3070 O O . GLY B 1 85 ? 6.172 19.047 6.328 1 94.19 85 GLY B O 1
ATOM 3071 N N . SER B 1 86 ? 5.766 20.266 8.141 1 94.81 86 SER B N 1
ATOM 3072 C CA . SER B 1 86 ? 6.859 21.203 7.867 1 94.81 86 SER B CA 1
ATOM 3073 C C . SER B 1 86 ? 8.203 20.484 7.859 1 94.81 86 SER B C 1
ATOM 3075 O O . SER B 1 86 ? 8.984 20.625 6.914 1 94.81 86 SER B O 1
ATOM 3077 N N . SER B 1 87 ? 8.5 19.719 8.93 1 96.69 87 SER B N 1
ATOM 3078 C CA . SER B 1 87 ? 9.75 18.984 9 1 96.69 87 SER B CA 1
ATOM 3079 C C . SER B 1 87 ? 9.828 17.906 7.914 1 96.69 87 SER B C 1
ATOM 3081 O O . SER B 1 87 ? 10.875 17.719 7.297 1 96.69 87 SER B O 1
ATOM 3083 N N . MET B 1 88 ? 8.742 17.266 7.68 1 98.19 88 MET B N 1
ATOM 3084 C CA . MET B 1 88 ? 8.719 16.188 6.688 1 98.19 88 MET B CA 1
ATOM 3085 C C . MET B 1 88 ? 8.906 16.75 5.281 1 98.19 88 MET B C 1
ATOM 3087 O O . MET B 1 88 ? 9.625 16.156 4.473 1 98.19 88 MET B O 1
ATOM 3091 N N . ASP B 1 89 ? 8.344 17.922 5 1 98.38 89 ASP B N 1
ATOM 3092 C CA . ASP B 1 89 ? 8.461 18.5 3.666 1 98.38 89 ASP B CA 1
ATOM 3093 C C . ASP B 1 89 ? 9.891 18.953 3.396 1 98.38 89 ASP B C 1
ATOM 3095 O O . ASP B 1 89 ? 10.391 18.844 2.273 1 98.38 89 ASP B O 1
ATOM 3099 N N . VAL B 1 90 ? 10.508 19.469 4.426 1 98.69 90 VAL B N 1
ATOM 3100 C CA . VAL B 1 90 ? 11.914 19.828 4.277 1 98.69 90 VAL B CA 1
ATOM 3101 C C . VAL B 1 90 ? 12.719 18.594 3.895 1 98.69 90 VAL B C 1
ATOM 3103 O O . VAL B 1 90 ? 13.531 18.641 2.967 1 98.69 90 VAL B O 1
ATOM 3106 N N . VAL B 1 91 ? 12.484 17.5 4.52 1 98.88 91 VAL B N 1
ATOM 3107 C CA . VAL B 1 91 ? 13.219 16.266 4.273 1 98.88 91 VAL B CA 1
ATOM 3108 C C . VAL B 1 91 ? 12.836 15.695 2.904 1 98.88 91 VAL B C 1
ATOM 3110 O O . VAL B 1 91 ? 13.695 15.195 2.174 1 98.88 91 VAL B O 1
ATOM 3113 N N . LYS B 1 92 ? 11.57 15.797 2.564 1 98.88 92 LYS B N 1
ATOM 3114 C CA . LYS B 1 92 ? 11.109 15.336 1.258 1 98.88 92 LYS B CA 1
ATOM 3115 C C . LYS B 1 92 ? 11.906 15.992 0.131 1 98.88 92 LYS B C 1
ATOM 3117 O O . LYS B 1 92 ? 12.188 15.352 -0.885 1 98.88 92 LYS B O 1
ATOM 3122 N N . TYR B 1 93 ? 12.148 17.25 0.267 1 98.81 93 TYR B N 1
ATOM 3123 C CA . TYR B 1 93 ? 12.859 17.969 -0.781 1 98.81 93 TYR B CA 1
ATOM 3124 C C . TYR B 1 93 ? 14.367 17.781 -0.662 1 98.81 93 TYR B C 1
ATOM 3126 O O . TYR B 1 93 ? 15.047 17.562 -1.663 1 98.81 93 TYR B O 1
ATOM 3134 N N . ALA B 1 94 ? 14.906 17.781 0.526 1 98.88 94 ALA B N 1
ATOM 3135 C CA . ALA B 1 94 ? 16.344 17.766 0.755 1 98.88 94 ALA B CA 1
ATOM 3136 C C . ALA B 1 94 ? 16.938 16.391 0.454 1 98.88 94 ALA B C 1
ATOM 3138 O O . ALA B 1 94 ? 18.031 16.297 -0.105 1 98.88 94 ALA B O 1
ATOM 3139 N N . ALA B 1 95 ? 16.266 15.344 0.854 1 98.88 95 ALA B N 1
ATOM 3140 C CA . ALA B 1 95 ? 16.828 14 0.768 1 98.88 95 ALA B CA 1
ATOM 3141 C C . ALA B 1 95 ? 17.172 13.641 -0.674 1 98.88 95 ALA B C 1
ATOM 3143 O O . ALA B 1 95 ? 18.297 13.227 -0.964 1 98.88 95 ALA B O 1
ATOM 3144 N N . PRO B 1 96 ? 16.188 13.828 -1.586 1 98.5 96 PRO B N 1
ATOM 3145 C CA . PRO B 1 96 ? 16.531 13.523 -2.975 1 98.5 96 PRO B CA 1
ATOM 3146 C C . PRO B 1 96 ? 17.672 14.398 -3.504 1 98.5 96 PRO B C 1
ATOM 3148 O O . PRO B 1 96 ? 18.469 13.945 -4.32 1 98.5 96 PRO B O 1
ATOM 3151 N N . GLU B 1 97 ? 17.672 15.719 -3.117 1 98.38 97 GLU B N 1
ATOM 3152 C CA . GLU B 1 97 ? 18.75 16.609 -3.535 1 98.38 97 GLU B CA 1
ATOM 3153 C C . GLU B 1 97 ? 20.109 16.094 -3.055 1 98.38 97 GLU B C 1
ATOM 3155 O O . GLU B 1 97 ? 21.125 16.266 -3.727 1 98.38 97 GLU B O 1
ATOM 3160 N N . MET B 1 98 ? 20.094 15.477 -1.943 1 98.56 98 MET B N 1
ATOM 3161 C CA . MET B 1 98 ? 21.328 14.938 -1.352 1 98.56 98 MET B CA 1
ATOM 3162 C C . MET B 1 98 ? 21.531 13.484 -1.768 1 98.56 98 MET B C 1
ATOM 3164 O O . MET B 1 98 ? 22.469 12.836 -1.314 1 98.56 98 MET B O 1
ATOM 3168 N N . LYS B 1 99 ? 20.641 12.93 -2.605 1 98 99 LYS B N 1
ATOM 3169 C CA . LYS B 1 99 ? 20.688 11.547 -3.086 1 98 99 LYS B CA 1
ATOM 3170 C C . LYS B 1 99 ? 20.672 10.562 -1.924 1 98 99 LYS B C 1
ATOM 3172 O O . LYS B 1 99 ? 21.484 9.625 -1.888 1 98 99 LYS B O 1
ATOM 3177 N N . LYS B 1 100 ? 19.844 10.789 -0.916 1 98.62 100 LYS B N 1
ATOM 3178 C CA . LYS B 1 100 ? 19.672 9.945 0.261 1 98.62 100 LYS B CA 1
ATOM 3179 C C . LYS B 1 100 ? 18.234 9.445 0.384 1 98.62 100 LYS B C 1
ATOM 3181 O O . LYS B 1 100 ? 17.312 10.047 -0.175 1 98.62 100 LYS B O 1
ATOM 3186 N N . GLU B 1 101 ? 18.062 8.336 1.048 1 98.38 101 GLU B N 1
ATOM 3187 C CA . GLU B 1 101 ? 16.734 7.867 1.402 1 98.38 101 GLU B CA 1
ATOM 3188 C C . GLU B 1 101 ? 16.125 8.719 2.516 1 98.38 101 GLU B C 1
ATOM 3190 O O . GLU B 1 101 ? 16.828 9.484 3.17 1 98.38 101 GLU B O 1
ATOM 3195 N N . LYS B 1 102 ? 14.859 8.656 2.656 1 98.81 102 LYS B N 1
ATOM 3196 C CA . LYS B 1 102 ? 14.203 9.438 3.699 1 98.81 102 LYS B CA 1
ATOM 3197 C C . LYS B 1 102 ? 13.211 8.586 4.484 1 98.81 102 LYS B C 1
ATOM 3199 O O . LYS B 1 102 ? 12.539 7.727 3.912 1 98.81 102 LYS B O 1
ATOM 3204 N N . ILE B 1 103 ? 13.219 8.688 5.742 1 98.88 103 ILE B N 1
ATOM 3205 C CA . ILE B 1 103 ? 12.258 8.133 6.691 1 98.88 103 ILE B CA 1
ATOM 3206 C C . ILE B 1 103 ? 11.375 9.25 7.242 1 98.88 103 ILE B C 1
ATOM 3208 O O . ILE B 1 103 ? 11.883 10.258 7.75 1 98.88 103 ILE B O 1
ATOM 3212 N N . LEU B 1 104 ? 10.117 9.156 7.102 1 98.94 104 LEU B N 1
ATOM 3213 C CA . LEU B 1 104 ? 9.211 10.188 7.59 1 98.94 104 LEU B CA 1
ATOM 3214 C C . LEU B 1 104 ? 8.391 9.672 8.773 1 98.94 104 LEU B C 1
ATOM 3216 O O . LEU B 1 104 ? 7.816 8.586 8.703 1 98.94 104 LEU B O 1
ATOM 3220 N N . ILE B 1 105 ? 8.367 10.422 9.859 1 98.62 105 ILE B N 1
ATOM 3221 C CA . ILE B 1 105 ? 7.711 10.086 11.117 1 98.62 105 ILE B CA 1
ATOM 3222 C C . ILE B 1 105 ? 6.766 11.211 11.531 1 98.62 105 ILE B C 1
ATOM 3224 O O . ILE B 1 105 ? 7.188 12.18 12.172 1 98.62 105 ILE B O 1
ATOM 3228 N N . PRO B 1 106 ? 5.535 11.055 11.242 1 97.94 106 PRO B N 1
ATOM 3229 C CA . PRO B 1 106 ? 4.586 12.109 11.617 1 97.94 106 PRO B CA 1
ATOM 3230 C C . PRO B 1 106 ? 4.34 12.172 13.125 1 97.94 106 PRO B C 1
ATOM 3232 O O . PRO B 1 106 ? 4.227 11.133 13.781 1 97.94 106 PRO B O 1
ATOM 3235 N N . THR B 1 107 ? 4.301 13.383 13.625 1 95.69 107 THR B N 1
ATOM 3236 C CA . THR B 1 107 ? 3.967 13.578 15.031 1 95.69 107 THR B CA 1
ATOM 3237 C C . THR B 1 107 ? 2.582 14.195 15.18 1 95.69 107 THR B C 1
ATOM 3239 O O . THR B 1 107 ? 2.059 14.305 16.297 1 95.69 107 THR B O 1
ATOM 3242 N N . THR B 1 108 ? 2.084 14.68 14.078 1 93.19 108 THR B N 1
ATOM 3243 C CA . THR B 1 108 ? 0.686 15.078 13.938 1 93.19 108 THR B CA 1
ATOM 3244 C C . THR B 1 108 ? -0.007 14.234 12.867 1 93.19 108 THR B C 1
ATOM 3246 O O . THR B 1 108 ? 0.626 13.805 11.898 1 93.19 108 THR B O 1
ATOM 3249 N N . PHE B 1 109 ? -1.172 13.898 13.055 1 94.81 109 PHE B N 1
ATOM 3250 C CA . PHE B 1 109 ? -1.826 12.891 12.227 1 94.81 109 PHE B CA 1
ATOM 3251 C C . PHE B 1 109 ? -2.951 13.516 11.406 1 94.81 109 PHE B C 1
ATOM 3253 O O . PHE B 1 109 ? -4.094 13.062 11.461 1 94.81 109 PHE B O 1
ATOM 3260 N N . GLY B 1 110 ? -2.6 14.453 10.562 1 94.19 110 GLY B N 1
ATOM 3261 C CA . GLY B 1 110 ? -3.559 15.148 9.719 1 94.19 110 GLY B CA 1
ATOM 3262 C C . GLY B 1 110 ? -3.16 15.18 8.258 1 94.19 110 GLY B C 1
ATOM 3263 O O . GLY B 1 110 ? -3.871 14.648 7.406 1 94.19 110 GLY B O 1
ATOM 3264 N N . THR B 1 111 ? -1.951 15.539 7.98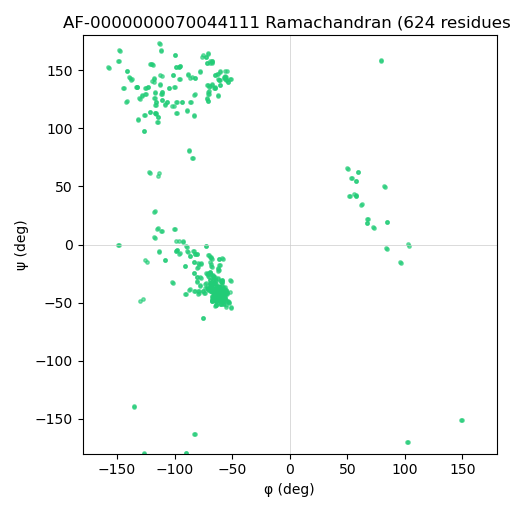 1 93.12 111 THR B N 1
ATOM 3265 C CA . THR B 1 111 ? -1.524 15.859 6.625 1 93.12 111 THR B CA 1
ATOM 3266 C C . THR B 1 111 ? -1.319 14.594 5.805 1 93.12 111 THR B C 1
ATOM 3268 O O . THR B 1 111 ? -1.413 14.617 4.574 1 93.12 111 THR B O 1
ATOM 3271 N N . GLY B 1 112 ? -0.971 13.508 6.508 1 97.31 112 GLY B N 1
ATOM 3272 C CA . GLY B 1 112 ? -0.629 12.297 5.781 1 97.31 112 GLY B CA 1
ATOM 3273 C C . GLY B 1 112 ? 0.648 12.43 4.973 1 97.31 112 GLY B C 1
ATOM 3274 O O . GLY B 1 112 ? 0.894 11.641 4.059 1 97.31 112 GLY B O 1
ATOM 3275 N N . ALA B 1 113 ? 1.455 13.375 5.266 1 97.88 113 ALA B N 1
ATOM 3276 C CA . ALA B 1 113 ? 2.633 13.727 4.473 1 97.88 113 ALA B CA 1
ATOM 3277 C C . ALA B 1 113 ? 3.584 12.539 4.352 1 97.88 113 ALA B C 1
ATOM 3279 O O . ALA B 1 113 ? 4.273 12.391 3.34 1 97.88 113 ALA B O 1
ATOM 3280 N N . GLU B 1 114 ? 3.645 11.664 5.309 1 98.69 114 GLU B N 1
ATOM 3281 C CA . GLU B 1 114 ? 4.535 10.508 5.297 1 98.69 114 GLU B CA 1
ATOM 3282 C C . GLU B 1 114 ? 4.125 9.508 4.223 1 98.69 114 GLU B C 1
ATOM 3284 O O . GLU B 1 114 ? 4.91 8.633 3.852 1 98.69 114 GLU B O 1
ATOM 3289 N N . MET B 1 115 ? 2.914 9.703 3.67 1 98.75 115 MET B N 1
ATOM 3290 C CA . MET B 1 115 ? 2.402 8.727 2.715 1 98.75 115 MET B CA 1
ATOM 3291 C C . MET B 1 115 ? 2.297 9.336 1.319 1 98.75 115 MET B C 1
ATOM 3293 O O . MET B 1 115 ? 1.966 8.641 0.358 1 98.75 115 MET B O 1
ATOM 3297 N N . THR B 1 116 ? 2.531 10.633 1.159 1 98.38 116 THR B N 1
ATOM 3298 C CA . THR B 1 116 ? 2.186 11.312 -0.086 1 98.38 116 THR B CA 1
ATOM 3299 C C . THR B 1 116 ? 3.443 11.742 -0.835 1 98.38 116 THR B C 1
ATOM 3301 O O . THR B 1 116 ? 4.543 11.727 -0.274 1 98.38 116 THR B O 1
ATOM 3304 N N . THR B 1 117 ? 3.258 12.102 -2.08 1 98.44 117 THR B N 1
ATOM 3305 C CA . THR B 1 117 ? 4.312 12.656 -2.922 1 98.44 117 THR B CA 1
ATOM 3306 C C . THR B 1 117 ? 4.207 14.18 -2.982 1 98.44 117 THR B C 1
ATOM 3308 O O . THR B 1 117 ? 4.789 14.812 -3.867 1 98.44 117 THR B O 1
ATOM 3311 N N . TYR B 1 118 ? 3.412 14.766 -2.092 1 97.5 118 TYR B N 1
ATOM 3312 C CA . TYR B 1 118 ? 3.223 16.219 -2.027 1 97.5 118 TYR B CA 1
ATOM 3313 C C . TYR B 1 118 ? 4.273 16.859 -1.133 1 97.5 118 TYR B C 1
ATOM 3315 O O . TYR B 1 118 ? 4.707 16.266 -0.144 1 97.5 118 TYR B O 1
ATOM 3323 N N . CYS B 1 119 ? 4.633 17.984 -1.468 1 97.5 119 CYS B N 1
ATOM 3324 C CA . CYS B 1 119 ? 5.559 18.812 -0.706 1 97.5 119 CYS B CA 1
ATOM 3325 C C . CYS B 1 119 ? 5.145 20.281 -0.764 1 97.5 119 CYS B C 1
ATOM 3327 O O . CYS B 1 119 ? 4.93 20.828 -1.848 1 97.5 119 CYS B O 1
ATOM 3329 N N . VAL B 1 120 ? 4.938 20.859 0.353 1 95.12 120 VAL B N 1
ATOM 3330 C CA . VAL B 1 120 ? 4.543 22.266 0.4 1 95.12 120 VAL B CA 1
ATOM 3331 C C . VAL B 1 120 ? 5.703 23.109 0.915 1 95.12 120 VAL B C 1
ATOM 3333 O O . VAL B 1 120 ? 6.164 22.922 2.043 1 95.12 120 VAL B O 1
ATOM 3336 N N . LEU B 1 121 ? 6.172 24.062 0.154 1 96.75 121 LEU B N 1
ATOM 3337 C CA . LEU B 1 121 ? 7.25 24.984 0.492 1 96.75 121 LEU B CA 1
ATOM 3338 C C . LEU B 1 121 ? 6.953 26.375 -0.036 1 96.75 121 LEU B C 1
ATOM 3340 O O . LEU B 1 121 ? 6.258 26.531 -1.043 1 96.75 121 LEU B O 1
ATOM 3344 N N . LYS B 1 122 ? 7.441 27.328 0.675 1 95.31 122 LYS B N 1
ATOM 3345 C CA . LYS B 1 122 ? 7.387 28.688 0.171 1 95.31 122 LYS B CA 1
ATOM 3346 C C . LYS B 1 122 ? 8.539 28.969 -0.789 1 95.31 122 LYS B C 1
ATOM 3348 O O . LYS B 1 122 ? 9.68 28.578 -0.53 1 95.31 122 LYS B O 1
ATOM 3353 N N . PHE B 1 123 ? 8.211 29.469 -1.923 1 95.56 123 PHE B N 1
ATOM 3354 C CA . PHE B 1 123 ? 9.164 30.016 -2.887 1 95.56 123 PHE B CA 1
ATOM 3355 C C . PHE B 1 123 ? 8.93 31.516 -3.088 1 95.56 123 PHE B C 1
ATOM 3357 O O . PHE B 1 123 ? 7.832 31.922 -3.471 1 95.56 123 PHE B O 1
ATOM 3364 N N . ASP B 1 124 ? 9.906 32.312 -2.801 1 94.31 124 ASP B N 1
ATOM 3365 C CA . ASP B 1 124 ? 9.773 33.781 -2.906 1 94.31 124 ASP B CA 1
ATOM 3366 C C . ASP B 1 124 ? 8.547 34.281 -2.148 1 94.31 124 ASP B C 1
ATOM 3368 O O . ASP B 1 124 ? 7.727 35 -2.699 1 94.31 124 ASP B O 1
ATOM 3372 N N . GLY B 1 125 ? 8.398 33.719 -1.028 1 89.62 125 GLY B N 1
ATOM 3373 C CA . GLY B 1 125 ? 7.352 34.188 -0.126 1 89.62 125 GLY B CA 1
ATOM 3374 C C . GLY B 1 125 ? 5.996 33.562 -0.427 1 89.62 125 GLY B C 1
ATOM 3375 O O . GLY B 1 125 ? 5.035 33.781 0.32 1 89.62 125 GLY B O 1
ATOM 3376 N N . LYS B 1 126 ? 5.832 32.781 -1.422 1 90.06 126 LYS B N 1
ATOM 3377 C CA . LYS B 1 126 ? 4.551 32.188 -1.804 1 90.06 126 LYS B CA 1
ATOM 3378 C C . LYS B 1 126 ? 4.539 30.688 -1.551 1 90.06 126 LYS B C 1
ATOM 3380 O O . LYS B 1 126 ? 5.453 29.969 -1.974 1 90.06 126 LYS B O 1
ATOM 3385 N N . LYS B 1 127 ? 3.518 30.281 -0.925 1 88.81 127 LYS B N 1
ATOM 3386 C CA . LYS B 1 127 ? 3.348 28.859 -0.64 1 88.81 127 LYS B CA 1
ATOM 3387 C C . LYS B 1 127 ? 3.004 28.078 -1.907 1 88.81 127 LYS B C 1
ATOM 3389 O O . LYS B 1 127 ? 2.107 28.469 -2.658 1 88.81 127 LYS B O 1
ATOM 3394 N N . LYS B 1 128 ? 3.734 27.078 -2.201 1 91.69 128 LYS B N 1
ATOM 3395 C CA . LYS B 1 128 ? 3.504 26.25 -3.385 1 91.69 128 LYS B CA 1
ATOM 3396 C C . LYS B 1 128 ? 3.365 24.781 -3.012 1 91.69 128 LYS B C 1
ATOM 3398 O O . LYS B 1 128 ? 4.105 24.266 -2.164 1 91.69 128 LYS B O 1
ATOM 3403 N N . LEU B 1 129 ? 2.406 24.203 -3.572 1 91.38 129 LEU B N 1
ATOM 3404 C CA . LEU B 1 129 ? 2.244 22.75 -3.482 1 91.38 129 LEU B CA 1
ATOM 3405 C C . LEU B 1 129 ? 2.98 22.047 -4.621 1 91.38 129 LEU B C 1
ATOM 3407 O O . LEU B 1 129 ? 2.672 22.266 -5.793 1 91.38 129 LEU B O 1
ATOM 3411 N N . LEU B 1 130 ? 3.992 21.266 -4.316 1 95.62 130 LEU B N 1
ATOM 3412 C CA . LEU B 1 130 ? 4.734 20.469 -5.285 1 95.62 130 LEU B CA 1
ATOM 3413 C C . LEU B 1 130 ? 4.293 19.016 -5.25 1 95.62 130 LEU B C 1
ATOM 3415 O O . LEU B 1 130 ? 3.848 18.516 -4.207 1 95.62 130 LEU B O 1
ATOM 3419 N N . ARG B 1 131 ? 4.32 18.422 -6.375 1 96.06 131 ARG B N 1
ATOM 3420 C CA . ARG B 1 131 ? 4.043 17 -6.488 1 96.06 131 ARG B CA 1
ATOM 3421 C C . ARG B 1 131 ? 5.098 16.297 -7.336 1 96.06 131 ARG B C 1
ATOM 3423 O O . ARG B 1 131 ? 5.152 16.484 -8.555 1 96.06 131 ARG B O 1
ATOM 3430 N N . GLU B 1 132 ? 5.914 15.555 -6.766 1 97.94 132 GLU B N 1
ATOM 3431 C CA . GLU B 1 132 ? 6.941 14.781 -7.457 1 97.94 132 GLU B CA 1
ATOM 3432 C C . GLU B 1 132 ? 7.082 13.391 -6.852 1 97.94 132 GLU B C 1
ATOM 3434 O O . GLU B 1 132 ? 6.992 13.227 -5.633 1 97.94 132 GLU B O 1
ATOM 3439 N N . ASP B 1 133 ? 7.344 12.414 -7.676 1 97.44 133 ASP B N 1
ATOM 3440 C CA . ASP B 1 133 ? 7.496 11.031 -7.223 1 97.44 133 ASP B CA 1
ATOM 3441 C C . ASP B 1 133 ? 8.641 10.906 -6.219 1 97.44 133 ASP B C 1
ATOM 3443 O O . ASP B 1 133 ? 8.57 10.102 -5.285 1 97.44 133 ASP B O 1
ATOM 3447 N N . ARG B 1 134 ? 9.656 11.727 -6.344 1 97.62 134 ARG B N 1
ATOM 3448 C CA . ARG B 1 134 ? 10.859 11.625 -5.527 1 97.62 134 ARG B CA 1
ATOM 3449 C C . ARG B 1 134 ? 10.578 12.031 -4.086 1 97.62 134 ARG B C 1
ATOM 3451 O O . ARG B 1 134 ? 11.422 11.828 -3.203 1 97.62 134 ARG B O 1
ATOM 3458 N N . PHE B 1 135 ? 9.414 12.578 -3.785 1 98.75 135 PHE B N 1
ATOM 3459 C CA . PHE B 1 135 ? 9.094 13.031 -2.439 1 98.75 135 PHE B CA 1
ATOM 3460 C C . PHE B 1 135 ? 8.531 11.891 -1.599 1 98.75 135 PHE B C 1
ATOM 3462 O O . PHE B 1 135 ? 8.406 12.016 -0.378 1 98.75 135 PHE B O 1
ATOM 3469 N N . LEU B 1 136 ? 8.234 10.773 -2.246 1 98.81 136 LEU B N 1
ATOM 3470 C CA . LEU B 1 136 ? 7.684 9.641 -1.511 1 98.81 136 LEU B CA 1
ATOM 3471 C C . LEU B 1 136 ? 8.695 9.102 -0.505 1 98.81 136 LEU B C 1
ATOM 3473 O O . LEU B 1 136 ? 9.875 8.938 -0.828 1 98.81 136 LEU B O 1
ATOM 3477 N N . ALA B 1 137 ? 8.25 8.844 0.699 1 98.81 137 ALA B N 1
ATOM 3478 C CA . ALA B 1 137 ? 9.117 8.273 1.725 1 98.81 137 ALA B CA 1
ATOM 3479 C C . ALA B 1 137 ? 9.602 6.883 1.317 1 98.81 137 ALA B C 1
ATOM 3481 O O . ALA B 1 137 ? 8.898 6.152 0.622 1 98.81 137 ALA B O 1
ATOM 3482 N N . ASP B 1 138 ? 10.844 6.582 1.757 1 98.5 138 ASP B N 1
ATOM 3483 C CA . ASP B 1 138 ? 11.32 5.207 1.636 1 98.5 138 ASP B CA 1
ATOM 3484 C C . ASP B 1 138 ? 10.773 4.336 2.766 1 98.5 138 ASP B C 1
ATOM 3486 O O . ASP B 1 138 ? 10.5 3.15 2.568 1 98.5 138 ASP B O 1
ATOM 3490 N N . MET B 1 139 ? 10.586 4.93 3.891 1 98.75 139 MET B N 1
ATOM 3491 C CA . MET B 1 139 ? 9.969 4.305 5.055 1 98.75 139 MET B CA 1
ATOM 3492 C C . MET B 1 139 ? 9.117 5.309 5.828 1 98.75 139 MET B C 1
ATOM 3494 O O . MET B 1 139 ? 9.508 6.469 5.977 1 98.75 139 MET B O 1
ATOM 3498 N N . ALA B 1 140 ? 7.984 4.934 6.199 1 98.94 140 ALA B N 1
ATOM 3499 C CA . ALA B 1 140 ? 7.141 5.707 7.105 1 98.94 140 ALA B CA 1
ATOM 3500 C C . ALA B 1 140 ? 6.98 4.996 8.445 1 98.94 140 ALA B C 1
ATOM 3502 O O . ALA B 1 140 ? 6.84 3.771 8.492 1 98.94 140 ALA B O 1
ATOM 3503 N N . VAL B 1 141 ? 7.047 5.711 9.539 1 98.88 141 VAL B N 1
ATOM 3504 C CA . VAL B 1 141 ? 6.832 5.18 10.883 1 98.88 141 VAL B CA 1
ATOM 3505 C C . VAL B 1 141 ? 5.68 5.926 11.555 1 98.88 141 VAL B C 1
ATOM 3507 O O . VAL B 1 141 ? 5.77 7.129 11.797 1 98.88 141 VAL B O 1
ATOM 3510 N N . VAL B 1 142 ? 4.617 5.277 11.82 1 98.69 142 VAL B N 1
ATOM 3511 C CA . VAL B 1 142 ? 3.406 5.875 12.375 1 98.69 142 VAL B CA 1
ATOM 3512 C C . VAL B 1 142 ? 3.115 5.273 13.75 1 98.69 142 VAL B C 1
ATOM 3514 O O . VAL B 1 142 ? 2.834 4.078 13.859 1 98.69 142 VAL B O 1
ATOM 3517 N N . ASP B 1 143 ? 3.227 6.074 14.766 1 97.75 143 ASP B N 1
ATOM 3518 C CA . ASP B 1 143 ? 3.043 5.645 16.156 1 97.75 143 ASP B CA 1
ATOM 3519 C C . ASP B 1 143 ? 2.139 6.617 16.906 1 97.75 143 ASP B C 1
ATOM 3521 O O . ASP B 1 143 ? 2.336 7.832 16.844 1 97.75 143 ASP B O 1
ATOM 3525 N N . SER B 1 144 ? 1.187 6.062 17.672 1 95.62 144 SER B N 1
ATOM 3526 C CA . SER B 1 144 ? 0.266 6.883 18.453 1 95.62 144 SER B CA 1
ATOM 3527 C C . SER B 1 144 ? 0.967 7.508 19.656 1 95.62 144 SER B C 1
ATOM 3529 O O . SER B 1 144 ? 0.382 8.328 20.359 1 95.62 144 SER B O 1
ATOM 3531 N N . TYR B 1 145 ? 2.254 7.207 19.844 1 95.25 145 TYR B N 1
ATOM 3532 C CA . TYR B 1 145 ? 3.082 7.742 20.906 1 95.25 145 TYR B CA 1
ATOM 3533 C C . TYR B 1 145 ? 2.992 9.258 20.969 1 95.25 145 TYR B C 1
ATOM 3535 O O . TYR B 1 145 ? 2.984 9.852 22.047 1 95.25 145 TYR B O 1
ATOM 3543 N N . PHE B 1 146 ? 2.791 9.891 19.844 1 93.56 146 PHE B N 1
ATOM 3544 C CA . PHE B 1 146 ? 2.922 11.336 19.734 1 93.56 146 PHE B CA 1
ATOM 3545 C C . PHE B 1 146 ? 1.604 12.031 20.062 1 93.56 146 PHE B C 1
ATOM 3547 O O . PHE B 1 146 ? 1.555 13.258 20.172 1 93.56 146 PHE B O 1
ATOM 3554 N N . MET B 1 147 ? 0.588 11.25 20.25 1 92.69 147 MET B N 1
ATOM 3555 C CA . MET B 1 147 ? -0.714 11.82 20.594 1 92.69 147 MET B CA 1
ATOM 3556 C C . MET B 1 147 ? -0.698 12.422 21.984 1 92.69 147 MET B C 1
ATOM 3558 O O . MET B 1 147 ? -1.284 13.484 22.219 1 92.69 147 MET B O 1
ATOM 3562 N N . ASP B 1 148 ? 0.068 11.727 22.781 1 87.62 148 ASP B N 1
ATOM 3563 C CA . ASP B 1 148 ? 0.149 12.211 24.156 1 87.62 148 ASP B CA 1
ATOM 3564 C C . ASP B 1 148 ? 0.942 13.508 24.234 1 87.62 148 ASP B C 1
ATOM 3566 O O . ASP B 1 148 ? 2.059 13.594 23.719 1 87.62 148 ASP B O 1
ATOM 3570 N N . GLY B 1 149 ? 0.334 14.5 24.766 1 83 149 GLY B N 1
ATOM 3571 C CA . GLY B 1 149 ? 1.015 15.773 24.922 1 83 149 GLY B CA 1
ATOM 3572 C C . GLY B 1 149 ? 0.725 16.75 23.797 1 83 149 GLY B C 1
ATOM 3573 O O . GLY B 1 149 ? 1.05 17.938 23.906 1 83 149 GLY B O 1
ATOM 3574 N N . THR B 1 150 ? 0.2 16.266 22.734 1 88.75 150 THR B N 1
ATOM 3575 C CA . THR B 1 150 ? -0.188 17.172 21.656 1 88.75 150 THR B CA 1
ATOM 3576 C C . THR B 1 150 ? -1.406 18 22.062 1 88.75 150 THR B C 1
ATOM 3578 O O . THR B 1 150 ? -2.387 17.453 22.562 1 88.75 150 THR B O 1
ATOM 3581 N N . PRO B 1 151 ? -1.308 19.297 21.844 1 91.94 151 PRO B N 1
ATOM 3582 C CA . PRO B 1 151 ? -2.443 20.156 22.188 1 91.94 151 PRO B CA 1
ATOM 3583 C C . PRO B 1 151 ? -3.738 19.734 21.5 1 91.94 151 PRO B C 1
ATOM 3585 O O . PRO B 1 151 ? -3.717 19.312 20.344 1 91.94 151 PRO B O 1
ATOM 3588 N N . GLU B 1 152 ? -4.789 19.875 22.25 1 93.38 152 GLU B N 1
ATOM 3589 C CA . GLU B 1 152 ? -6.105 19.438 21.781 1 93.38 152 GLU B CA 1
ATOM 3590 C C . GLU B 1 152 ? -6.461 20.078 20.453 1 93.38 152 GLU B C 1
ATOM 3592 O O . GLU B 1 152 ? -7.012 19.422 19.562 1 93.38 152 GLU B O 1
ATOM 3597 N N . GLN B 1 153 ? -6.148 21.344 20.328 1 94.19 153 GLN B N 1
ATOM 3598 C CA . GLN B 1 153 ? -6.484 22.062 19.094 1 94.19 153 GLN B CA 1
ATOM 3599 C C . GLN B 1 153 ? -5.738 21.484 17.906 1 94.19 153 GLN B C 1
ATOM 3601 O O . GLN B 1 153 ? -6.285 21.422 16.797 1 94.19 153 GLN B O 1
ATOM 3606 N N . VAL B 1 154 ? -4.562 21.062 18.109 1 93.38 154 VAL B N 1
ATOM 3607 C CA . VAL B 1 154 ? -3.766 20.453 17.047 1 93.38 154 VAL B CA 1
ATOM 3608 C C . VAL B 1 154 ? -4.359 19.094 16.656 1 93.38 154 VAL B C 1
ATOM 3610 O O . VAL B 1 154 ? -4.457 18.766 15.477 1 93.38 154 VAL B O 1
ATOM 3613 N N . ILE B 1 155 ? -4.797 18.359 17.672 1 95.25 155 ILE B N 1
ATOM 3614 C CA . ILE B 1 155 ? -5.391 17.047 17.438 1 95.25 155 ILE B CA 1
ATOM 3615 C C . ILE B 1 155 ? -6.684 17.203 16.641 1 95.25 155 ILE B C 1
ATOM 3617 O O . ILE B 1 155 ? -6.895 16.5 15.648 1 95.25 155 ILE B O 1
ATOM 3621 N N . LYS B 1 156 ? -7.48 18.172 17.078 1 96.19 156 LYS B N 1
ATOM 3622 C CA . LYS B 1 156 ? -8.758 18.406 16.422 1 96.19 156 LYS B CA 1
ATOM 3623 C C . LYS B 1 156 ? -8.562 18.812 14.961 1 96.19 156 LYS B C 1
ATOM 3625 O O . LYS B 1 156 ? -9.242 18.297 14.07 1 96.19 156 LYS B O 1
ATOM 3630 N N . ASN B 1 157 ? -7.641 19.688 14.758 1 96.44 157 ASN B N 1
ATOM 3631 C CA . ASN B 1 157 ? -7.348 20.141 13.406 1 96.44 157 ASN B CA 1
ATOM 3632 C C . ASN B 1 157 ? -6.812 19 12.531 1 96.44 157 ASN B C 1
ATOM 3634 O O . ASN B 1 157 ? -7.188 18.891 11.367 1 96.44 157 ASN B O 1
ATOM 3638 N N . SER B 1 158 ? -5.98 18.203 13.102 1 97 158 SER B N 1
ATOM 3639 C CA . SER B 1 158 ? -5.344 17.125 12.359 1 97 158 SER B CA 1
ATOM 3640 C C . SER B 1 158 ? -6.359 16.062 11.945 1 97 158 SER B C 1
ATOM 3642 O O . SER B 1 158 ? -6.391 15.656 10.781 1 97 158 SER B O 1
ATOM 3644 N N . VAL B 1 159 ? -7.176 15.648 12.875 1 98.25 159 VAL B N 1
ATOM 3645 C CA . VAL B 1 159 ? -8.125 14.586 12.562 1 98.25 159 VAL B CA 1
ATOM 3646 C C . VAL B 1 159 ? -9.172 15.102 11.578 1 98.25 159 VAL B C 1
ATOM 3648 O O . VAL B 1 159 ? -9.641 14.352 10.719 1 98.25 159 VAL B O 1
ATOM 3651 N N . CYS B 1 160 ? -9.555 16.375 11.672 1 98.56 160 CYS B N 1
ATOM 3652 C CA . CYS B 1 160 ? -10.453 16.969 10.703 1 98.56 160 CYS B CA 1
ATOM 3653 C C . CYS B 1 160 ? -9.852 16.953 9.305 1 98.56 160 CYS B C 1
ATOM 3655 O O . CYS B 1 160 ? -10.531 16.594 8.336 1 98.56 160 CYS B O 1
ATOM 3657 N N . ASP B 1 161 ? -8.625 17.297 9.211 1 98.31 161 ASP B N 1
ATOM 3658 C CA . ASP B 1 161 ? -7.926 17.281 7.93 1 98.31 161 ASP B CA 1
ATOM 3659 C C . ASP B 1 161 ? -7.895 15.875 7.344 1 98.31 161 ASP B C 1
ATOM 3661 O O . ASP B 1 161 ? -8.172 15.68 6.156 1 98.31 161 ASP B O 1
ATOM 3665 N N . ALA B 1 162 ? -7.59 14.906 8.172 1 98.75 162 ALA B N 1
ATOM 3666 C CA . ALA B 1 162 ? -7.531 13.516 7.723 1 98.75 162 ALA B CA 1
ATOM 3667 C C . ALA B 1 162 ? -8.898 13.047 7.223 1 98.75 162 ALA B C 1
ATOM 3669 O O . ALA B 1 162 ? -8.984 12.367 6.195 1 98.75 162 ALA B O 1
ATOM 3670 N N . CYS B 1 163 ? -9.953 13.43 7.945 1 98.88 163 CYS B N 1
ATOM 3671 C CA . CYS B 1 163 ? -11.312 13.086 7.523 1 98.88 163 CYS B CA 1
ATOM 3672 C C . CYS B 1 163 ? -11.641 13.727 6.18 1 98.88 163 CYS B C 1
ATOM 3674 O O . CYS B 1 163 ? -12.203 13.07 5.301 1 98.88 163 CYS B O 1
ATOM 3676 N N . ALA B 1 164 ? -11.289 15.008 6.074 1 98.88 164 ALA B N 1
ATOM 3677 C CA . ALA B 1 164 ? -11.562 15.727 4.836 1 98.88 164 ALA B CA 1
ATOM 3678 C C . ALA B 1 164 ? -10.828 15.094 3.66 1 98.88 164 ALA B C 1
ATOM 3680 O O . ALA B 1 164 ? -11.414 14.859 2.604 1 98.88 164 ALA B O 1
ATOM 3681 N N . GLN B 1 165 ? -9.594 14.789 3.891 1 98.88 165 GLN B N 1
ATOM 3682 C CA . GLN B 1 165 ? -8.773 14.156 2.861 1 98.88 165 GLN B CA 1
ATOM 3683 C C . GLN B 1 165 ? -9.336 12.797 2.461 1 98.88 165 GLN B C 1
ATOM 3685 O O . GLN B 1 165 ? -9.453 12.5 1.271 1 98.88 165 GLN B O 1
ATOM 3690 N N . ALA B 1 166 ? -9.711 12.023 3.434 1 98.88 166 ALA B N 1
ATOM 3691 C CA . ALA B 1 166 ? -10.25 10.695 3.168 1 98.88 166 ALA B CA 1
ATOM 3692 C C . ALA B 1 166 ? -11.531 10.773 2.348 1 98.88 166 ALA B C 1
ATOM 3694 O O . ALA B 1 166 ? -11.664 10.094 1.325 1 98.88 166 ALA B O 1
ATOM 3695 N N . THR B 1 167 ? -12.453 11.609 2.719 1 98.94 167 THR B N 1
ATOM 3696 C CA . THR B 1 167 ? -13.773 11.664 2.086 1 98.94 167 THR B CA 1
ATOM 3697 C C . THR B 1 167 ? -13.688 12.352 0.727 1 98.94 167 THR B C 1
ATOM 3699 O O . THR B 1 167 ? -14.312 11.914 -0.238 1 98.94 167 THR B O 1
ATOM 3702 N N . GLU B 1 168 ? -12.906 13.406 0.631 1 98.94 168 GLU B N 1
ATOM 3703 C CA . GLU B 1 168 ? -12.695 14.055 -0.663 1 98.94 168 GLU B CA 1
ATOM 3704 C C . GLU B 1 168 ? -11.945 13.133 -1.622 1 98.94 168 GLU B C 1
ATOM 3706 O O . GLU B 1 168 ? -12.258 13.086 -2.814 1 98.94 168 GLU B O 1
ATOM 3711 N N . GLY B 1 169 ? -10.922 12.453 -1.068 1 98.88 169 GLY B N 1
ATOM 3712 C CA . GLY B 1 169 ? -10.203 11.484 -1.89 1 98.88 169 GLY B CA 1
ATOM 3713 C C . GLY B 1 169 ? -11.102 10.414 -2.465 1 98.88 169 GLY B C 1
ATOM 3714 O O . GLY B 1 169 ? -10.969 10.039 -3.633 1 98.88 169 GLY B O 1
ATOM 3715 N N . TYR B 1 170 ? -12.008 9.914 -1.693 1 98.81 170 TYR B N 1
ATOM 3716 C CA . TYR B 1 170 ? -12.977 8.93 -2.166 1 98.81 170 TYR B CA 1
ATOM 3717 C C . TYR B 1 170 ? -13.797 9.492 -3.326 1 98.81 170 TYR B C 1
ATOM 3719 O O . TYR B 1 170 ? -14.062 8.781 -4.301 1 98.81 170 TYR B O 1
ATOM 3727 N N . ASP B 1 171 ? -14.195 10.734 -3.266 1 98.81 171 ASP B N 1
ATOM 3728 C CA . ASP B 1 171 ? -15.102 11.344 -4.234 1 98.81 171 ASP B CA 1
ATOM 3729 C C . ASP B 1 171 ? -14.336 11.812 -5.473 1 98.81 171 ASP B C 1
ATOM 3731 O O . ASP B 1 171 ? -14.945 12.109 -6.504 1 98.81 171 ASP B O 1
ATOM 3735 N N . SER B 1 172 ? -13.031 11.906 -5.406 1 98.75 172 SER B N 1
ATOM 3736 C CA . SER B 1 172 ? -12.203 12.484 -6.461 1 98.75 172 SER B CA 1
ATOM 3737 C C . SER B 1 172 ? -12.328 11.695 -7.758 1 98.75 172 SER B C 1
ATOM 3739 O O . SER B 1 172 ? -12.336 10.461 -7.742 1 98.75 172 SER B O 1
ATOM 3741 N N . LYS B 1 173 ? -12.352 12.391 -8.883 1 98.12 173 LYS B N 1
ATOM 3742 C CA . LYS B 1 173 ? -12.398 11.766 -10.195 1 98.12 173 LYS B CA 1
ATOM 3743 C C . LYS B 1 173 ? -11.094 11.039 -10.508 1 98.12 173 LYS B C 1
ATOM 3745 O O . LYS B 1 173 ? -11.047 10.188 -11.398 1 98.12 173 LYS B O 1
ATOM 3750 N N . LEU B 1 174 ? -10.109 11.344 -9.789 1 97.94 174 LEU B N 1
ATOM 3751 C CA . LEU B 1 174 ? -8.805 10.734 -10.031 1 97.94 174 LEU B CA 1
ATOM 3752 C C . LEU B 1 174 ? -8.664 9.438 -9.234 1 97.94 174 LEU B C 1
ATOM 3754 O O . LEU B 1 174 ? -7.641 8.758 -9.336 1 97.94 174 LEU B O 1
ATOM 3758 N N . GLY B 1 175 ? -9.68 9.109 -8.461 1 98.06 175 GLY B N 1
ATOM 3759 C CA . GLY B 1 175 ? -9.641 7.902 -7.648 1 98.06 175 GLY B CA 1
ATOM 3760 C C . GLY B 1 175 ? -9.758 6.629 -8.469 1 98.06 175 GLY B C 1
ATOM 3761 O O . GLY B 1 175 ? -10.211 6.66 -9.609 1 98.06 175 GLY B O 1
ATOM 3762 N N . ASN B 1 176 ? -9.273 5.539 -7.961 1 97.5 176 ASN B N 1
ATOM 3763 C CA . ASN B 1 176 ? -9.453 4.172 -8.438 1 97.5 176 ASN B CA 1
ATOM 3764 C C . ASN B 1 176 ? -9.961 3.252 -7.332 1 97.5 176 ASN B C 1
ATOM 3766 O O . ASN B 1 176 ? -10.188 3.699 -6.207 1 97.5 176 ASN B O 1
ATOM 3770 N N . ASP B 1 177 ? -10.164 2.006 -7.617 1 96.12 177 ASP B N 1
ATOM 3771 C CA . ASP B 1 177 ? -10.781 1.102 -6.652 1 96.12 177 ASP B CA 1
ATOM 3772 C C . ASP B 1 177 ? -9.938 0.991 -5.383 1 96.12 177 ASP B C 1
ATOM 3774 O O . ASP B 1 177 ? -10.477 0.932 -4.277 1 96.12 177 ASP B O 1
ATOM 3778 N N . LEU B 1 178 ? -8.625 0.951 -5.527 1 97.88 178 LEU B N 1
ATOM 3779 C CA . LEU B 1 178 ? -7.75 0.827 -4.367 1 97.88 178 LEU B CA 1
ATOM 3780 C C . LEU B 1 178 ? -7.801 2.09 -3.512 1 97.88 178 LEU B C 1
ATOM 3782 O O . LEU B 1 178 ? -7.984 2.014 -2.297 1 97.88 178 LEU B O 1
ATOM 3786 N N . THR B 1 179 ? -7.668 3.273 -4.137 1 98.38 179 THR B N 1
ATOM 3787 C CA . THR B 1 179 ? -7.695 4.516 -3.373 1 98.38 179 THR B CA 1
ATOM 3788 C C . THR B 1 179 ? -9.047 4.711 -2.699 1 98.38 179 THR B C 1
ATOM 3790 O O . THR B 1 179 ? -9.125 5.172 -1.559 1 98.38 179 THR B O 1
ATOM 3793 N N . ARG B 1 180 ? -10.117 4.371 -3.393 1 98 180 ARG B N 1
ATOM 3794 C CA . ARG B 1 180 ? -11.453 4.508 -2.814 1 98 180 ARG B CA 1
ATOM 3795 C C . ARG B 1 180 ? -11.625 3.588 -1.609 1 98 180 ARG B C 1
ATOM 3797 O O . ARG B 1 180 ? -12.234 3.973 -0.609 1 98 180 ARG B O 1
ATOM 3804 N N . THR B 1 181 ? -11.062 2.41 -1.708 1 96.56 181 THR B N 1
ATOM 3805 C CA . THR B 1 181 ? -11.117 1.479 -0.585 1 96.56 181 THR B CA 1
ATOM 3806 C C . THR B 1 181 ? -10.359 2.039 0.615 1 96.56 181 THR B C 1
ATOM 3808 O O . THR B 1 181 ? -10.875 2.039 1.735 1 96.56 181 THR B O 1
ATOM 3811 N N . LEU B 1 182 ? -9.18 2.502 0.382 1 98.25 182 LEU B N 1
ATOM 3812 C CA . LEU B 1 182 ? -8.344 3.053 1.446 1 98.25 182 LEU B CA 1
ATOM 3813 C C . LEU B 1 182 ? -9.008 4.273 2.076 1 98.25 182 LEU B C 1
ATOM 3815 O O . LEU B 1 182 ? -9.078 4.383 3.303 1 98.25 182 LEU B O 1
ATOM 3819 N N . CYS B 1 183 ? -9.539 5.156 1.256 1 98.69 183 CYS B N 1
ATOM 3820 C CA . CYS B 1 183 ? -10.172 6.379 1.731 1 98.69 183 CYS B CA 1
ATOM 3821 C C . CYS B 1 183 ? -11.422 6.062 2.543 1 98.69 183 CYS B C 1
ATOM 3823 O O . CYS B 1 183 ? -11.641 6.641 3.609 1 98.69 183 CYS B O 1
ATOM 3825 N N . LYS B 1 184 ? -12.227 5.168 2.057 1 98.31 184 LYS B N 1
ATOM 3826 C CA . LYS B 1 184 ? -13.445 4.797 2.771 1 98.31 184 LYS B CA 1
ATOM 3827 C C . LYS B 1 184 ? -13.117 4.172 4.125 1 98.31 184 LYS B C 1
ATOM 3829 O O . LYS B 1 184 ? -13.734 4.52 5.137 1 98.31 184 LYS B O 1
ATOM 3834 N N . GLN B 1 185 ? -12.18 3.299 4.156 1 97.88 185 GLN B N 1
ATOM 3835 C CA . GLN B 1 185 ? -11.773 2.674 5.414 1 97.88 185 GLN B CA 1
ATOM 3836 C C . GLN B 1 185 ? -11.195 3.705 6.379 1 97.88 185 GLN B C 1
ATOM 3838 O O . GLN B 1 185 ? -11.445 3.646 7.582 1 97.88 185 GLN B O 1
ATOM 3843 N N . ALA B 1 186 ? -10.391 4.609 5.84 1 98.75 186 ALA B N 1
ATOM 3844 C CA . ALA B 1 186 ? -9.82 5.672 6.66 1 98.75 186 ALA B CA 1
ATOM 3845 C C . ALA B 1 186 ? -10.914 6.457 7.379 1 98.75 186 ALA B C 1
ATOM 3847 O O . ALA B 1 186 ? -10.852 6.641 8.602 1 98.75 186 ALA B O 1
ATOM 3848 N N . PHE B 1 187 ? -11.93 6.867 6.641 1 98.88 187 PHE B N 1
ATOM 3849 C CA . PHE B 1 187 ? -12.992 7.676 7.234 1 98.88 187 PHE B CA 1
ATOM 3850 C C . PHE B 1 187 ? -13.781 6.863 8.258 1 98.88 187 PHE B C 1
ATOM 3852 O O . PHE B 1 187 ? -14.172 7.387 9.305 1 98.88 187 PHE B O 1
ATOM 3859 N N . GLU B 1 188 ? -14.039 5.594 7.926 1 98.62 188 GLU B N 1
ATOM 3860 C CA . GLU B 1 188 ? -14.758 4.75 8.875 1 98.62 188 GLU B CA 1
ATOM 3861 C C . GLU B 1 188 ? -14.023 4.68 10.211 1 98.62 188 GLU B C 1
ATOM 3863 O O . GLU B 1 188 ? -14.641 4.797 11.273 1 98.62 188 GLU B O 1
ATOM 3868 N N . ILE B 1 189 ? -12.766 4.508 10.164 1 98.5 189 ILE B N 1
ATOM 3869 C CA . ILE B 1 189 ? -11.938 4.395 11.359 1 98.5 189 ILE B CA 1
ATOM 3870 C C . ILE B 1 189 ? -11.922 5.73 12.102 1 98.5 189 ILE B C 1
ATOM 3872 O O . ILE B 1 189 ? -12.102 5.773 13.32 1 98.5 189 ILE B O 1
ATOM 3876 N N . LEU B 1 190 ? -11.727 6.805 11.375 1 98.81 190 LEU B N 1
ATOM 3877 C CA . LEU B 1 190 ? -11.648 8.133 11.984 1 98.81 190 LEU B CA 1
ATOM 3878 C C . LEU B 1 190 ? -12.992 8.547 12.57 1 98.81 190 LEU B C 1
ATOM 3880 O O . LEU B 1 190 ? -13.047 9.094 13.672 1 98.81 190 LEU B O 1
ATOM 3884 N N . TYR B 1 191 ? -14.055 8.297 11.797 1 98.88 191 TYR B N 1
ATOM 3885 C CA . TYR B 1 191 ? -15.391 8.594 12.281 1 98.88 191 TYR B CA 1
ATOM 3886 C C . TYR B 1 191 ? -15.68 7.859 13.586 1 98.88 191 TYR B C 1
ATOM 3888 O O . TYR B 1 191 ? -16.141 8.461 14.555 1 98.88 191 TYR B O 1
ATOM 3896 N N . ASP B 1 192 ? -15.438 6.543 13.586 1 98.81 192 ASP B N 1
ATOM 3897 C CA . ASP B 1 192 ? -15.656 5.746 14.789 1 98.81 192 ASP B CA 1
ATOM 3898 C C . ASP B 1 192 ? -14.836 6.293 15.961 1 98.81 192 ASP B C 1
ATOM 3900 O O . ASP B 1 192 ? -15.328 6.375 17.078 1 98.81 192 ASP B O 1
ATOM 3904 N N . ALA B 1 193 ? -13.578 6.609 15.68 1 98.56 193 ALA B N 1
ATOM 3905 C CA . ALA B 1 193 ? -12.688 7.113 16.719 1 98.56 193 ALA B CA 1
ATOM 3906 C C . ALA B 1 193 ? -13.203 8.422 17.312 1 98.56 193 ALA B C 1
ATOM 3908 O O . ALA B 1 193 ? -13.172 8.625 18.516 1 98.56 193 ALA B O 1
ATOM 3909 N N . ILE B 1 194 ? -13.656 9.344 16.438 1 98.62 194 ILE B N 1
ATOM 3910 C CA . ILE B 1 194 ? -14.18 10.633 16.891 1 98.62 194 ILE B CA 1
ATOM 3911 C C . ILE B 1 194 ? -15.445 10.414 17.719 1 98.62 194 ILE B C 1
ATOM 3913 O O . ILE B 1 194 ? -15.562 10.922 18.828 1 98.62 194 ILE B O 1
ATOM 3917 N N . MET B 1 195 ? -16.375 9.672 17.172 1 98.69 195 MET B N 1
ATOM 3918 C CA . MET B 1 195 ? -17.703 9.523 17.781 1 98.69 195 MET B CA 1
ATOM 3919 C C . MET B 1 195 ? -17.609 8.781 19.094 1 98.69 195 MET B C 1
ATOM 3921 O O . MET B 1 195 ? -18.406 9.023 20 1 98.69 195 MET B O 1
ATOM 3925 N N . ASN B 1 196 ? -16.609 7.922 19.25 1 98.5 196 ASN B N 1
ATOM 3926 C CA . ASN B 1 196 ? -16.531 7.07 20.438 1 98.5 196 ASN B CA 1
ATOM 3927 C C . ASN B 1 196 ? -15.328 7.406 21.297 1 98.5 196 ASN B C 1
ATOM 3929 O O . ASN B 1 196 ? -14.938 6.621 22.172 1 98.5 196 ASN B O 1
ATOM 3933 N N . ASP B 1 197 ? -14.672 8.5 21.109 1 96.94 197 ASP B N 1
ATOM 3934 C CA . ASP B 1 197 ? -13.586 9.031 21.922 1 96.94 197 ASP B CA 1
ATOM 3935 C C . ASP B 1 197 ? -12.438 8.023 22.016 1 96.94 197 ASP B C 1
ATOM 3937 O O . ASP B 1 197 ? -12.008 7.672 23.125 1 96.94 197 ASP B O 1
ATOM 3941 N N . LYS B 1 198 ? -11.945 7.582 20.875 1 96.25 198 LYS B N 1
ATOM 3942 C CA . LYS B 1 198 ? -10.82 6.656 20.75 1 96.25 198 LYS B CA 1
ATOM 3943 C C . LYS B 1 198 ? -9.688 7.27 19.938 1 96.25 198 LYS B C 1
ATOM 3945 O O . LYS B 1 198 ? -9.281 6.723 18.922 1 96.25 198 LYS B O 1
ATOM 3950 N N . PRO B 1 199 ? -9.109 8.391 20.438 1 95.5 199 PRO B N 1
ATOM 3951 C CA . PRO B 1 199 ? -8.117 9.133 19.656 1 95.5 199 PRO B CA 1
ATOM 3952 C C . PRO B 1 199 ? -6.887 8.297 19.328 1 95.5 199 PRO B C 1
ATOM 3954 O O . PRO B 1 199 ? -6.125 8.648 18.422 1 95.5 199 PRO B O 1
ATOM 3957 N N . GLU B 1 200 ? -6.699 7.207 20.047 1 94.06 200 GLU B N 1
ATOM 3958 C CA . GLU B 1 200 ? -5.574 6.32 19.766 1 94.06 200 GLU B CA 1
ATOM 3959 C C . GLU B 1 200 ? -5.66 5.734 18.359 1 94.06 200 GLU B C 1
ATOM 3961 O O . GLU B 1 200 ? -4.672 5.215 17.844 1 94.06 200 GLU B O 1
ATOM 3966 N N . ASN B 1 201 ? -6.801 5.859 17.672 1 96.81 201 ASN B N 1
ATOM 3967 C CA . ASN B 1 201 ? -6.992 5.309 16.328 1 96.81 201 ASN B CA 1
ATOM 3968 C C . ASN B 1 201 ? -6.773 6.367 15.25 1 96.81 201 ASN B C 1
ATOM 3970 O O . ASN B 1 201 ? -6.777 6.055 14.062 1 96.81 201 ASN B O 1
ATOM 3974 N N . TYR B 1 202 ? -6.531 7.656 15.664 1 98.19 202 TYR B N 1
ATOM 3975 C CA . TYR B 1 202 ? -6.352 8.734 14.703 1 98.19 202 TYR B CA 1
ATOM 3976 C C . TYR B 1 202 ? -5.125 8.492 13.828 1 98.19 202 TYR B C 1
ATOM 3978 O O . TYR B 1 202 ? -5.191 8.625 12.602 1 98.19 202 TYR B O 1
ATOM 3986 N N . PRO B 1 203 ? -4.008 8 14.438 1 98.19 203 PRO B N 1
ATOM 3987 C CA . PRO B 1 203 ? -2.807 7.816 13.617 1 98.19 203 PRO B CA 1
ATOM 3988 C C . PRO B 1 203 ? -3 6.797 12.5 1 98.19 203 PRO B C 1
ATOM 3990 O O . PRO B 1 203 ? -2.617 7.047 11.352 1 98.19 203 PRO B O 1
ATOM 3993 N N . TYR B 1 204 ? -3.633 5.699 12.789 1 98.19 204 TYR B N 1
ATOM 3994 C CA . TYR B 1 204 ? -3.869 4.664 11.789 1 98.19 204 TYR B CA 1
ATOM 3995 C C . TYR B 1 204 ? -4.832 5.156 10.711 1 98.19 204 TYR B C 1
ATOM 3997 O O . TYR B 1 204 ? -4.602 4.957 9.523 1 98.19 204 TYR B O 1
ATOM 4005 N N . GLY B 1 205 ? -5.938 5.781 11.148 1 98.62 205 GLY B N 1
ATOM 4006 C CA . GLY B 1 205 ? -6.875 6.352 10.195 1 98.62 205 GLY B CA 1
ATOM 4007 C C . GLY B 1 205 ? -6.242 7.383 9.273 1 98.62 205 GLY B C 1
ATOM 4008 O O . GLY B 1 205 ? -6.488 7.379 8.062 1 98.62 205 GLY B O 1
ATOM 4009 N N . SER B 1 206 ? -5.438 8.25 9.859 1 98.62 206 SER B N 1
ATOM 4010 C CA . SER B 1 206 ? -4.738 9.273 9.086 1 98.62 206 SER B CA 1
ATOM 4011 C C . SER B 1 206 ? -3.758 8.656 8.102 1 98.62 206 SER B C 1
ATOM 4013 O O . SER B 1 206 ? -3.607 9.141 6.98 1 98.62 206 SER B O 1
ATOM 4015 N N . MET B 1 207 ? -3.088 7.609 8.492 1 98.69 207 MET B N 1
ATOM 4016 C CA . MET B 1 207 ? -2.172 6.879 7.617 1 98.69 207 MET B CA 1
ATOM 4017 C C . MET B 1 207 ? -2.896 6.363 6.379 1 98.69 207 MET B C 1
ATOM 4019 O O . MET B 1 207 ? -2.438 6.57 5.254 1 98.69 207 MET B O 1
ATOM 4023 N N . LEU B 1 208 ? -4.035 5.723 6.598 1 98.75 208 LEU B N 1
ATOM 4024 C CA . LEU B 1 208 ? -4.828 5.195 5.488 1 98.75 208 LEU B CA 1
ATOM 4025 C C . LEU B 1 208 ? -5.309 6.324 4.582 1 98.75 208 LEU B C 1
ATOM 4027 O O . LEU B 1 208 ? -5.312 6.184 3.355 1 98.75 208 LEU B O 1
ATOM 4031 N N . SER B 1 209 ? -5.75 7.41 5.242 1 98.81 209 SER B N 1
ATOM 4032 C CA . SER B 1 209 ? -6.156 8.586 4.484 1 98.81 209 SER B CA 1
ATOM 4033 C C . SER B 1 209 ? -5.031 9.078 3.578 1 98.81 209 SER B C 1
ATOM 4035 O O . SER B 1 209 ? -5.254 9.344 2.395 1 98.81 209 SER B O 1
ATOM 4037 N N . GLY B 1 210 ? -3.85 9.156 4.105 1 98.75 210 GLY B N 1
ATOM 4038 C CA . GLY B 1 210 ? -2.688 9.57 3.34 1 98.75 210 GLY B CA 1
ATOM 4039 C C . GLY B 1 210 ? -2.383 8.648 2.17 1 98.75 210 GLY B C 1
ATOM 4040 O O . GLY B 1 210 ? -2.07 9.117 1.074 1 98.75 210 GLY B O 1
ATOM 4041 N N . MET B 1 211 ? -2.514 7.355 2.365 1 98.62 211 MET B N 1
ATOM 4042 C CA . MET B 1 211 ? -2.287 6.375 1.307 1 98.62 211 MET B CA 1
ATOM 4043 C C . MET B 1 211 ? -3.291 6.559 0.173 1 98.62 211 MET B C 1
ATOM 4045 O O . MET B 1 211 ? -2.939 6.418 -1 1 98.62 211 MET B O 1
ATOM 4049 N N . GLY B 1 212 ? -4.512 6.793 0.56 1 98.62 212 GLY B N 1
ATOM 4050 C CA . GLY B 1 212 ? -5.578 6.91 -0.421 1 98.62 212 GLY B CA 1
ATOM 4051 C C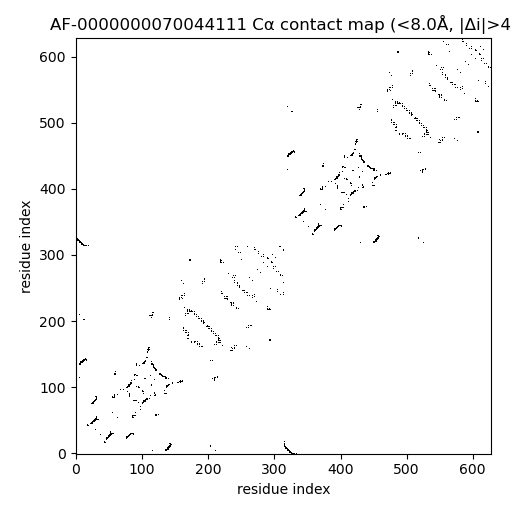 . GLY B 1 212 ? -5.555 8.227 -1.177 1 98.62 212 GLY B C 1
ATOM 4052 O O . GLY B 1 212 ? -5.219 8.258 -2.361 1 98.62 212 GLY B O 1
ATOM 4053 N N . PHE B 1 213 ? -5.75 9.336 -0.455 1 98.62 213 PHE B N 1
ATOM 4054 C CA . PHE B 1 213 ? -5.898 10.633 -1.104 1 98.62 213 PHE B CA 1
ATOM 4055 C C . PHE B 1 213 ? -4.598 11.055 -1.776 1 98.62 213 PHE B C 1
ATOM 4057 O O . PHE B 1 213 ? -4.613 11.773 -2.777 1 98.62 213 PHE B O 1
ATOM 4064 N N . GLY B 1 214 ? -3.467 10.609 -1.185 1 98.25 214 GLY B N 1
ATOM 4065 C CA . GLY B 1 214 ? -2.17 10.945 -1.75 1 98.25 214 GLY B CA 1
ATOM 4066 C C . GLY B 1 214 ? -2.006 10.477 -3.186 1 98.25 214 GLY B C 1
ATOM 4067 O O . GLY B 1 214 ? -1.11 10.945 -3.895 1 98.25 214 GLY B O 1
ATOM 4068 N N . ASN B 1 215 ? -2.938 9.641 -3.59 1 98.56 215 ASN B N 1
ATOM 4069 C CA . ASN B 1 215 ? -2.879 9.086 -4.938 1 98.56 215 ASN B CA 1
ATOM 4070 C C . ASN B 1 215 ? -4.09 9.5 -5.77 1 98.56 215 ASN B C 1
ATOM 4072 O O . ASN B 1 215 ? -4.281 9.008 -6.883 1 98.56 215 ASN B O 1
ATOM 4076 N N . CYS B 1 216 ? -4.965 10.375 -5.281 1 97.94 216 CYS B N 1
ATOM 4077 C CA . CYS B 1 216 ? -6.145 10.719 -6.07 1 97.94 216 CYS B CA 1
ATOM 4078 C C . CYS B 1 216 ? -6.59 12.148 -5.789 1 97.94 216 CYS B C 1
ATOM 4080 O O . CYS B 1 216 ? -7.637 12.578 -6.277 1 97.94 216 CYS B O 1
ATOM 4082 N N . SER B 1 217 ? -5.98 12.883 -4.965 1 96.88 217 SER B N 1
ATOM 4083 C CA . SER B 1 217 ? -6.172 14.312 -4.727 1 96.88 217 SER B CA 1
ATOM 4084 C C . SER B 1 217 ? -7.391 14.57 -3.85 1 96.88 217 SER B C 1
ATOM 4086 O O . SER B 1 217 ? -8.273 13.719 -3.736 1 96.88 217 SER B O 1
ATOM 4088 N N . THR B 1 218 ? -7.398 15.695 -3.25 1 98.06 218 THR B N 1
ATOM 4089 C CA . THR B 1 218 ? -8.609 16.266 -2.662 1 98.06 218 THR B CA 1
ATOM 4090 C C . THR B 1 218 ? -9.344 17.141 -3.672 1 98.06 218 THR B C 1
ATOM 4092 O O . THR B 1 218 ? -8.969 17.188 -4.844 1 98.06 218 THR B O 1
ATOM 4095 N N . THR B 1 219 ? -10.492 17.75 -3.223 1 98.56 219 THR B N 1
ATOM 4096 C CA . THR B 1 219 ? -11.398 18.375 -4.18 1 98.56 219 THR B CA 1
ATOM 4097 C C . THR B 1 219 ? -11.852 19.75 -3.676 1 98.56 219 THR B C 1
ATOM 4099 O O . THR B 1 219 ? -11.047 20.531 -3.166 1 98.56 219 THR B O 1
ATOM 4102 N N . LEU B 1 220 ? -13.117 20.062 -3.863 1 98.75 220 LEU B N 1
ATOM 4103 C CA . LEU B 1 220 ? -13.711 21.375 -3.645 1 98.75 220 LEU B CA 1
ATOM 4104 C C . LEU B 1 220 ? -13.516 21.828 -2.201 1 98.75 220 LEU B C 1
ATOM 4106 O O . LEU B 1 220 ? -13.266 23.016 -1.943 1 98.75 220 LEU B O 1
ATOM 4110 N N . GLY B 1 221 ? -13.672 20.969 -1.229 1 98.69 221 GLY B N 1
ATOM 4111 C CA . GLY B 1 221 ? -13.484 21.344 0.163 1 98.69 221 GLY B CA 1
ATOM 4112 C C . GLY B 1 221 ? -12.141 22 0.427 1 98.69 221 GLY B C 1
ATOM 4113 O O . GLY B 1 221 ? -12.07 23.062 1.025 1 98.69 221 GLY B O 1
ATOM 4114 N N . HIS B 1 222 ? -11.102 21.359 -0.048 1 98.31 222 HIS B N 1
ATOM 4115 C CA . HIS B 1 222 ? -9.758 21.891 0.114 1 98.31 222 HIS B CA 1
ATOM 4116 C C . HIS B 1 222 ? -9.594 23.203 -0.659 1 98.31 222 HIS B C 1
ATOM 4118 O O . HIS B 1 222 ? -8.969 24.141 -0.166 1 98.31 222 HIS B O 1
ATOM 4124 N N . ALA B 1 223 ? -10.109 23.25 -1.858 1 98.06 223 ALA B N 1
ATOM 4125 C CA . ALA B 1 223 ? -10.039 24.484 -2.633 1 98.06 223 ALA B CA 1
ATOM 4126 C C . ALA B 1 223 ? -10.664 25.656 -1.874 1 98.06 223 ALA B C 1
ATOM 4128 O O . ALA B 1 223 ? -10.094 26.75 -1.825 1 98.06 223 ALA B O 1
ATOM 4129 N N . LEU B 1 224 ? -11.805 25.438 -1.23 1 98.38 224 LEU B N 1
ATOM 4130 C CA . LEU B 1 224 ? -12.508 26.469 -0.465 1 98.38 224 LEU B CA 1
ATOM 4131 C C . LEU B 1 224 ? -11.703 26.875 0.763 1 98.38 224 LEU B C 1
ATOM 4133 O O . LEU B 1 224 ? -11.719 28.047 1.152 1 98.38 224 LEU B O 1
ATOM 4137 N N . SER B 1 225 ? -11.016 25.969 1.331 1 97.31 225 SER B N 1
ATOM 4138 C CA . SER B 1 225 ? -10.383 26.172 2.629 1 97.31 225 SER B CA 1
ATOM 4139 C C . SER B 1 225 ? -9.234 27.172 2.531 1 97.31 225 SER B C 1
ATOM 4141 O O . SER B 1 225 ? -8.898 27.844 3.51 1 97.31 225 SER B O 1
ATOM 4143 N N . TYR B 1 226 ? -8.672 27.312 1.345 1 94 226 TYR B N 1
ATOM 4144 C CA . TYR B 1 226 ? -7.449 28.109 1.196 1 94 226 TYR B CA 1
ATOM 4145 C C . TYR B 1 226 ? -7.73 29.578 1.414 1 94 226 TYR B C 1
ATOM 4147 O O . TYR B 1 226 ? -6.875 30.312 1.918 1 94 226 TYR B O 1
ATOM 4155 N N . VAL B 1 227 ? -8.953 30.062 1.09 1 95.25 227 VAL B N 1
ATOM 4156 C CA . VAL B 1 227 ? -9.234 31.484 1.276 1 95.25 227 VAL B CA 1
ATOM 4157 C C . VAL B 1 227 ? -9.328 31.797 2.768 1 95.25 227 VAL B C 1
ATOM 4159 O O . VAL B 1 227 ? -9.023 32.906 3.189 1 95.25 227 VAL B O 1
ATOM 4162 N N . PHE B 1 228 ? -9.695 30.844 3.609 1 95.81 228 PHE B N 1
ATOM 4163 C CA . PHE B 1 228 ? -9.711 31.016 5.055 1 95.81 228 PHE B CA 1
ATOM 4164 C C . PHE B 1 228 ? -8.305 30.875 5.633 1 95.81 228 PHE B C 1
ATOM 4166 O O . PHE B 1 228 ? -7.906 31.656 6.5 1 95.81 228 PHE B O 1
ATOM 4173 N N . SER B 1 229 ? -7.586 29.859 5.105 1 90.81 229 SER B N 1
ATOM 4174 C CA . SER B 1 229 ? -6.211 29.656 5.555 1 90.81 229 SER B CA 1
ATOM 4175 C C . SER B 1 229 ? -5.359 30.891 5.266 1 90.81 229 SER B C 1
ATOM 4177 O O . SER B 1 229 ? -4.492 31.25 6.062 1 90.81 229 SER B O 1
ATOM 4179 N N . ASN B 1 230 ? -5.586 31.547 4.137 1 89.5 230 ASN B N 1
ATOM 4180 C CA . ASN B 1 230 ? -4.883 32.781 3.764 1 89.5 230 ASN B CA 1
ATOM 4181 C C . ASN B 1 230 ? -5.148 33.906 4.758 1 89.5 230 ASN B C 1
ATOM 4183 O O . ASN B 1 230 ? -4.355 34.844 4.867 1 89.5 230 ASN B O 1
ATOM 4187 N N . GLU B 1 231 ? -6.246 33.781 5.504 1 94.06 231 GLU B N 1
ATOM 4188 C CA . GLU B 1 231 ? -6.605 34.812 6.488 1 94.06 231 GLU B CA 1
ATOM 4189 C C . GLU B 1 231 ? -6.164 34.406 7.891 1 94.06 231 GLU B C 1
ATOM 4191 O O . GLU B 1 231 ? -6.523 35.031 8.875 1 94.06 231 GLU B O 1
ATOM 4196 N N . GLY B 1 232 ? -5.488 33.25 7.988 1 91.19 232 GLY B N 1
ATOM 4197 C CA . GLY B 1 232 ? -4.895 32.844 9.258 1 91.19 232 GLY B CA 1
ATOM 4198 C C . GLY B 1 232 ? -5.672 31.766 9.977 1 91.19 232 GLY B C 1
ATOM 4199 O O . GLY B 1 232 ? -5.285 31.344 11.062 1 91.19 232 GLY B O 1
ATOM 4200 N N . VAL B 1 233 ? -6.758 31.344 9.414 1 93.81 233 VAL B N 1
ATOM 4201 C CA . VAL B 1 233 ? -7.52 30.25 10.008 1 93.81 233 VAL B CA 1
ATOM 4202 C C . VAL B 1 233 ? -6.746 28.938 9.852 1 93.81 233 VAL B C 1
ATOM 4204 O O . VAL B 1 233 ? -6.262 28.609 8.766 1 93.81 233 VAL B O 1
ATOM 4207 N N . PRO B 1 234 ? -6.559 28.156 10.922 1 92.75 234 PRO B N 1
ATOM 4208 C CA . PRO B 1 234 ? -5.891 26.859 10.781 1 92.75 234 PRO B CA 1
ATOM 4209 C C . PRO B 1 234 ? -6.535 25.969 9.719 1 92.75 234 PRO B C 1
ATOM 4211 O O . PRO B 1 234 ? -7.762 25.953 9.578 1 92.75 234 PRO B O 1
ATOM 4214 N N . HIS B 1 235 ? -5.727 25.297 8.977 1 92.38 235 HIS B N 1
ATOM 4215 C CA . HIS B 1 235 ? -6.145 24.531 7.812 1 92.38 235 HIS B CA 1
ATOM 4216 C C . HIS B 1 235 ? -7.23 23.516 8.18 1 92.38 235 HIS B C 1
ATOM 4218 O O . HIS B 1 235 ? -8.305 23.5 7.57 1 92.38 235 HIS B O 1
ATOM 4224 N N . GLY B 1 236 ? -7.004 22.688 9.188 1 94.12 236 GLY B N 1
ATOM 4225 C CA . GLY B 1 236 ? -7.977 21.703 9.633 1 94.12 236 GLY B CA 1
ATOM 4226 C C . GLY B 1 236 ? -9.289 22.312 10.07 1 94.12 236 GLY B C 1
ATOM 4227 O O . GLY B 1 236 ? -10.367 21.797 9.773 1 94.12 236 GLY B O 1
ATOM 4228 N N . TYR B 1 237 ? -9.148 23.438 10.766 1 95.81 237 TYR B N 1
ATOM 4229 C CA . TYR B 1 237 ? -10.328 24.188 11.203 1 95.81 237 TYR B CA 1
ATOM 4230 C C . TYR B 1 237 ? -11.148 24.641 10.008 1 95.81 237 TYR B C 1
ATOM 4232 O O . TYR B 1 237 ? -12.375 24.484 10 1 95.81 237 TYR B O 1
ATOM 4240 N N . SER B 1 238 ? -10.523 25.125 9.008 1 97 238 SER B N 1
ATOM 4241 C CA . SER B 1 238 ? -11.234 25.609 7.824 1 97 238 SER B CA 1
ATOM 4242 C C . SER B 1 238 ? -11.961 24.469 7.117 1 97 238 SER B C 1
ATOM 4244 O O . SER B 1 238 ? -13.047 24.672 6.57 1 97 238 SER B O 1
ATOM 4246 N N . LEU B 1 239 ? -11.422 23.297 7.145 1 98.12 239 LEU B N 1
ATOM 4247 C CA . LEU B 1 239 ? -11.969 22.156 6.406 1 98.12 239 LEU B CA 1
ATOM 4248 C C . LEU B 1 239 ? -13.258 21.656 7.047 1 98.12 239 LEU B C 1
ATOM 4250 O O . LEU B 1 239 ? -14.086 21.031 6.383 1 98.12 239 LEU B O 1
ATOM 4254 N N . SER B 1 240 ? -13.422 21.906 8.344 1 97.69 240 SER B N 1
ATOM 4255 C CA . SER B 1 240 ? -14.641 21.469 9.016 1 97.69 240 SER B CA 1
ATOM 4256 C C . SER B 1 240 ? -15.883 21.953 8.281 1 97.69 240 SER B C 1
ATOM 4258 O O . SER B 1 240 ? -16.75 21.156 7.91 1 97.69 240 SER B O 1
ATOM 4260 N N . SER B 1 241 ? -15.938 23.219 7.961 1 97.94 241 SER B N 1
ATOM 4261 C CA . SER B 1 241 ? -17.094 23.812 7.27 1 97.94 241 SER B CA 1
ATOM 4262 C C . SER B 1 241 ? -16.953 23.672 5.758 1 97.94 241 SER B C 1
ATOM 4264 O O . SER B 1 241 ? -17.922 23.375 5.062 1 97.94 241 SER B O 1
ATOM 4266 N N . CYS B 1 242 ? -15.742 23.828 5.266 1 98.56 242 CYS B N 1
ATOM 4267 C CA . CYS B 1 242 ? -15.531 23.859 3.824 1 98.56 242 CYS B CA 1
ATOM 4268 C C . CYS B 1 242 ? -15.852 22.5 3.207 1 98.56 242 CYS B C 1
ATOM 4270 O O . CYS B 1 242 ? -16.562 22.422 2.209 1 98.56 242 CYS B O 1
ATOM 4272 N N . THR B 1 243 ? -15.336 21.438 3.789 1 98.69 243 THR B N 1
ATOM 4273 C CA . THR B 1 243 ? -15.602 20.109 3.254 1 98.69 243 THR B CA 1
ATOM 4274 C C . THR B 1 243 ? -17.062 19.719 3.469 1 98.69 243 THR B C 1
ATOM 4276 O O . THR B 1 243 ? -17.672 19.062 2.625 1 98.69 243 THR B O 1
ATOM 4279 N N . THR B 1 244 ? -17.672 20.172 4.574 1 98.56 244 THR B N 1
ATOM 4280 C CA . THR B 1 244 ? -19.078 19.891 4.809 1 98.56 244 THR B CA 1
ATOM 4281 C C . THR B 1 244 ? -19.938 20.469 3.68 1 98.56 244 THR B C 1
ATOM 4283 O O . THR B 1 244 ? -20.75 19.75 3.084 1 98.56 244 THR B O 1
ATOM 4286 N N . VAL B 1 245 ? -19.734 21.719 3.322 1 98.31 245 VAL B N 1
ATOM 4287 C CA . VAL B 1 245 ? -20.516 22.359 2.275 1 98.31 245 VAL B CA 1
ATOM 4288 C C . VAL B 1 245 ? -20.188 21.734 0.922 1 98.31 245 VAL B C 1
ATOM 4290 O O . VAL B 1 245 ? -21.078 21.562 0.077 1 98.31 245 VAL B O 1
ATOM 4293 N N . ALA B 1 246 ? -18.922 21.438 0.707 1 98.75 246 ALA B N 1
ATOM 4294 C CA . ALA B 1 246 ? -18.516 20.797 -0.535 1 98.75 246 ALA B CA 1
ATOM 4295 C C . ALA B 1 246 ? -19.203 19.453 -0.71 1 98.75 246 ALA B C 1
ATOM 4297 O O . ALA B 1 246 ? -19.641 19.109 -1.812 1 98.75 246 ALA B O 1
ATOM 4298 N N . HIS B 1 247 ? -19.266 18.641 0.393 1 98.81 247 HIS B N 1
ATOM 4299 C CA . HIS B 1 247 ? -19.922 17.344 0.348 1 98.81 247 HIS B CA 1
ATOM 4300 C C . HIS B 1 247 ? -21.406 17.5 -0.001 1 98.81 247 HIS B C 1
ATOM 4302 O O . HIS B 1 247 ? -21.953 16.688 -0.754 1 98.81 247 HIS B O 1
ATOM 4308 N N . LYS B 1 248 ? -22.016 18.516 0.563 1 98.25 248 LYS B N 1
ATOM 4309 C CA . LYS B 1 248 ? -23.406 18.797 0.222 1 98.25 248 LYS B CA 1
ATOM 4310 C C . LYS B 1 248 ? -23.547 19.094 -1.265 1 98.25 248 LYS B C 1
ATOM 4312 O O . LYS B 1 248 ? -24.422 18.531 -1.939 1 98.25 248 LYS B O 1
ATOM 4317 N N . HIS B 1 249 ? -22.75 19.984 -1.747 1 98.19 249 HIS B N 1
ATOM 4318 C CA . HIS B 1 249 ? -22.781 20.375 -3.154 1 98.19 249 HIS B CA 1
ATOM 4319 C C . HIS B 1 249 ? -22.562 19.172 -4.059 1 98.19 249 HIS B C 1
ATOM 4321 O O . HIS B 1 249 ? -23.266 19.016 -5.066 1 98.19 249 HIS B O 1
ATOM 4327 N N . ASN B 1 250 ? -21.609 18.266 -3.711 1 98.56 250 ASN B N 1
ATOM 4328 C CA . ASN B 1 250 ? -21.188 17.141 -4.531 1 98.56 250 ASN B CA 1
ATOM 4329 C C . ASN B 1 250 ? -22.109 15.938 -4.355 1 98.56 250 ASN B C 1
ATOM 4331 O O . ASN B 1 250 ? -21.953 14.914 -5.027 1 98.56 250 ASN B O 1
ATOM 4335 N N . LYS B 1 251 ? -23.062 16.062 -3.41 1 98.19 251 LYS B N 1
ATOM 4336 C CA . LYS B 1 251 ? -23.938 14.938 -3.064 1 98.19 251 LYS B CA 1
ATOM 4337 C C . LYS B 1 251 ? -23.125 13.727 -2.613 1 98.19 251 LYS B C 1
ATOM 4339 O O . LYS B 1 251 ? -23.359 12.609 -3.08 1 98.19 251 LYS B O 1
ATOM 4344 N N . SER B 1 252 ? -22.125 14.016 -1.842 1 98.69 252 SER B N 1
ATOM 4345 C CA . SER B 1 252 ? -21.266 12.961 -1.324 1 98.69 252 SER B CA 1
ATOM 4346 C C . SER B 1 252 ? -22.016 12.031 -0.384 1 98.69 252 SER B C 1
ATOM 4348 O O . SER B 1 252 ? -22.844 12.484 0.415 1 98.69 252 SER B O 1
ATOM 4350 N N . ILE B 1 253 ? -21.656 10.711 -0.379 1 98.62 253 ILE B N 1
ATOM 4351 C CA . ILE B 1 253 ? -22.266 9.75 0.53 1 98.62 253 ILE B CA 1
ATOM 4352 C C . ILE B 1 253 ? -21.828 10.039 1.963 1 98.62 253 ILE B C 1
ATOM 4354 O O . ILE B 1 253 ? -22.391 9.5 2.916 1 98.62 253 ILE B O 1
ATOM 4358 N N . PHE B 1 254 ? -20.812 10.938 2.145 1 98.81 254 PHE B N 1
ATOM 4359 C CA . PHE B 1 254 ? -20.203 11.156 3.451 1 98.81 254 PHE B CA 1
ATOM 4360 C C . PHE B 1 254 ? -20.781 12.398 4.113 1 98.81 254 PHE B C 1
ATOM 4362 O O . PHE B 1 254 ? -20.453 12.711 5.262 1 98.81 254 PHE B O 1
ATOM 4369 N N . TYR B 1 255 ? -21.625 13.156 3.443 1 98.69 255 TYR B N 1
ATOM 4370 C CA . TYR B 1 255 ? -22.062 14.461 3.906 1 98.69 255 TYR B CA 1
ATOM 4371 C C . TYR B 1 255 ? -22.562 14.398 5.348 1 98.69 255 TYR B C 1
ATOM 4373 O O . TYR B 1 255 ? -22.016 15.07 6.227 1 98.69 255 TYR B O 1
ATOM 4381 N N . ASP B 1 256 ? -23.5 13.531 5.66 1 98.69 256 ASP B N 1
ATOM 4382 C CA . ASP B 1 256 ? -24.141 13.492 6.969 1 98.69 256 ASP B CA 1
ATOM 4383 C C . ASP B 1 256 ? -23.141 13.094 8.055 1 98.69 256 ASP B C 1
ATOM 4385 O O . ASP B 1 256 ? -23.062 13.758 9.094 1 98.69 256 ASP B O 1
ATOM 4389 N N . ARG B 1 257 ? -22.406 12.062 7.797 1 98.81 257 ARG B N 1
ATOM 4390 C CA . ARG B 1 257 ? -21.5 11.562 8.82 1 98.81 257 ARG B CA 1
ATOM 4391 C C . ARG B 1 257 ? -20.328 12.508 9.016 1 98.81 257 ARG B C 1
ATOM 4393 O O . ARG B 1 257 ? -19.812 12.648 10.133 1 98.81 257 ARG B O 1
ATOM 4400 N N . PHE B 1 258 ? -19.859 13.109 7.941 1 98.81 258 PHE B N 1
ATOM 4401 C CA . PHE B 1 258 ? -18.797 14.102 8.086 1 98.81 258 PHE B CA 1
ATOM 4402 C C . PHE B 1 258 ? -19.266 15.266 8.953 1 98.81 258 PHE B C 1
ATOM 4404 O O . PHE B 1 258 ? -18.578 15.672 9.891 1 98.81 258 PHE B O 1
ATOM 4411 N N . LYS B 1 259 ? -20.422 15.758 8.656 1 98.25 259 LYS B N 1
ATOM 4412 C CA . LYS B 1 259 ? -21 16.844 9.43 1 98.25 259 LYS B CA 1
ATOM 4413 C C . LYS B 1 259 ? -21.141 16.469 10.898 1 98.25 259 LYS B C 1
ATOM 4415 O O . LYS B 1 259 ? -20.812 17.266 11.789 1 98.25 259 LYS B O 1
ATOM 4420 N N . GLU B 1 260 ? -21.641 15.32 11.117 1 98.5 260 GLU B N 1
ATOM 4421 C CA . GLU B 1 260 ? -21.812 14.82 12.477 1 98.5 260 GLU B CA 1
ATOM 4422 C C . GLU B 1 260 ? -20.484 14.789 13.227 1 98.5 260 GLU B C 1
ATOM 4424 O O . GLU B 1 260 ? -20.406 15.195 14.391 1 98.5 260 GLU B O 1
ATOM 4429 N N . ALA B 1 261 ? -19.438 14.312 12.594 1 98.56 261 ALA B N 1
ATOM 4430 C CA . ALA B 1 261 ? -18.125 14.227 13.211 1 98.56 261 ALA B CA 1
ATOM 4431 C C . ALA B 1 261 ? -17.578 15.617 13.539 1 98.56 261 ALA B C 1
ATOM 4433 O O . ALA B 1 261 ? -17 15.828 14.602 1 98.56 261 ALA B O 1
ATOM 4434 N N . MET B 1 262 ? -17.781 16.609 12.617 1 97.81 262 MET B N 1
ATOM 4435 C CA . MET B 1 262 ? -17.281 17.953 12.836 1 97.81 262 MET B CA 1
ATOM 4436 C C . MET B 1 262 ? -18.031 18.625 13.984 1 97.81 262 MET B C 1
ATOM 4438 O O . MET B 1 262 ? -17.422 19.359 14.773 1 97.81 262 MET B O 1
ATOM 4442 N N . ASP B 1 263 ? -19.312 18.359 14.078 1 97.06 263 ASP B N 1
ATOM 4443 C CA . ASP B 1 263 ? -20.109 18.891 15.188 1 97.06 263 ASP B CA 1
ATOM 4444 C C . ASP B 1 263 ? -19.578 18.359 16.531 1 97.06 263 ASP B C 1
ATOM 4446 O O . ASP B 1 263 ? -19.484 19.109 17.5 1 97.06 263 ASP B O 1
ATOM 4450 N N . LYS B 1 264 ? -19.297 17.094 16.516 1 97.75 264 LYS B N 1
ATOM 4451 C CA . LYS B 1 264 ? -18.766 16.469 17.734 1 97.75 264 LYS B CA 1
ATOM 4452 C C . LYS B 1 264 ? -17.422 17.078 18.125 1 97.75 264 LYS B C 1
ATOM 4454 O O . LYS B 1 264 ? -17.141 17.266 19.297 1 97.75 264 LYS B O 1
ATOM 4459 N N . LEU B 1 265 ? -16.562 17.344 17.141 1 97.44 265 LEU B N 1
ATOM 4460 C CA . LEU B 1 265 ? -15.258 17.922 17.406 1 97.44 265 LEU B CA 1
ATOM 4461 C C . LEU B 1 265 ? -15.391 19.375 17.875 1 97.44 265 LEU B C 1
ATOM 4463 O O . LEU B 1 265 ? -14.469 19.922 18.5 1 97.44 265 LEU B O 1
ATOM 4467 N N . GLY B 1 266 ? -16.469 20.047 17.531 1 95.69 266 GLY B N 1
ATOM 4468 C CA . GLY B 1 266 ? -16.828 21.312 18.125 1 95.69 266 GLY B CA 1
ATOM 4469 C C . GLY B 1 266 ? -16.109 22.5 17.516 1 95.69 266 GLY B C 1
ATOM 4470 O O . GLY B 1 266 ? -15.594 23.359 18.219 1 95.69 266 GLY B O 1
ATOM 4471 N N . PHE B 1 267 ? -16.094 22.625 16.203 1 94.19 267 PHE B N 1
ATOM 4472 C CA . PHE B 1 267 ? -15.484 23.766 15.523 1 94.19 267 PHE B CA 1
ATOM 4473 C C . PHE B 1 267 ? -16.438 24.953 15.484 1 94.19 267 PHE B C 1
ATOM 4475 O O . PHE B 1 267 ? -17.656 24.766 15.352 1 94.19 267 PHE B O 1
ATOM 4482 N N . ASP B 1 268 ? -15.914 26.094 15.625 1 92.06 268 ASP B N 1
ATOM 4483 C CA . ASP B 1 268 ? -16.719 27.312 15.531 1 92.06 268 ASP B CA 1
ATOM 4484 C C . ASP B 1 268 ? -17.062 27.625 14.078 1 92.06 268 ASP B C 1
ATOM 4486 O O . ASP B 1 268 ? -16.422 27.125 13.156 1 92.06 268 ASP B O 1
ATOM 4490 N N . LYS B 1 269 ? -18.031 28.453 13.992 1 92.69 269 LYS B N 1
ATOM 4491 C CA . LYS B 1 269 ? -18.391 28.969 12.672 1 92.69 269 LYS B CA 1
ATOM 4492 C C . LYS B 1 269 ? -17.234 29.766 12.055 1 92.69 269 LYS B C 1
ATOM 4494 O O . LYS B 1 269 ? -16.562 30.516 12.758 1 92.69 269 LYS B O 1
ATOM 4499 N N . LEU B 1 270 ? -17.094 29.609 10.758 1 95 270 LEU B N 1
ATOM 4500 C CA . LEU B 1 270 ? -16.047 30.344 10.062 1 95 270 LEU B CA 1
ATOM 4501 C C . LEU B 1 270 ? -16.547 31.719 9.641 1 95 270 LEU B C 1
ATOM 4503 O O . LEU B 1 270 ? -17.719 31.891 9.312 1 95 270 LEU B O 1
ATOM 4507 N N . ASP B 1 271 ? -15.672 32.656 9.711 1 91.69 271 ASP B N 1
ATOM 4508 C CA . ASP B 1 271 ? -15.938 33.969 9.164 1 91.69 271 ASP B CA 1
ATOM 4509 C C . ASP B 1 271 ? -14.977 34.312 8.023 1 91.69 271 ASP B C 1
ATOM 4511 O O . ASP B 1 271 ? -13.781 34.031 8.117 1 91.69 271 ASP B O 1
ATOM 4515 N N . LEU B 1 272 ? -15.453 34.75 6.941 1 94.56 272 LEU B N 1
ATOM 4516 C CA . LEU B 1 272 ? -14.656 35.156 5.789 1 94.56 272 LEU B CA 1
ATOM 4517 C C . LEU B 1 272 ? -14.508 36.688 5.734 1 94.56 272 LEU B C 1
ATOM 4519 O O . LEU B 1 272 ? -15.5 37.406 5.609 1 94.56 272 LEU B O 1
ATOM 4523 N N . LYS B 1 273 ? -13.367 37.156 5.801 1 94.94 273 LYS B N 1
ATOM 4524 C CA . LYS B 1 273 ? -13.102 38.594 5.789 1 94.94 273 LYS B CA 1
ATOM 4525 C C . LYS B 1 273 ? -13.172 39.156 4.371 1 94.94 273 LYS B C 1
ATOM 4527 O O . LYS B 1 273 ? -13.703 40.25 4.152 1 94.94 273 LYS B O 1
ATOM 4532 N N . ALA B 1 274 ? -12.664 38.438 3.451 1 95 274 ALA B N 1
ATOM 4533 C CA . ALA B 1 274 ? -12.641 38.875 2.059 1 95 274 ALA B CA 1
ATOM 4534 C C . ALA B 1 274 ? -14.047 38.938 1.48 1 95 274 ALA B C 1
ATOM 4536 O O . ALA B 1 274 ? -14.969 38.312 1.99 1 95 274 ALA B O 1
ATOM 4537 N N . ASP B 1 275 ? -14.125 39.75 0.477 1 96.56 275 ASP B N 1
ATOM 4538 C CA . ASP B 1 275 ? -15.352 39.75 -0.316 1 96.56 275 ASP B CA 1
ATOM 4539 C C . ASP B 1 275 ? -15.578 38.375 -0.944 1 96.56 275 ASP B C 1
ATOM 4541 O O . ASP B 1 275 ? -14.648 37.75 -1.485 1 96.56 275 ASP B O 1
ATOM 4545 N N . VAL B 1 276 ? -16.812 37.906 -0.909 1 97.56 276 VAL B N 1
ATOM 4546 C CA . VAL B 1 276 ? -17.141 36.562 -1.349 1 97.56 276 VAL B CA 1
ATOM 4547 C C . VAL B 1 276 ? -16.766 36.375 -2.818 1 97.56 276 VAL B C 1
ATOM 4549 O O . VAL B 1 276 ? -16.219 35.344 -3.207 1 97.56 276 VAL B O 1
ATOM 4552 N N . SER B 1 277 ? -17.094 37.344 -3.645 1 97.69 277 SER B N 1
ATOM 4553 C CA . SER B 1 277 ? -16.781 37.25 -5.07 1 97.69 277 SER B CA 1
ATOM 4554 C C . SER B 1 277 ? -15.281 37.188 -5.309 1 97.69 277 SER B C 1
ATOM 4556 O O . SER B 1 277 ? -14.805 36.438 -6.156 1 97.69 277 SER B O 1
ATOM 4558 N N . GLU B 1 278 ? -14.586 38 -4.559 1 97.56 278 GLU B N 1
ATOM 4559 C CA . GLU B 1 278 ? -13.133 38 -4.664 1 97.56 278 GLU B CA 1
ATOM 4560 C C . GLU B 1 278 ? -12.539 36.656 -4.203 1 97.56 278 GLU B C 1
ATOM 4562 O O . GLU B 1 278 ? -11.617 36.156 -4.824 1 97.56 278 GLU B O 1
ATOM 4567 N N . ALA B 1 279 ? -13.062 36.219 -3.109 1 97.88 279 ALA B N 1
ATOM 4568 C CA . ALA B 1 279 ? -12.625 34.938 -2.613 1 97.88 279 ALA B CA 1
ATOM 4569 C C . ALA B 1 279 ? -12.906 33.844 -3.635 1 97.88 279 ALA B C 1
ATOM 4571 O O . ALA B 1 279 ? -12.078 32.938 -3.84 1 97.88 279 ALA B O 1
ATOM 4572 N N . ALA B 1 280 ? -14.039 33.906 -4.262 1 98.44 280 ALA B N 1
ATOM 4573 C CA . ALA B 1 280 ? -14.406 32.938 -5.273 1 98.44 280 ALA B CA 1
ATOM 4574 C C . ALA B 1 280 ? -13.43 32.938 -6.445 1 98.44 280 ALA B C 1
ATOM 4576 O O . ALA B 1 280 ? -13.078 31.906 -6.992 1 98.44 280 ALA B O 1
ATOM 4577 N N . ASP B 1 281 ? -13.008 34.125 -6.855 1 98 281 ASP B N 1
ATOM 4578 C CA . ASP B 1 281 ? -12.016 34.25 -7.918 1 98 281 ASP B CA 1
ATOM 4579 C C . ASP B 1 281 ? -10.727 33.531 -7.555 1 98 281 ASP B C 1
ATOM 4581 O O . ASP B 1 281 ? -10.125 32.844 -8.398 1 98 281 ASP B O 1
ATOM 4585 N N . THR B 1 282 ? -10.352 33.688 -6.324 1 96.94 282 THR B N 1
ATOM 4586 C CA . THR B 1 282 ? -9.148 33.031 -5.844 1 96.94 282 THR B CA 1
ATOM 4587 C C . THR B 1 282 ? -9.312 31.516 -5.887 1 96.94 282 THR B C 1
ATOM 4589 O O . THR B 1 282 ? -8.43 30.797 -6.363 1 96.94 282 THR B O 1
ATOM 4592 N N . VAL B 1 283 ? -10.438 30.969 -5.453 1 98.06 283 VAL B N 1
ATOM 4593 C CA . VAL B 1 283 ? -10.719 29.547 -5.418 1 98.06 283 VAL B CA 1
ATOM 4594 C C . VAL B 1 283 ? -10.711 28.984 -6.836 1 98.06 283 VAL B C 1
ATOM 4596 O O . VAL B 1 283 ? -10.188 27.891 -7.074 1 98.06 283 VAL B O 1
ATOM 4599 N N . MET B 1 284 ? -11.219 29.719 -7.781 1 98.06 284 MET B N 1
ATOM 4600 C CA . MET B 1 284 ? -11.383 29.266 -9.156 1 98.06 284 MET B CA 1
ATOM 4601 C C . MET B 1 284 ? -10.023 29.062 -9.82 1 98.06 284 MET B C 1
ATOM 4603 O O . MET B 1 284 ? -9.922 28.359 -10.836 1 98.06 284 MET B O 1
ATOM 4607 N N . THR B 1 285 ? -8.969 29.656 -9.281 1 96.94 285 THR B N 1
ATOM 4608 C CA . THR B 1 285 ? -7.637 29.469 -9.844 1 96.94 285 THR B CA 1
ATOM 4609 C C . THR B 1 285 ? -7.059 28.109 -9.453 1 96.94 285 THR B C 1
ATOM 4611 O O . THR B 1 285 ? -6.074 27.656 -10.039 1 96.94 285 THR B O 1
ATOM 4614 N N . ASP B 1 286 ? -7.617 27.469 -8.445 1 95.88 286 ASP B N 1
ATOM 4615 C CA . ASP B 1 286 ? -7.102 26.203 -7.926 1 95.88 286 ASP B CA 1
ATOM 4616 C C . ASP B 1 286 ? -7.629 25.016 -8.742 1 95.88 286 ASP B C 1
ATOM 4618 O O . ASP B 1 286 ? -8.352 24.172 -8.211 1 95.88 286 ASP B O 1
ATOM 4622 N N . ARG B 1 287 ? -7.102 24.859 -9.898 1 95.69 287 ARG B N 1
ATOM 4623 C CA . ARG B 1 287 ? -7.566 23.828 -10.812 1 95.69 287 ARG B CA 1
ATOM 4624 C C . ARG B 1 287 ? -7.152 22.438 -10.32 1 95.69 287 ARG B C 1
ATOM 4626 O O . ARG B 1 287 ? -7.824 21.453 -10.609 1 95.69 287 ARG B O 1
ATOM 4633 N N . GLY B 1 288 ? -6.109 22.391 -9.555 1 95.25 288 GLY B N 1
ATOM 4634 C CA . GLY B 1 288 ? -5.617 21.125 -9.031 1 95.25 288 GLY B CA 1
ATOM 4635 C C . GLY B 1 288 ? -6.621 20.422 -8.133 1 95.25 288 GLY B C 1
ATOM 4636 O O . GLY B 1 288 ? -6.641 19.188 -8.062 1 95.25 288 GLY B O 1
ATOM 4637 N N . HIS B 1 289 ? -7.469 21.156 -7.477 1 97.56 289 HIS B N 1
ATOM 4638 C CA . HIS B 1 289 ? -8.5 20.578 -6.617 1 97.56 289 HIS B CA 1
ATOM 4639 C C . HIS B 1 289 ? -9.859 20.594 -7.305 1 97.56 289 HIS B C 1
ATOM 4641 O O . HIS B 1 289 ? -10.672 19.688 -7.09 1 97.56 289 HIS B O 1
ATOM 4647 N N . LEU B 1 290 ? -10.078 21.594 -8.125 1 98.38 290 LEU B N 1
ATOM 4648 C CA . LEU B 1 290 ? -11.398 21.75 -8.727 1 98.38 290 LEU B CA 1
ATOM 4649 C C . LEU B 1 290 ? -11.586 20.766 -9.883 1 98.38 290 LEU B C 1
ATOM 4651 O O . LEU B 1 290 ? -12.695 20.281 -10.117 1 98.38 290 LEU B O 1
ATOM 4655 N N . ASP B 1 291 ? -10.539 20.469 -10.656 1 97.88 291 ASP B N 1
ATOM 4656 C CA . ASP B 1 291 ? -10.656 19.562 -11.805 1 97.88 291 ASP B CA 1
ATOM 4657 C C . ASP B 1 291 ? -11 18.156 -11.352 1 97.88 291 ASP B C 1
ATOM 4659 O O . ASP B 1 291 ? -11.836 17.484 -11.969 1 97.88 291 ASP B O 1
ATOM 4663 N N . PRO B 1 292 ? -10.43 17.734 -10.258 1 98.06 292 PRO B N 1
ATOM 4664 C CA . PRO B 1 292 ? -10.758 16.375 -9.828 1 98.06 292 PRO B CA 1
ATOM 4665 C C . PRO B 1 292 ? -12.094 16.297 -9.102 1 98.06 292 PRO B C 1
ATOM 4667 O O . PRO B 1 292 ? -12.531 15.203 -8.719 1 98.06 292 PRO B O 1
ATOM 4670 N N . ASN B 1 293 ? -12.695 17.406 -8.797 1 98.75 293 ASN B N 1
ATOM 4671 C CA . ASN B 1 293 ? -13.992 17.375 -8.125 1 98.75 293 ASN B CA 1
ATOM 4672 C C . ASN B 1 293 ? -15.008 16.547 -8.898 1 98.75 293 ASN B C 1
ATOM 4674 O O . ASN B 1 293 ? -15.039 16.578 -10.125 1 98.75 293 ASN B O 1
ATOM 4678 N N . PRO B 1 294 ? -15.859 15.781 -8.227 1 98.25 294 PRO B N 1
ATOM 4679 C CA . PRO B 1 294 ? -16.734 14.836 -8.922 1 98.25 294 PRO B CA 1
ATOM 4680 C C . PRO B 1 294 ? -17.75 15.523 -9.82 1 98.25 294 PRO B C 1
ATOM 4682 O O . PRO B 1 294 ? -18.203 14.938 -10.812 1 98.25 294 PRO B O 1
ATOM 4685 N N . ILE B 1 295 ? -18.125 16.734 -9.469 1 97.5 295 ILE B N 1
ATOM 4686 C CA . ILE B 1 295 ? -19.016 17.547 -10.297 1 97.5 295 ILE B CA 1
ATOM 4687 C C . ILE B 1 295 ? -18.281 18.812 -10.734 1 97.5 295 ILE B C 1
ATOM 4689 O O . ILE B 1 295 ? -17.547 19.422 -9.961 1 97.5 295 ILE B O 1
ATOM 4693 N N . PRO B 1 296 ? -18.516 19.172 -12.023 1 97.25 296 PRO B N 1
ATOM 4694 C CA . PRO B 1 296 ? -17.891 20.438 -12.445 1 97.25 296 PRO B CA 1
ATOM 4695 C C . PRO B 1 296 ? -18.297 21.609 -11.57 1 97.25 296 PRO B C 1
ATOM 4697 O O . PRO B 1 296 ? -19.453 21.719 -11.148 1 97.25 296 PRO B O 1
ATOM 4700 N N . ILE B 1 297 ? -17.344 22.516 -11.375 1 97.94 297 ILE B N 1
ATOM 4701 C CA . ILE B 1 297 ? -17.562 23.609 -10.438 1 97.94 297 ILE B CA 1
ATOM 4702 C C . ILE B 1 297 ? -17.5 24.938 -11.18 1 97.94 297 ILE B C 1
ATOM 4704 O O . ILE B 1 297 ? -16.516 25.234 -11.867 1 97.94 297 ILE B O 1
ATOM 4708 N N . SER B 1 298 ? -18.531 25.781 -11.055 1 97.94 298 SER B N 1
ATOM 4709 C CA . SER B 1 298 ? -18.547 27.141 -11.578 1 97.94 298 SER B CA 1
ATOM 4710 C C . SER B 1 298 ? -18.25 28.156 -10.484 1 97.94 298 SER B C 1
ATOM 4712 O O . SER B 1 298 ? -18.234 27.812 -9.297 1 97.94 298 SER B O 1
ATOM 4714 N N . LYS B 1 299 ? -17.906 29.328 -10.898 1 98.38 299 LYS B N 1
ATOM 4715 C CA . LYS B 1 299 ? -17.703 30.391 -9.922 1 98.38 299 LYS B CA 1
ATOM 4716 C C . LYS B 1 299 ? -18.953 30.594 -9.07 1 98.38 299 LYS B C 1
ATOM 4718 O O . LYS B 1 299 ? -18.859 30.859 -7.867 1 98.38 299 LYS B O 1
ATOM 4723 N N . GLU B 1 300 ? -20.125 30.516 -9.719 1 98.44 300 GLU B N 1
ATOM 4724 C CA . GLU B 1 300 ? -21.391 30.656 -9 1 98.44 300 GLU B CA 1
ATOM 4725 C C . GLU B 1 300 ? -21.531 29.594 -7.918 1 98.44 300 GLU B C 1
ATOM 4727 O O . GLU B 1 300 ? -22.047 29.875 -6.832 1 98.44 300 GLU B O 1
ATOM 4732 N N . ASP B 1 301 ? -21.156 28.359 -8.195 1 98.44 301 ASP B N 1
ATOM 4733 C CA . ASP B 1 301 ? -21.156 27.297 -7.199 1 98.44 301 ASP B CA 1
ATOM 4734 C C . ASP B 1 301 ? -20.281 27.672 -6.004 1 98.44 301 ASP B C 1
ATOM 4736 O O . ASP B 1 301 ? -20.672 27.469 -4.855 1 98.44 301 ASP B O 1
ATOM 4740 N N . VAL B 1 302 ? -19.062 28.203 -6.301 1 98.75 302 VAL B N 1
ATOM 4741 C CA . VAL B 1 302 ? -18.109 28.578 -5.258 1 98.75 302 VAL B CA 1
ATOM 4742 C C . VAL B 1 302 ? -18.703 29.688 -4.395 1 98.75 302 VAL B C 1
ATOM 4744 O O . VAL B 1 302 ? -18.594 29.641 -3.168 1 98.75 302 VAL B O 1
ATOM 4747 N N . ILE B 1 303 ? -19.297 30.672 -5.055 1 98.56 303 ILE B N 1
ATOM 4748 C CA . ILE B 1 303 ? -19.922 31.781 -4.34 1 98.56 303 ILE B CA 1
ATOM 4749 C C . ILE B 1 303 ? -21 31.234 -3.398 1 98.56 303 ILE B C 1
ATOM 4751 O O . ILE B 1 303 ? -21.047 31.609 -2.225 1 98.56 303 ILE B O 1
ATOM 4755 N N . LYS B 1 304 ? -21.828 30.406 -3.895 1 98.19 304 LYS B N 1
ATOM 4756 C CA . LYS B 1 304 ? -22.891 29.828 -3.078 1 98.19 304 LYS B CA 1
ATOM 4757 C C . LYS B 1 304 ? -22.312 29.078 -1.88 1 98.19 304 LYS B C 1
ATOM 4759 O O . LYS B 1 304 ? -22.812 29.203 -0.76 1 98.19 304 LYS B O 1
ATOM 4764 N N . CYS B 1 305 ? -21.281 28.281 -2.07 1 98.31 305 CYS B N 1
ATOM 4765 C CA . CYS B 1 305 ? -20.641 27.547 -0.988 1 98.31 305 CYS B CA 1
ATOM 4766 C C . CYS B 1 305 ? -20.109 28.484 0.074 1 98.31 305 CYS B C 1
ATOM 4768 O O . CYS B 1 305 ? -20.312 28.266 1.27 1 98.31 305 CYS B O 1
ATOM 4770 N N . LEU B 1 306 ? -19.422 29.547 -0.372 1 98.25 306 LEU B N 1
ATOM 4771 C CA . LEU B 1 306 ? -18.828 30.5 0.556 1 98.25 306 LEU B CA 1
ATOM 4772 C C . LEU B 1 306 ? -19.906 31.234 1.344 1 98.25 306 LEU B C 1
ATOM 4774 O O . LEU B 1 306 ? -19.75 31.484 2.539 1 98.25 306 LEU B O 1
ATOM 4778 N N . GLU B 1 307 ? -21 31.578 0.702 1 97.56 307 GLU B N 1
ATOM 4779 C CA . GLU B 1 307 ? -22.125 32.219 1.38 1 97.56 307 GLU B CA 1
ATOM 4780 C C . GLU B 1 307 ? -22.75 31.281 2.418 1 97.56 307 GLU B C 1
ATOM 4782 O O . GLU B 1 307 ? -23.109 31.719 3.514 1 97.56 307 GLU B O 1
ATOM 4787 N N . ASP B 1 308 ? -22.891 30.031 2.023 1 97.12 308 ASP B N 1
ATOM 4788 C CA . ASP B 1 308 ? -23.422 29.047 2.957 1 97.12 308 ASP B CA 1
ATOM 4789 C C . ASP B 1 308 ? -22.547 28.938 4.195 1 97.12 308 ASP B C 1
ATOM 4791 O O . ASP B 1 308 ? -23.047 28.828 5.316 1 97.12 308 ASP B O 1
ATOM 4795 N N . ILE B 1 309 ? -21.219 28.906 4.02 1 97.19 309 ILE B N 1
ATOM 4796 C CA . ILE B 1 309 ? -20.266 28.797 5.125 1 97.19 309 ILE B CA 1
ATOM 4797 C C . ILE B 1 309 ? -20.391 30.031 6.027 1 97.19 309 ILE B C 1
ATOM 4799 O O . ILE B 1 309 ? -20.484 29.891 7.25 1 97.19 309 ILE B O 1
ATOM 4803 N N . LYS B 1 310 ? -20.484 31.188 5.414 1 94.12 310 LYS B N 1
ATOM 4804 C CA . LYS B 1 310 ? -20.594 32.438 6.16 1 94.12 310 LYS B CA 1
ATOM 4805 C C . LYS B 1 310 ? -21.891 32.469 6.969 1 94.12 310 LYS B C 1
ATOM 4807 O O . LYS B 1 310 ? -21.906 32.938 8.109 1 94.12 310 LYS B O 1
ATOM 4812 N N . ALA B 1 311 ? -22.906 32 6.414 1 93.38 311 ALA B N 1
ATOM 4813 C CA . ALA B 1 311 ? -24.234 32.062 7.047 1 93.38 311 ALA B CA 1
ATOM 4814 C C . ALA B 1 311 ? -24.375 30.953 8.078 1 93.38 311 ALA B C 1
ATOM 4816 O O . ALA B 1 311 ? -25.266 31 8.93 1 93.38 311 ALA B O 1
ATOM 4817 N N . GLY B 1 312 ? -23.547 29.922 7.953 1 90.25 312 GLY B N 1
ATOM 4818 C CA . GLY B 1 312 ? -23.656 28.766 8.828 1 90.25 312 GLY B CA 1
ATOM 4819 C C . GLY B 1 312 ? -24.688 27.75 8.352 1 90.25 312 GLY B C 1
ATOM 4820 O O . GLY B 1 312 ? -25.234 27 9.156 1 90.25 312 GLY B O 1
ATOM 4821 N N . ASN B 1 313 ? -25.016 27.859 7.059 1 86.94 313 ASN B N 1
ATOM 4822 C CA . ASN B 1 313 ? -25.922 26.891 6.438 1 86.94 313 ASN B CA 1
ATOM 4823 C C . ASN B 1 313 ? -25.156 25.688 5.902 1 86.94 313 ASN B C 1
ATOM 4825 O O . ASN B 1 313 ? -24.875 25.594 4.703 1 86.94 313 ASN B O 1
ATOM 4829 N N . LEU B 1 314 ? -24.844 24.75 6.805 1 86.81 314 LEU B N 1
ATOM 4830 C CA . LEU B 1 314 ? -24 23.625 6.453 1 86.81 314 LEU B CA 1
ATOM 4831 C C . LEU B 1 314 ? -24.844 22.391 6.109 1 86.81 314 LEU B C 1
ATOM 4833 O O . LEU B 1 314 ? -25.875 22.156 6.734 1 86.81 314 LEU B O 1
#

Foldseek 3Di:
DADFDWAPAEQEDALLQQPDDDDAQEEEFEQDDCVVVVVSVVSNVHPHYHYDHNFDPQAAVVLLVVCCVVCLVVPGQEYEQAEALRSLLSRLVNQVVSPHAYEYEYLAQAPLQQTAQWHWHDDPNDIDIDGDSSSHHNYYGFHLVSVPPDDLVSNLLRLLNLLQLLQQLLQFQQFDPQLVVLSVVLNVQSLCCLVVVPSNSSRVSSNSSSSRSSRRPGAQLQLLLVQQVVVVPRSSLSSLLSSLLLCVVLVGPCNVSSNVSSVSSPRDQDAGPDDLLVSLVSSVVPCRHQVRRNDHDDSVNSSVSVVCSNVVVD/DADFDWAPAEQEDALLQQPDDDDAQEEEFEQDDCVVVVVSVVSNVHPHYHYDHNFDPQAAVVLLVVCCVVCLVVPGQEYEQAEALRSLLSRLVNQVVSPHAYEYEYLAQAPLQQTAQWHWHDDPNDIDIDGDSSSHHNYYGFHLVSVPPDDLVSNLLRLLNLLQLLQQLLQFQQFDPQLVVLSVVLNVQSLCCLVVVPSRSSRVSSNSSSSRSSRRPGAQLQLLLVQQVVVPPRSSLSSLLSSLLLCVVLVGPCNVSSNVSSVSSPRDQDAGPDDLLVSLVSSVVPCRHQVRRNDHDDSVNSSVSVVCSNVVVD

pLDDT: mean 96.65, std 2.94, range [82.75, 98.94]

Secondary structure (DSSP, 8-state):
-EEEE--SEEEESTTHHHHS---TT-EEEESS-HHHHHHHHHHHT--S-EEE--PPSS-BHHHHHHHHHHHGGG--SEEEEEESHHHHHHHHHHHHHTT-EEEEEESSSSS-GGG-SEEEEEETTEEEEEE-GGGS-SEEEE-GGGGTT--HHHHHHHHHHHHHHHHHHHH-TT--HHHHHHHHHHHHHHHHHHHTT-GGGHHHHHHHHHHHHTTT---HHHHHHHHHHTTT--HHHHHHHHHHHHHHHHT-TTHHHHHHHHHHHTPPPP---S-HHHHHHHHHT-HHHHTTSSS---HHHHHHHHHHHHHT--/-EEEE--SEEEESTTHHHHS---TT-EEEESS-HHHHHHHHHHHT--S-EEE--PPSS-BHHHHHHHHHHHGGG--SEEEEEESHHHHHHHHHHHHHTT-EEEEEESSSSS-GGG-SEEEEEETTEEEEEE-GGGS-SEEEE-GGGGTT--HHHHHHHHHHHHHHHHHHHH-TT--HHHHHHHHHHHHHHHHHHHTT-GGGHHHHHHHHHHHHTTT---HHHHHHHHHHTTT--HHHHHHHHHHHHHHHHT-TTHHHHHHHHHHHTPPPP---S-HHHHHHHHHT-HHHHTTSSS---HHHHHHHHHHHHHT--

Solvent-accessible surface area (backbone atoms only — not comparable to full-atom values): 30436 Å² total; per-residue (Å²): 90,46,66,44,56,41,34,35,30,37,34,27,44,67,59,15,54,48,68,48,87,63,68,58,40,22,33,39,30,18,52,52,56,64,83,58,44,48,56,53,45,58,52,29,63,64,48,68,63,45,80,44,54,77,46,49,83,77,30,35,57,63,56,28,48,49,52,42,70,71,38,54,88,69,58,50,62,28,32,30,9,42,25,46,61,40,21,29,26,38,35,32,56,33,18,54,76,63,73,34,50,31,35,21,30,49,50,53,42,20,79,22,50,43,31,13,28,57,34,62,34,23,56,96,86,38,79,40,82,43,76,42,77,74,30,41,25,50,27,25,42,41,34,52,73,40,57,67,85,50,53,65,69,58,52,54,23,17,48,40,32,16,41,46,35,2,53,29,9,41,53,12,63,54,36,48,75,66,30,30,50,32,3,51,51,12,33,53,44,36,48,50,21,63,78,64,73,36,70,76,42,36,44,61,18,13,47,32,9,11,49,9,15,51,47,21,35,44,13,51,17,59,35,55,21,47,63,40,35,75,71,68,42,55,63,22,60,34,33,51,54,28,30,34,37,35,23,57,76,62,65,42,96,51,28,67,63,52,42,52,49,40,59,70,72,61,70,74,84,60,76,71,86,64,56,58,67,60,44,24,56,58,36,68,68,39,50,80,19,42,69,29,23,73,52,89,77,50,60,68,56,44,37,51,46,54,50,26,44,56,72,63,62,109,90,45,66,43,56,41,34,34,30,38,32,27,42,66,59,15,54,48,69,47,87,62,68,58,41,21,33,39,30,18,50,52,56,63,84,58,44,49,55,53,45,57,50,30,64,63,48,68,61,46,80,45,52,77,46,49,83,78,29,34,56,64,57,28,49,50,53,42,71,72,37,55,87,69,57,51,63,29,31,31,10,41,27,45,61,40,20,30,26,36,35,31,57,33,18,54,76,64,72,34,49,33,36,22,30,49,48,52,43,18,79,22,51,42,31,13,30,58,34,64,34,23,57,95,86,39,82,39,83,44,78,43,78,73,30,41,26,50,27,23,41,43,33,50,73,40,58,66,87,52,54,66,69,57,52,54,23,16,47,40,32,15,42,45,36,3,54,30,9,40,53,13,63,55,36,49,75,66,30,30,50,31,3,51,50,12,30,54,44,35,48,51,19,62,77,65,73,35,69,76,40,36,45,60,17,12,48,32,9,11,49,11,16,52,45,20,36,44,12,51,18,60,36,54,19,48,63,40,36,75,71,68,42,54,64,22,59,34,32,50,55,29,29,34,38,35,22,56,74,62,66,40,95,50,29,67,61,52,43,51,48,39,59,71,72,58,72,76,84,58,78,71,86,63,55,59,67,60,45,25,55,58,37,68,67,39,49,79,18,42,67,27,24,74,49,91,77,50,61,68,56,45,36,51,45,53,51,26,43,56,71,64,61,112

Sequence (628 aa):
MNTVRIPKVINFGENALGETEYPKNALVVTTVPPALSDKWLAKMGIQDYMLYDQVKPEPSIDDVNTVISQFKDKNPSVLIGLGGGSSMDVVKYAAPEMKKEKILIPTTFGTGAEMTTYCVLKFDGKKKLLREDRFLADMAVVDSYFMDGTPEQVIKNSVCDACAQATEGYDSKLGNDLTRTLCKQAFEILYDAIMNDKPENYPYGSMLSGMGFGNCSTTLGHALSYVFSNEGVPHGYSLSSCTTVAHKHNKSIFYDRFKEAMDKLGFDKLDLKADVSEAADTVMTDRGHLDPNPIPISKEDVIKCLEDIKAGNLMNTVRIPKVINFGENALGETEYPKNALVVTTVPPALSDKWLAKMGIQDYMLYDQVKPEPSIDDVNTVISQFKDKNPSVLIGLGGGSSMDVVKYAAPEMKKEKILIPTTFGTGAEMTTYCVLKFDGKKKLLREDRFLADMAVVDSYFMDGTPEQVIKNSVCDACAQATEGYDSKLGNDLTRTLCKQAFEILYDAIMNDKPENYPYGSMLSGMGFGNCSTTLGHALSYVFSNEGVPHGYSLSSCTTVAHKHNKSIFYDRFKEAMDKLGFDKLDLKADVSEAADTVMTDRGHLDPNPIPISKEDVIKCLEDIKAGNL